Protein AF-A0A955ILG6-F1 (afdb_monomer)

Sequence (438 aa):
MIQDPVMHFLRVPPGSGPFAVLGLRPAEYRAGQIEQALFRQLQRIDAHADAGTPEAKQVRERVVVAARILRDPEQRDRLLREFKAIRQETEHEPALLGTEPVAAPAPRPMPRPLAPTSNGPSASSARRTERPALRLTEFDRQVLAVLVGGGGWNADSRARLVALAATYGVSVQGLIRVVTGLAAYAASGGATLGVREITAGSSRMTMARPSEDLDGPSTEREWVDRVAPEFLEGDTWSTVKLALLFSLLTLFVAIVVTRFLVQSGDATIVASNPTPAIVAPPPVVEPTVRQPAPEPEIALVTFDEFPTFQGDARPDVALEAAARSGELPGLLDALSRRLYVRTGDPSDAAYREWALLVDQAATGWVLMSDARLDAVHAGLFEVFYAAADAPTISDRLLAEVTPDPSRADVPLEVWRDAWKAGFLAKVASSQTMSPATV

Secondary structure (DSSP, 8-state):
----HHHHHH---TT--HHHHTT--SS---HHHHHHHHHHHHHHHHTSTTTTSHHHHHHHHHHHHHHHHHHSHHHHHHHHHHHHHHHHHHHTS---S-----PPPPPPPPPPPPPP---------------------HHHHHHHHHHHHTTSSSHHHHHHHHHHHHHTT--HHHHHHHHHHHHHHHHTT-----HHHHHHHHTT----PPPS-----THHHHHHHHHHHHHHS--HHHHHHHHHHHHHHHHHHHHHHHHHHHHTT-------PPPPP--PPP--------PPPPPP---PPPPSS---S--SS--HHHHHHHHHTTTHHHHHHHHHHHHHH-SSPPPHHHHHHHHHHHHHHHHHGGGS-HHHHHHHHHHHHHHHHHHTT-HHHHHHHHHHHS--GGGTTSHHHHHHHHHHHHHHHHHHH-TTS-TTT-

Solvent-accessible surface area (backbone atoms only — not comparable to full-atom values): 26975 Å² total; per-residue (Å²): 131,88,73,58,52,49,34,73,70,71,70,35,66,84,90,61,53,49,44,52,66,45,72,44,74,96,68,95,75,57,67,70,59,48,51,55,27,43,54,54,48,50,54,51,41,64,71,36,96,59,39,85,41,74,54,40,52,54,40,51,52,51,41,52,51,27,42,56,48,57,65,38,64,69,56,35,52,50,52,52,51,51,53,52,49,55,50,52,55,66,70,62,63,68,90,77,74,84,72,77,85,76,76,79,81,78,87,79,84,81,84,80,87,79,81,91,79,81,90,79,90,78,88,71,84,74,80,79,73,81,70,82,78,79,81,74,51,74,65,56,27,40,54,48,36,43,28,63,76,55,76,34,97,47,73,68,32,49,55,52,49,51,55,52,27,56,76,71,73,40,51,73,70,54,49,52,53,50,54,50,51,53,50,54,40,55,74,70,68,47,81,82,72,57,65,69,64,39,51,62,42,56,75,72,63,81,75,78,75,76,82,91,78,78,87,66,64,71,64,54,58,56,47,46,68,65,49,52,62,60,72,68,52,90,46,73,67,46,55,53,52,48,53,50,52,52,51,52,50,52,51,50,53,52,50,51,52,52,50,51,62,64,67,67,72,74,79,73,83,76,76,89,76,84,88,78,82,91,76,87,74,76,87,74,77,69,77,76,73,73,70,74,71,78,74,76,79,79,76,77,86,79,67,97,62,81,85,63,89,76,60,78,71,80,54,64,67,29,54,54,27,30,64,56,48,80,50,46,38,61,53,30,50,56,48,18,51,58,49,55,73,45,96,63,84,75,54,71,67,58,56,53,50,48,48,51,53,50,50,38,47,30,48,8,53,93,71,43,55,66,78,54,50,52,44,39,51,52,19,52,49,47,36,51,60,39,26,63,94,38,62,75,55,39,56,58,57,49,58,68,48,49,57,62,79,92,43,60,90,40,75,68,45,42,49,24,30,52,45,23,48,54,49,49,51,51,55,66,68,39,88,85,56,56,82,86,79,99

pLDDT: mean 79.8, std 19.24, range [34.0, 98.38]

Mean predicted aligned error: 20.57 Å

Radius of gyration: 33.9 Å; Cα contacts (8 Å, |Δi|>4): 250; chains: 1; bounding box: 82×116×71 Å

Nearest PDB structures (foldseek):
  6fna-assembly1_B  TM=4.351E-01  e=4.820E+00  Homo sapiens
  6gn0-assembly2_D  TM=4.061E-01  e=6.932E+00  Homo sapiens

Structure (mmCIF, N/CA/C/O backbone):
data_AF-A0A955ILG6-F1
#
_entry.id   AF-A0A955ILG6-F1
#
loop_
_atom_site.group_PDB
_atom_site.id
_atom_site.type_symbol
_atom_site.label_atom_id
_atom_site.label_alt_id
_atom_site.label_comp_id
_atom_site.label_asym_id
_atom_site.label_entity_id
_atom_site.label_seq_id
_atom_site.pdbx_PDB_ins_code
_atom_site.Cartn_x
_atom_site.Cartn_y
_atom_site.Cartn_z
_atom_site.occupancy
_atom_site.B_iso_or_equiv
_atom_site.auth_seq_id
_atom_site.auth_comp_id
_atom_site.auth_asym_id
_atom_site.auth_atom_id
_atom_site.pdbx_PDB_model_num
ATOM 1 N N . MET A 1 1 ? 20.074 -2.793 39.151 1.00 59.47 1 MET A N 1
ATOM 2 C CA . MET A 1 1 ? 20.782 -2.647 37.862 1.00 59.47 1 MET A CA 1
ATOM 3 C C . MET A 1 1 ? 19.768 -2.152 36.853 1.00 59.47 1 MET A C 1
ATOM 5 O O . MET A 1 1 ? 18.748 -2.807 36.695 1.00 59.47 1 MET A O 1
ATOM 9 N N . ILE A 1 2 ? 19.993 -0.981 36.264 1.00 68.94 2 ILE A N 1
ATOM 10 C CA . ILE A 1 2 ? 19.104 -0.417 35.242 1.00 68.94 2 ILE A CA 1
ATOM 11 C C . ILE A 1 2 ? 19.363 -1.218 33.960 1.00 68.94 2 ILE A C 1
ATOM 13 O O . ILE A 1 2 ? 20.484 -1.199 33.455 1.00 68.94 2 ILE A O 1
ATOM 17 N N . GLN A 1 3 ? 18.387 -2.007 33.502 1.00 83.25 3 GLN A N 1
ATOM 18 C CA . GLN A 1 3 ? 18.481 -2.695 32.210 1.00 83.25 3 GLN A CA 1
ATOM 19 C C . GLN A 1 3 ? 18.517 -1.644 31.091 1.00 83.25 3 GLN A C 1
ATOM 21 O O . GLN A 1 3 ? 17.795 -0.652 31.170 1.00 83.25 3 GLN A O 1
ATOM 26 N N . ASP A 1 4 ? 19.363 -1.838 30.071 1.00 94.94 4 ASP A N 1
ATOM 27 C CA . ASP A 1 4 ? 19.423 -0.928 28.917 1.00 94.94 4 ASP A CA 1
ATOM 28 C C . ASP A 1 4 ? 18.025 -0.840 28.266 1.00 94.94 4 ASP A C 1
ATOM 30 O O . ASP A 1 4 ? 17.472 -1.885 27.894 1.00 94.94 4 ASP A O 1
ATOM 34 N N . PRO A 1 5 ? 17.450 0.367 28.106 1.00 95.75 5 PRO A N 1
ATOM 35 C CA . PRO A 1 5 ? 16.145 0.560 27.480 1.00 95.75 5 PRO A CA 1
ATOM 36 C C . PRO A 1 5 ? 15.999 -0.144 26.126 1.00 95.75 5 PRO A C 1
ATOM 38 O O . PRO A 1 5 ? 14.966 -0.738 25.832 1.00 95.75 5 PRO A O 1
ATOM 41 N N . VAL A 1 6 ? 17.042 -0.152 25.295 1.00 96.62 6 VAL A N 1
ATOM 42 C CA . VAL A 1 6 ? 16.994 -0.775 23.964 1.00 96.62 6 VAL A CA 1
ATOM 43 C C . VAL A 1 6 ? 16.827 -2.292 24.071 1.00 96.62 6 VAL A C 1
ATOM 45 O O . VAL A 1 6 ? 16.088 -2.894 23.286 1.00 96.62 6 VAL A O 1
ATOM 48 N N . MET A 1 7 ? 17.448 -2.914 25.074 1.00 96.75 7 MET A N 1
ATOM 49 C CA . MET A 1 7 ? 17.281 -4.342 25.332 1.00 96.75 7 MET A CA 1
ATOM 50 C C . MET A 1 7 ? 15.870 -4.656 25.839 1.00 96.75 7 MET A C 1
ATOM 52 O O . MET A 1 7 ? 15.277 -5.639 25.397 1.00 96.75 7 MET A O 1
ATOM 56 N N . HIS A 1 8 ? 15.310 -3.812 26.709 1.00 96.44 8 HIS A N 1
ATOM 57 C CA . HIS A 1 8 ? 13.950 -3.984 27.236 1.00 96.44 8 HIS A CA 1
ATOM 58 C C . HIS A 1 8 ? 12.891 -3.925 26.124 1.00 96.44 8 HIS A C 1
ATOM 60 O O . HIS A 1 8 ? 12.126 -4.871 25.945 1.00 96.44 8 HIS A O 1
ATOM 66 N N . PHE A 1 9 ? 12.908 -2.869 25.304 1.00 97.06 9 PHE A N 1
ATOM 67 C CA . PHE A 1 9 ? 11.884 -2.649 24.274 1.00 97.06 9 PHE A CA 1
ATOM 68 C C . PHE A 1 9 ? 12.104 -3.492 23.005 1.00 97.06 9 PHE A C 1
ATOM 70 O O . PHE A 1 9 ? 11.161 -4.076 22.461 1.00 97.06 9 PHE A O 1
ATOM 77 N N . LEU A 1 10 ? 13.344 -3.582 22.507 1.00 96.75 10 LEU A N 1
ATOM 78 C CA . LEU A 1 10 ? 13.630 -4.178 21.193 1.00 96.75 10 LEU A CA 1
ATOM 79 C C . LEU A 1 10 ? 14.236 -5.584 21.275 1.00 96.75 10 LEU A C 1
ATOM 81 O O . LEU A 1 10 ? 14.202 -6.314 20.278 1.00 96.75 10 LEU A O 1
ATOM 85 N N . ARG A 1 11 ? 14.709 -6.005 22.459 1.00 97.12 11 ARG A N 1
ATOM 86 C CA . ARG A 1 11 ? 15.496 -7.237 22.682 1.00 97.12 11 ARG A CA 1
ATOM 87 C C 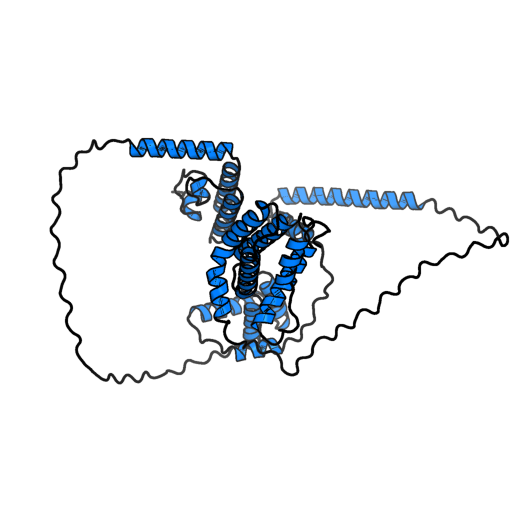. ARG A 1 11 ? 16.818 -7.249 21.915 1.00 97.12 11 ARG A C 1
ATOM 89 O O . ARG A 1 11 ? 17.251 -8.290 21.425 1.00 97.12 11 ARG A O 1
ATOM 96 N N . VAL A 1 12 ? 17.434 -6.077 21.792 1.00 96.19 12 VAL A N 1
ATOM 97 C CA . VAL A 1 12 ? 18.723 -5.888 21.127 1.00 96.19 12 VAL A CA 1
ATOM 98 C C . VAL A 1 12 ? 19.795 -5.643 22.196 1.00 96.19 12 VAL A C 1
ATOM 100 O O . VAL A 1 12 ? 19.595 -4.762 23.035 1.00 96.19 12 VAL A O 1
ATOM 103 N N . PRO A 1 13 ? 20.918 -6.390 22.195 1.00 95.69 13 PRO A N 1
ATOM 104 C CA . PRO A 1 13 ? 21.975 -6.211 23.184 1.00 95.69 13 PRO A CA 1
ATOM 105 C C . PRO A 1 13 ? 22.508 -4.770 23.225 1.00 95.69 13 PRO A C 1
ATOM 107 O O . PRO A 1 13 ? 22.594 -4.118 22.174 1.00 95.69 13 PRO A O 1
ATOM 110 N N . PRO A 1 14 ? 22.914 -4.268 24.404 1.00 93.38 14 PRO A N 1
ATOM 111 C CA . PRO A 1 14 ? 23.533 -2.952 24.516 1.00 93.38 14 PRO A CA 1
ATOM 112 C C . PRO A 1 14 ? 24.796 -2.874 23.646 1.00 93.38 14 PRO A C 1
ATOM 114 O O . PRO A 1 14 ? 25.545 -3.841 23.532 1.00 93.38 14 PRO A O 1
ATOM 117 N N . GLY A 1 15 ? 25.018 -1.722 23.010 1.00 93.06 15 GLY A N 1
ATOM 118 C CA . GLY A 1 15 ? 26.153 -1.506 22.101 1.00 93.06 15 GLY A CA 1
ATOM 119 C C . GLY A 1 15 ? 25.967 -2.057 20.683 1.00 93.06 15 GLY A C 1
ATOM 120 O O . GLY A 1 15 ? 26.866 -1.920 19.858 1.00 93.06 15 GLY A O 1
ATOM 121 N N . SER A 1 16 ? 24.810 -2.643 20.363 1.00 94.62 16 SER A N 1
ATOM 122 C CA . SER A 1 16 ? 24.531 -3.075 18.991 1.00 94.62 16 SER A CA 1
ATOM 123 C C . SER A 1 16 ? 24.431 -1.880 18.032 1.00 94.62 16 SER A C 1
ATOM 125 O O . SER A 1 16 ? 23.857 -0.843 18.365 1.00 94.62 16 SER A O 1
ATOM 127 N N . GLY A 1 17 ? 24.966 -2.040 16.819 1.00 96.25 17 GLY A N 1
ATOM 128 C CA . GLY A 1 17 ? 24.970 -0.995 15.793 1.00 96.25 17 GLY A CA 1
ATOM 129 C C . GLY A 1 17 ? 23.582 -0.657 15.215 1.00 96.25 17 GLY A C 1
ATOM 130 O O . GLY A 1 17 ? 22.590 -1.338 15.497 1.00 96.25 17 GLY A O 1
ATOM 131 N N . PRO A 1 18 ? 23.498 0.361 14.339 1.00 97.81 18 PRO A N 1
ATOM 132 C CA . PRO A 1 18 ? 22.229 0.878 13.814 1.00 97.81 18 PRO A CA 1
ATOM 133 C C . PRO A 1 18 ? 21.415 -0.162 13.027 1.00 97.81 18 PRO A C 1
ATOM 135 O O . PRO A 1 18 ? 20.187 -0.139 13.080 1.00 97.81 18 PRO A O 1
ATOM 138 N N . PHE A 1 19 ? 22.069 -1.124 12.361 1.00 97.81 19 PHE A N 1
ATOM 139 C CA . PHE A 1 19 ? 21.379 -2.241 11.701 1.00 97.81 19 PHE A CA 1
ATOM 140 C C . PHE A 1 19 ? 20.557 -3.068 12.695 1.00 97.81 19 PHE A C 1
ATOM 142 O O . PHE A 1 19 ? 19.374 -3.308 12.469 1.00 97.81 19 PHE A O 1
ATOM 149 N N . ALA A 1 20 ? 21.153 -3.445 13.827 1.00 97.12 20 ALA A N 1
ATOM 150 C CA . ALA A 1 20 ? 20.490 -4.257 14.840 1.00 97.12 20 ALA A CA 1
ATOM 151 C C . ALA A 1 20 ? 19.341 -3.502 15.521 1.00 97.12 20 ALA A C 1
ATOM 153 O O . ALA A 1 20 ? 18.288 -4.092 15.751 1.00 97.12 20 ALA A O 1
ATOM 154 N N . VAL A 1 21 ? 19.506 -2.196 15.769 1.00 97.88 21 VAL A N 1
ATOM 155 C CA . VAL A 1 21 ? 18.445 -1.333 16.320 1.00 97.88 21 VAL A CA 1
ATOM 156 C C . VAL A 1 21 ? 17.216 -1.303 15.404 1.00 97.88 21 VAL A C 1
ATOM 158 O O . VAL A 1 21 ? 16.091 -1.367 15.893 1.00 97.88 21 VAL A O 1
ATOM 161 N N . LEU A 1 22 ? 17.405 -1.284 14.080 1.00 97.69 22 LEU A N 1
ATOM 162 C CA . LEU A 1 22 ? 16.299 -1.391 13.119 1.00 97.69 22 LEU A CA 1
ATOM 163 C C . LEU A 1 22 ? 15.806 -2.829 12.885 1.00 97.69 22 LEU A C 1
ATOM 165 O O . LEU A 1 22 ? 14.809 -3.034 12.192 1.00 97.69 22 LEU A O 1
ATOM 169 N N . GLY A 1 23 ? 16.459 -3.842 13.458 1.00 96.62 23 GLY A N 1
ATOM 170 C CA . GLY A 1 23 ? 16.163 -5.251 13.181 1.00 96.62 23 GLY A CA 1
ATOM 171 C C . GLY A 1 23 ? 16.563 -5.688 11.766 1.00 96.62 23 GLY A C 1
ATOM 172 O O . GLY A 1 23 ? 15.958 -6.599 11.200 1.00 96.62 23 GLY A O 1
ATOM 173 N N . LEU A 1 24 ? 17.559 -5.025 11.183 1.00 96.69 24 LEU A N 1
ATOM 174 C CA . LEU A 1 24 ? 18.133 -5.324 9.877 1.00 96.69 24 LEU A CA 1
ATOM 175 C C . LEU A 1 24 ? 19.427 -6.136 10.031 1.00 96.69 24 LEU A C 1
ATOM 177 O O . LEU A 1 24 ? 20.177 -5.984 10.996 1.00 96.69 24 LEU A O 1
ATOM 181 N N . ARG A 1 25 ? 19.707 -7.008 9.060 1.00 95.50 25 ARG A N 1
ATOM 182 C CA . ARG A 1 25 ? 20.994 -7.715 8.959 1.00 95.50 25 ARG A CA 1
ATOM 183 C C . ARG A 1 25 ? 21.984 -6.829 8.202 1.00 95.50 25 ARG A C 1
ATOM 185 O O . ARG A 1 25 ? 21.554 -6.158 7.286 1.00 95.50 25 ARG A O 1
ATOM 192 N N . PRO A 1 26 ? 23.289 -6.821 8.490 1.00 93.81 26 PRO A N 1
ATOM 193 C CA . PRO A 1 26 ? 24.230 -6.010 7.712 1.00 93.81 26 PRO A CA 1
ATOM 194 C C . PRO A 1 26 ? 24.283 -6.456 6.238 1.00 93.81 26 PRO A C 1
ATOM 196 O O . PRO A 1 26 ? 24.895 -7.469 5.905 1.00 93.81 26 PRO A O 1
ATOM 199 N N . ALA A 1 27 ? 23.584 -5.721 5.373 1.00 92.31 27 ALA A N 1
ATOM 200 C CA . ALA A 1 27 ? 23.439 -5.959 3.940 1.00 92.31 27 ALA A CA 1
ATOM 201 C C . ALA A 1 27 ? 23.155 -4.631 3.215 1.00 92.31 27 ALA A C 1
ATOM 203 O O . ALA A 1 27 ? 22.907 -3.601 3.849 1.00 92.31 27 ALA A O 1
ATOM 204 N N . GLU A 1 28 ? 23.184 -4.652 1.885 1.00 84.44 28 GLU A N 1
ATOM 205 C CA . GLU A 1 28 ? 22.754 -3.516 1.070 1.00 84.44 28 GLU A CA 1
ATOM 206 C C . GLU A 1 28 ? 21.225 -3.382 1.129 1.00 84.44 28 GLU A C 1
ATOM 208 O O . GLU A 1 28 ? 20.495 -4.329 0.833 1.00 84.44 28 GLU A O 1
ATOM 213 N N . TYR A 1 29 ? 20.740 -2.200 1.518 1.00 91.06 29 TYR A N 1
ATOM 214 C CA . TYR A 1 29 ? 19.313 -1.897 1.624 1.00 91.06 29 TYR A CA 1
ATOM 215 C C . TYR A 1 29 ? 18.939 -0.675 0.796 1.00 91.06 29 TYR A C 1
ATOM 217 O O . TYR A 1 29 ? 19.664 0.321 0.762 1.00 91.06 29 TYR A O 1
ATOM 225 N N . ARG A 1 30 ? 17.754 -0.729 0.181 1.00 91.25 30 ARG A N 1
ATOM 226 C CA . ARG A 1 30 ? 17.121 0.435 -0.452 1.00 91.25 30 ARG A CA 1
ATOM 227 C C . ARG A 1 30 ? 16.499 1.342 0.613 1.00 91.25 30 ARG A C 1
ATOM 229 O O . ARG A 1 30 ? 16.068 0.858 1.658 1.00 91.25 30 ARG A O 1
ATOM 236 N N . ALA A 1 31 ? 16.373 2.638 0.318 1.00 89.06 31 ALA A N 1
ATOM 237 C CA . ALA A 1 31 ? 15.800 3.622 1.244 1.00 89.06 31 ALA A CA 1
ATOM 238 C C . ALA A 1 31 ? 14.416 3.199 1.782 1.00 89.06 31 ALA A C 1
ATOM 240 O O . ALA A 1 31 ? 14.200 3.211 2.990 1.00 89.06 31 ALA A O 1
ATOM 241 N N . GLY A 1 32 ? 13.525 2.696 0.917 1.00 86.88 32 GLY A N 1
ATOM 242 C CA . GLY A 1 32 ? 12.196 2.225 1.334 1.00 86.88 32 GLY A CA 1
ATOM 243 C C . GLY A 1 32 ? 12.214 1.059 2.335 1.00 86.88 32 GLY A C 1
ATOM 244 O O . GLY A 1 32 ? 11.351 0.980 3.204 1.00 86.88 32 GLY A O 1
ATOM 245 N N . GLN A 1 33 ? 13.225 0.183 2.290 1.00 93.31 33 GLN A N 1
ATOM 246 C CA . GLN A 1 33 ? 13.355 -0.913 3.262 1.00 93.31 33 GLN A CA 1
ATOM 247 C C . GLN A 1 33 ? 13.761 -0.396 4.649 1.00 93.31 33 GLN A C 1
ATOM 249 O O . GLN A 1 33 ? 13.354 -0.966 5.663 1.00 93.31 33 GLN A O 1
ATOM 254 N N . ILE A 1 34 ? 14.538 0.691 4.695 1.00 96.00 34 ILE A N 1
ATOM 255 C CA . ILE A 1 34 ? 14.933 1.365 5.937 1.00 96.00 34 ILE A CA 1
ATOM 256 C C . ILE A 1 34 ? 13.711 2.051 6.561 1.00 96.00 34 ILE A C 1
ATOM 258 O O . ILE A 1 34 ? 13.493 1.891 7.761 1.00 96.00 34 ILE A O 1
ATOM 262 N N . GLU A 1 35 ? 12.866 2.711 5.760 1.00 96.06 35 GLU A N 1
ATOM 263 C CA . GLU A 1 35 ? 11.593 3.289 6.230 1.00 96.06 35 GLU A CA 1
ATOM 264 C C . GLU A 1 35 ? 10.662 2.239 6.822 1.00 96.06 35 GLU A C 1
ATOM 266 O O . GLU A 1 35 ? 10.147 2.389 7.930 1.00 96.06 35 GLU A O 1
ATOM 271 N N . GLN A 1 36 ? 10.484 1.128 6.110 1.00 93.00 36 GLN A N 1
ATOM 272 C CA . GLN A 1 36 ? 9.624 0.049 6.573 1.00 93.00 36 GLN A CA 1
ATOM 273 C C . GLN A 1 36 ? 10.162 -0.597 7.862 1.00 93.00 36 GLN A C 1
ATOM 275 O O . GLN A 1 36 ? 9.393 -1.071 8.699 1.00 93.00 36 GLN A O 1
ATOM 280 N N . ALA A 1 37 ? 11.484 -0.646 8.045 1.00 96.69 37 ALA A N 1
ATOM 281 C CA . ALA A 1 37 ? 12.093 -1.108 9.290 1.00 96.69 37 ALA A CA 1
ATOM 282 C C . ALA A 1 37 ? 11.885 -0.106 10.436 1.00 96.69 37 ALA A C 1
ATOM 284 O O . ALA A 1 37 ? 11.464 -0.517 11.516 1.00 96.69 37 ALA A O 1
ATOM 285 N N . LEU A 1 38 ? 12.101 1.190 10.184 1.00 97.88 38 LEU A N 1
ATOM 286 C CA . LEU A 1 38 ? 11.838 2.278 11.130 1.00 97.88 38 LEU A CA 1
ATOM 287 C C . LEU A 1 38 ? 10.392 2.229 11.637 1.00 97.88 38 LEU A C 1
ATOM 289 O O . LEU A 1 38 ? 10.167 2.147 12.844 1.00 97.88 38 LEU A O 1
ATOM 293 N N . PHE A 1 39 ? 9.423 2.202 10.722 1.00 95.94 39 PHE A N 1
ATOM 294 C CA . PHE A 1 39 ? 8.002 2.185 11.062 1.00 95.94 39 PHE A CA 1
ATOM 295 C C . PHE A 1 39 ? 7.626 0.967 11.918 1.00 95.94 39 PHE A C 1
ATOM 297 O O . PHE A 1 39 ? 6.973 1.112 12.951 1.00 95.94 39 PHE A O 1
ATOM 304 N N . ARG A 1 40 ? 8.114 -0.230 11.558 1.00 97.00 40 ARG A N 1
ATOM 305 C CA . ARG A 1 40 ? 7.876 -1.454 12.344 1.00 97.00 40 ARG A CA 1
ATOM 306 C C . ARG A 1 40 ? 8.447 -1.372 13.761 1.00 97.00 40 ARG A C 1
ATOM 308 O O . ARG A 1 40 ? 7.803 -1.854 14.690 1.00 97.00 40 ARG A O 1
ATOM 315 N N . GLN A 1 41 ? 9.636 -0.791 13.947 1.00 97.69 41 GLN A N 1
ATOM 316 C CA . GLN A 1 41 ? 10.210 -0.650 15.290 1.00 97.69 41 GLN A CA 1
ATOM 317 C C . GLN A 1 41 ? 9.461 0.386 16.129 1.00 97.69 41 GLN A C 1
ATOM 319 O O . GLN A 1 41 ? 9.228 0.133 17.307 1.00 97.69 41 GLN A O 1
ATOM 324 N N . LEU A 1 42 ? 9.032 1.506 15.538 1.00 97.50 42 LEU A N 1
ATOM 325 C CA . LEU A 1 42 ? 8.215 2.498 16.245 1.00 97.50 42 LEU A CA 1
ATOM 326 C C . LEU A 1 42 ? 6.882 1.894 16.703 1.00 97.50 42 LEU A C 1
ATOM 328 O O . LEU A 1 42 ? 6.588 1.933 17.893 1.00 97.50 42 LEU A O 1
ATOM 332 N N . GLN A 1 43 ? 6.162 1.203 15.812 1.00 95.00 43 GLN A N 1
ATOM 333 C CA . GLN A 1 43 ? 4.933 0.487 16.179 1.00 95.00 43 GLN A CA 1
ATOM 334 C C . GLN A 1 43 ? 5.156 -0.533 17.300 1.00 95.00 43 GLN A C 1
ATOM 336 O O . GLN A 1 43 ? 4.311 -0.698 18.177 1.00 95.00 43 GLN A O 1
ATOM 341 N N . ARG A 1 44 ? 6.302 -1.222 17.297 1.00 97.06 44 ARG A N 1
ATOM 342 C CA . ARG A 1 44 ? 6.647 -2.179 18.351 1.00 97.06 44 ARG A CA 1
ATOM 343 C C . ARG A 1 44 ? 6.889 -1.501 19.702 1.00 97.06 44 ARG A C 1
ATOM 345 O O . ARG A 1 44 ? 6.498 -2.068 20.719 1.00 97.06 44 ARG A O 1
ATOM 352 N N . ILE A 1 45 ? 7.522 -0.326 19.719 1.00 97.44 45 ILE A N 1
ATOM 353 C CA . ILE A 1 45 ? 7.706 0.471 20.942 1.00 97.44 45 ILE A CA 1
ATOM 354 C C . ILE A 1 45 ? 6.351 0.974 21.442 1.00 97.44 45 ILE A C 1
ATOM 356 O O . ILE A 1 45 ? 6.077 0.877 22.633 1.00 97.44 45 ILE A O 1
ATOM 360 N N . ASP A 1 46 ? 5.490 1.442 20.540 1.00 95.81 46 ASP A N 1
ATOM 361 C CA . ASP A 1 46 ? 4.169 1.978 20.881 1.00 95.81 46 ASP A CA 1
ATOM 362 C C . ASP A 1 46 ? 3.202 0.899 21.389 1.00 95.81 46 ASP A C 1
ATOM 364 O O . ASP A 1 46 ? 2.354 1.173 22.234 1.00 95.81 46 ASP A O 1
ATOM 368 N N . ALA A 1 47 ? 3.360 -0.345 20.931 1.00 94.75 47 ALA A N 1
ATOM 369 C CA . ALA A 1 47 ? 2.603 -1.494 21.424 1.00 94.75 47 ALA A CA 1
ATOM 370 C C . ALA A 1 47 ? 3.109 -2.041 22.777 1.00 94.75 47 ALA A C 1
ATOM 372 O O . ALA A 1 47 ? 2.506 -2.966 23.327 1.00 94.75 47 ALA A O 1
ATOM 373 N N . HIS A 1 48 ? 4.223 -1.530 23.311 1.00 97.25 48 HIS A N 1
ATOM 374 C CA . HIS A 1 48 ? 4.793 -2.001 24.573 1.00 97.25 48 HIS A CA 1
ATOM 375 C C . HIS A 1 48 ? 4.012 -1.459 25.784 1.00 97.25 48 HIS A C 1
ATOM 377 O O . HIS A 1 48 ? 3.563 -0.317 25.777 1.00 97.25 48 HIS A O 1
ATOM 383 N N . ALA A 1 49 ? 3.893 -2.242 26.864 1.00 97.38 49 ALA A N 1
ATOM 384 C CA . ALA A 1 49 ? 3.174 -1.820 28.079 1.00 97.38 49 ALA A CA 1
ATOM 385 C C . ALA A 1 49 ? 3.745 -0.523 28.689 1.00 97.38 49 ALA A C 1
ATOM 387 O O . ALA A 1 49 ? 3.006 0.311 29.205 1.00 97.38 49 ALA A O 1
ATOM 388 N N . ASP A 1 50 ? 5.058 -0.337 28.547 1.00 97.56 50 ASP A N 1
ATOM 389 C CA . ASP A 1 50 ? 5.804 0.823 29.042 1.00 97.56 50 ASP A CA 1
ATOM 390 C C . ASP A 1 50 ? 5.992 1.926 27.974 1.00 97.56 50 ASP A C 1
ATOM 392 O O . ASP A 1 50 ? 6.893 2.751 28.085 1.00 97.56 50 ASP A O 1
ATOM 396 N N . ALA A 1 51 ? 5.184 1.967 26.907 1.00 96.44 51 ALA A N 1
ATOM 397 C CA . ALA A 1 51 ? 5.365 2.914 25.793 1.00 96.44 51 ALA A CA 1
ATOM 398 C C . ALA A 1 51 ? 5.346 4.407 26.196 1.00 96.44 51 ALA A C 1
ATOM 400 O O . ALA A 1 51 ? 5.847 5.257 25.450 1.00 96.44 51 ALA A O 1
ATOM 401 N N . GLY A 1 52 ? 4.749 4.733 27.347 1.00 94.50 52 GLY A N 1
ATOM 402 C CA . GLY A 1 52 ? 4.646 6.093 27.881 1.00 94.50 52 GLY A CA 1
ATOM 403 C C . GLY A 1 52 ? 5.811 6.535 28.773 1.00 94.50 52 GLY A C 1
ATOM 404 O O . GLY A 1 52 ? 5.789 7.660 29.265 1.00 94.50 52 GLY A O 1
ATOM 405 N N . THR A 1 53 ? 6.808 5.683 29.028 1.00 97.44 53 THR A N 1
ATOM 406 C CA . THR A 1 53 ? 7.910 6.026 29.940 1.00 97.44 53 THR A CA 1
ATOM 407 C C . THR A 1 53 ? 9.002 6.858 29.242 1.00 97.44 53 THR A C 1
ATOM 409 O O . THR A 1 53 ? 9.130 6.816 28.010 1.00 97.44 53 THR A O 1
ATOM 412 N N . PRO A 1 54 ? 9.827 7.628 29.983 1.00 97.19 54 PRO A N 1
ATOM 413 C CA . PRO A 1 54 ? 10.942 8.371 29.386 1.00 97.19 54 PRO A CA 1
ATOM 414 C C . PRO A 1 54 ? 11.962 7.456 28.690 1.00 97.19 54 PRO A C 1
ATOM 416 O O . PRO A 1 54 ? 12.581 7.860 27.706 1.00 97.19 54 PRO A O 1
ATOM 419 N N . GLU A 1 55 ? 12.108 6.209 29.139 1.00 97.00 55 GLU A N 1
ATOM 420 C CA . GLU A 1 55 ? 12.945 5.201 28.488 1.00 97.00 55 GLU A CA 1
ATOM 421 C C . GLU A 1 55 ? 12.427 4.871 27.082 1.00 97.00 55 GLU A C 1
ATOM 423 O O . GLU A 1 55 ? 13.220 4.818 26.142 1.00 97.00 55 GLU A O 1
ATOM 428 N N . ALA A 1 56 ? 11.107 4.728 26.899 1.00 97.19 56 ALA A N 1
ATOM 429 C CA . ALA A 1 56 ? 10.512 4.505 25.579 1.00 97.19 56 ALA A CA 1
ATOM 430 C C . ALA A 1 56 ? 10.837 5.655 24.614 1.00 97.19 56 ALA A C 1
ATOM 432 O O . ALA A 1 56 ? 11.186 5.416 23.457 1.00 97.19 56 ALA A O 1
ATOM 433 N N . LYS A 1 57 ? 10.790 6.906 25.096 1.00 97.50 57 LYS A N 1
ATOM 434 C CA . LYS A 1 57 ? 11.168 8.093 24.311 1.00 97.50 57 LYS A CA 1
ATOM 435 C C . LYS A 1 57 ? 12.628 8.026 23.851 1.00 97.50 57 LYS A C 1
ATOM 437 O O . LYS A 1 57 ? 12.890 8.205 22.663 1.00 97.50 57 LYS A O 1
ATOM 442 N N . GLN A 1 58 ? 13.553 7.663 24.741 1.00 96.75 58 GLN A N 1
ATOM 443 C CA . GLN A 1 58 ? 14.967 7.476 24.384 1.00 96.75 58 GLN A CA 1
ATOM 444 C C . GLN A 1 58 ? 15.162 6.377 23.328 1.00 96.75 58 GLN A C 1
ATOM 446 O O . GLN A 1 58 ? 15.987 6.518 22.421 1.00 96.75 58 GLN A O 1
ATOM 451 N N . VAL A 1 59 ? 14.400 5.279 23.409 1.00 97.62 59 VAL A N 1
ATOM 452 C CA . VAL A 1 59 ? 14.461 4.208 22.403 1.00 97.62 59 VAL A CA 1
ATOM 453 C C . VAL A 1 59 ? 13.911 4.687 21.055 1.00 97.62 59 VAL A C 1
ATOM 455 O O . VAL A 1 59 ? 14.555 4.431 20.037 1.00 97.62 59 VAL A O 1
ATOM 458 N N . ARG A 1 60 ? 12.792 5.431 21.021 1.00 98.25 60 ARG A N 1
ATOM 459 C CA . ARG A 1 60 ? 12.263 6.033 19.777 1.00 98.25 60 ARG A CA 1
ATOM 460 C C . ARG A 1 60 ? 13.302 6.939 19.119 1.00 98.25 60 ARG A C 1
ATOM 462 O O . ARG A 1 60 ? 13.575 6.793 17.929 1.00 98.25 60 ARG A O 1
ATOM 469 N N . GLU A 1 61 ? 13.937 7.816 19.895 1.00 97.94 61 GLU A N 1
ATOM 470 C CA . GLU A 1 61 ? 15.000 8.701 19.408 1.00 97.94 61 GLU A CA 1
ATOM 471 C C . GLU A 1 61 ? 16.179 7.906 18.831 1.00 97.94 61 GLU A C 1
ATOM 473 O O . GLU A 1 61 ? 16.634 8.189 17.721 1.00 97.94 61 GLU A O 1
ATOM 478 N N . ARG A 1 62 ? 16.634 6.852 19.523 1.00 97.69 62 ARG A N 1
ATOM 479 C CA . ARG A 1 62 ? 17.699 5.967 19.022 1.00 97.69 62 ARG A CA 1
ATOM 480 C C . ARG A 1 62 ? 17.329 5.273 17.712 1.00 97.69 62 ARG A C 1
ATOM 482 O O . ARG A 1 62 ? 18.168 5.203 16.815 1.00 97.69 62 ARG A O 1
ATOM 489 N N . VAL A 1 63 ? 16.097 4.783 17.582 1.00 98.12 63 VAL A N 1
ATOM 490 C CA . VAL A 1 63 ? 15.596 4.139 16.357 1.00 98.12 63 VAL A CA 1
ATOM 491 C C . VAL A 1 63 ? 15.566 5.132 15.188 1.00 98.12 63 VAL A C 1
ATOM 493 O O . VAL A 1 63 ? 16.037 4.810 14.096 1.00 98.12 63 VAL A O 1
ATOM 496 N N . VAL A 1 64 ? 15.101 6.363 15.420 1.00 98.00 64 VAL A N 1
ATOM 497 C CA . VAL A 1 64 ? 15.089 7.430 14.403 1.00 98.00 64 VAL A CA 1
ATOM 498 C C . VAL A 1 64 ? 16.510 7.830 13.994 1.00 98.00 64 VAL A C 1
ATOM 500 O O . VAL A 1 64 ? 16.798 7.964 12.803 1.00 98.00 64 VAL A O 1
ATOM 503 N N . VAL A 1 65 ? 17.429 7.976 14.954 1.00 98.06 65 VAL A N 1
ATOM 504 C CA . VAL A 1 65 ? 18.840 8.283 14.670 1.00 98.06 65 VAL A CA 1
ATOM 505 C C . VAL A 1 65 ? 19.496 7.157 13.868 1.00 98.06 65 VAL A C 1
ATOM 507 O O . VAL A 1 65 ? 20.200 7.446 12.900 1.00 98.06 65 VAL A O 1
ATOM 510 N N . ALA A 1 66 ? 19.233 5.892 14.205 1.00 98.00 66 ALA A N 1
ATOM 511 C CA . ALA A 1 66 ? 19.732 4.741 13.454 1.00 98.00 66 ALA A CA 1
ATOM 512 C C . ALA A 1 66 ? 19.230 4.740 11.999 1.00 98.00 66 ALA A C 1
ATOM 514 O O . ALA A 1 66 ? 20.024 4.538 11.081 1.00 98.00 66 ALA A O 1
ATOM 515 N N . ALA A 1 67 ? 17.944 5.033 11.774 1.00 97.88 67 ALA A N 1
ATOM 516 C CA . ALA A 1 67 ? 17.390 5.185 10.428 1.00 97.88 67 ALA A CA 1
ATOM 517 C C . ALA A 1 67 ? 18.050 6.334 9.661 1.00 97.88 67 ALA A C 1
ATOM 519 O O . ALA A 1 67 ? 18.446 6.150 8.513 1.00 97.88 67 ALA A O 1
ATOM 520 N N . ARG A 1 68 ? 18.251 7.491 10.302 1.00 98.12 68 ARG A N 1
ATOM 521 C CA . ARG A 1 68 ? 18.936 8.635 9.687 1.00 98.12 68 ARG A CA 1
ATOM 522 C C . ARG A 1 68 ? 20.366 8.294 9.256 1.00 98.12 68 ARG A C 1
ATOM 524 O O . ARG A 1 68 ? 20.741 8.643 8.145 1.00 98.12 68 ARG A O 1
ATOM 531 N N . ILE A 1 69 ? 21.127 7.591 10.099 1.00 97.81 69 ILE A N 1
ATOM 532 C CA . ILE A 1 69 ? 22.491 7.128 9.780 1.00 97.81 69 ILE A CA 1
ATOM 533 C C . ILE A 1 69 ? 22.478 6.184 8.569 1.00 97.81 69 ILE A C 1
ATOM 535 O O . ILE A 1 69 ? 23.317 6.304 7.687 1.00 97.81 69 ILE A O 1
ATOM 539 N N . LEU A 1 70 ? 21.518 5.257 8.497 1.00 97.38 70 LEU A N 1
ATOM 540 C CA . LEU A 1 70 ? 21.457 4.265 7.414 1.00 97.38 70 LEU A CA 1
ATOM 541 C C . LEU A 1 70 ? 20.876 4.805 6.095 1.00 97.38 70 LEU A C 1
ATOM 543 O O . LEU A 1 70 ? 21.098 4.200 5.040 1.00 97.38 70 LEU A O 1
ATOM 547 N N . ARG A 1 71 ? 20.131 5.919 6.138 1.00 97.06 71 ARG A N 1
ATOM 548 C CA . ARG A 1 71 ? 19.664 6.640 4.942 1.00 97.06 71 ARG A CA 1
ATOM 549 C C . ARG A 1 71 ? 20.814 7.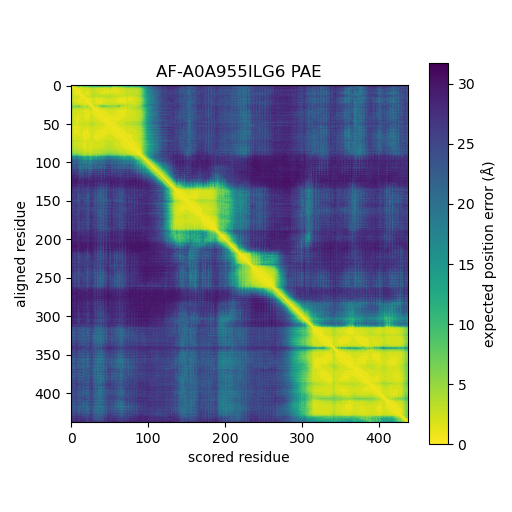299 4.182 1.00 97.06 71 ARG A C 1
ATOM 551 O O . ARG A 1 71 ? 20.731 7.380 2.961 1.00 97.06 71 ARG A O 1
ATOM 558 N N . ASP A 1 72 ? 21.853 7.743 4.887 1.00 97.31 72 ASP A N 1
ATOM 559 C CA . ASP A 1 72 ? 23.070 8.291 4.288 1.00 97.31 72 ASP A CA 1
ATOM 560 C C . ASP A 1 72 ? 23.896 7.152 3.645 1.00 97.31 72 ASP A C 1
ATOM 562 O O . ASP A 1 72 ? 24.377 6.263 4.362 1.00 97.31 72 ASP A O 1
ATOM 566 N N . PRO A 1 73 ? 24.055 7.132 2.304 1.00 95.50 73 PRO A N 1
ATOM 567 C CA . PRO A 1 73 ? 24.771 6.065 1.610 1.00 95.50 73 PRO A CA 1
ATOM 568 C C . PRO A 1 73 ? 26.222 5.916 2.077 1.00 95.50 73 PRO A C 1
ATOM 570 O O . PRO A 1 73 ? 26.686 4.792 2.261 1.00 95.50 73 PRO A O 1
ATOM 573 N N . GLU A 1 74 ? 26.924 7.023 2.337 1.00 97.12 74 GLU A N 1
ATOM 574 C CA . GLU A 1 74 ? 28.345 6.986 2.697 1.00 97.12 74 GLU A CA 1
ATOM 575 C C . GLU A 1 74 ? 28.556 6.370 4.084 1.00 97.12 74 GLU A C 1
ATOM 577 O O . GLU A 1 74 ? 29.446 5.534 4.287 1.00 97.12 74 GLU A O 1
ATOM 582 N N . GLN A 1 75 ? 27.704 6.742 5.044 1.00 97.06 75 GLN A N 1
ATOM 583 C CA . GLN A 1 75 ? 27.736 6.172 6.392 1.00 97.06 75 GLN A CA 1
ATOM 584 C C . GLN A 1 75 ? 27.347 4.698 6.383 1.00 97.06 75 GLN A C 1
ATOM 586 O O . GLN A 1 75 ? 28.006 3.885 7.038 1.00 97.06 75 GLN A O 1
ATOM 591 N N . ARG A 1 76 ? 26.317 4.333 5.614 1.00 96.88 76 ARG A N 1
ATOM 592 C CA . ARG A 1 76 ? 25.906 2.937 5.456 1.00 96.88 76 ARG A CA 1
ATOM 593 C C . ARG A 1 76 ? 27.042 2.082 4.893 1.00 96.88 76 ARG A C 1
ATOM 595 O O . ARG A 1 76 ? 27.346 1.034 5.462 1.00 96.88 76 ARG A O 1
ATOM 602 N N . ASP A 1 77 ? 27.711 2.540 3.840 1.00 95.94 77 ASP A N 1
ATOM 603 C CA . ASP A 1 77 ? 28.801 1.797 3.201 1.00 95.94 77 ASP A CA 1
ATOM 604 C C . ASP A 1 77 ? 30.042 1.706 4.098 1.00 95.94 77 ASP A C 1
ATOM 606 O O . ASP A 1 77 ? 30.743 0.689 4.114 1.00 95.94 77 ASP A O 1
ATOM 610 N N . ARG A 1 78 ? 30.315 2.745 4.897 1.00 97.62 78 ARG A N 1
ATOM 611 C CA . ARG A 1 78 ? 31.347 2.702 5.941 1.00 97.62 78 ARG A CA 1
ATOM 612 C C . ARG A 1 78 ? 31.042 1.626 6.987 1.00 97.62 78 ARG A C 1
ATOM 614 O O . ARG A 1 78 ? 31.915 0.807 7.263 1.00 97.62 78 ARG A O 1
ATOM 621 N N . LEU A 1 79 ? 29.817 1.585 7.513 1.00 96.75 79 LEU A N 1
ATOM 622 C CA . LEU A 1 79 ? 29.398 0.595 8.513 1.00 96.75 79 LEU A CA 1
ATOM 623 C C . LEU A 1 79 ? 29.421 -0.837 7.962 1.00 96.75 79 LEU A C 1
ATOM 625 O O . LEU A 1 79 ? 29.805 -1.767 8.669 1.00 96.75 79 LEU A O 1
ATOM 629 N N . LEU A 1 80 ? 29.048 -1.032 6.693 1.00 96.06 80 LEU A N 1
ATOM 630 C CA . LEU A 1 80 ? 29.135 -2.341 6.038 1.00 96.06 80 LEU A CA 1
ATOM 631 C C . LEU A 1 80 ? 30.585 -2.812 5.885 1.00 96.06 80 LEU A C 1
ATOM 633 O O . LEU A 1 80 ? 30.859 -3.999 6.067 1.00 96.06 80 LEU A O 1
ATOM 637 N N . ARG A 1 81 ? 31.520 -1.905 5.571 1.00 96.56 81 ARG A N 1
ATOM 638 C CA . ARG A 1 81 ? 32.955 -2.226 5.518 1.00 96.56 81 ARG A CA 1
ATOM 639 C C . ARG A 1 81 ? 33.506 -2.595 6.891 1.00 96.56 81 ARG A C 1
ATOM 641 O O . ARG A 1 81 ? 34.187 -3.608 7.003 1.00 96.56 81 ARG A O 1
ATOM 648 N N . GLU A 1 82 ? 33.168 -1.824 7.920 1.00 96.12 82 GLU A N 1
ATOM 649 C CA . GLU A 1 82 ? 33.570 -2.100 9.305 1.00 96.12 82 GLU A CA 1
ATOM 650 C C . GLU A 1 82 ? 33.046 -3.462 9.782 1.00 96.12 82 GLU A C 1
ATOM 652 O O . GLU A 1 82 ? 33.806 -4.281 10.295 1.00 96.12 82 GLU A O 1
ATOM 657 N N . PHE A 1 83 ? 31.775 -3.769 9.505 1.00 94.25 83 PHE A N 1
ATOM 658 C CA . PHE A 1 83 ? 31.191 -5.065 9.848 1.00 94.25 83 PHE A CA 1
ATOM 659 C C . PHE A 1 83 ? 31.870 -6.236 9.117 1.00 94.25 83 PHE A C 1
ATOM 661 O O . PHE A 1 83 ? 32.095 -7.292 9.711 1.00 94.25 83 PHE A O 1
ATOM 668 N N . LYS A 1 84 ? 32.223 -6.061 7.834 1.00 93.81 84 LYS A N 1
ATOM 669 C CA . LYS A 1 84 ? 32.980 -7.066 7.067 1.00 93.81 84 LYS A CA 1
ATOM 670 C C . LYS A 1 84 ? 34.379 -7.292 7.653 1.00 93.81 84 LYS A C 1
ATOM 672 O O . LYS A 1 84 ? 34.795 -8.443 7.728 1.00 93.81 84 LYS A O 1
ATOM 677 N N . ALA A 1 85 ? 35.064 -6.235 8.094 1.00 93.88 85 ALA A N 1
ATOM 678 C CA . ALA A 1 85 ? 36.392 -6.330 8.701 1.00 93.88 85 ALA A CA 1
ATOM 679 C C . ALA A 1 85 ? 36.367 -7.112 10.026 1.00 93.88 85 ALA A C 1
ATOM 681 O O . ALA A 1 85 ? 37.099 -8.087 10.167 1.00 93.88 85 ALA A O 1
ATOM 682 N N . ILE A 1 86 ? 35.445 -6.777 10.940 1.00 92.06 86 ILE A N 1
ATOM 683 C CA . ILE A 1 86 ? 35.289 -7.481 12.230 1.00 92.06 86 ILE A CA 1
ATOM 684 C C . ILE A 1 86 ? 35.011 -8.974 12.011 1.00 92.06 86 ILE A C 1
ATOM 686 O O . ILE A 1 86 ? 35.553 -9.839 12.703 1.00 92.06 86 ILE A O 1
ATOM 690 N N . ARG A 1 87 ? 34.168 -9.297 11.022 1.00 90.12 87 ARG A N 1
ATOM 691 C CA . ARG A 1 87 ? 33.854 -10.688 10.692 1.00 90.12 87 ARG A CA 1
ATOM 692 C C . ARG A 1 87 ? 35.074 -11.444 10.161 1.00 90.12 87 ARG A C 1
ATOM 694 O O . ARG A 1 87 ? 35.283 -12.582 10.563 1.00 90.12 87 ARG A O 1
ATOM 701 N N . GLN A 1 88 ? 35.881 -10.816 9.305 1.00 90.31 88 GLN A N 1
ATOM 702 C CA . GLN A 1 88 ? 37.113 -11.419 8.789 1.00 90.31 88 GLN A CA 1
ATOM 703 C C . GLN A 1 88 ? 38.147 -11.669 9.892 1.00 90.31 88 GLN A C 1
ATOM 705 O O . GLN A 1 88 ? 38.787 -12.718 9.868 1.00 90.31 88 GLN A O 1
ATOM 710 N N . GLU A 1 89 ? 38.275 -10.759 10.863 1.00 87.38 89 GLU A N 1
ATOM 711 C CA . GLU A 1 89 ? 39.158 -10.928 12.027 1.00 87.38 89 GLU A CA 1
ATOM 712 C C . GLU A 1 89 ? 38.700 -12.084 12.924 1.00 87.38 89 GLU A C 1
ATOM 714 O O . GLU A 1 89 ? 39.512 -12.917 13.315 1.00 87.38 89 GLU A O 1
ATOM 719 N N . THR A 1 90 ? 37.391 -12.190 13.178 1.00 86.88 90 THR A N 1
ATOM 720 C CA . THR A 1 90 ? 36.822 -13.274 13.999 1.00 86.88 90 THR A CA 1
ATOM 721 C C . THR A 1 90 ? 36.958 -14.640 13.314 1.00 86.88 90 THR A C 1
ATOM 723 O O . THR A 1 90 ? 37.145 -15.656 13.974 1.00 86.88 90 THR A O 1
ATOM 726 N N . GLU A 1 91 ? 36.880 -14.684 11.980 1.00 83.69 91 GLU A N 1
ATOM 727 C CA . GLU A 1 91 ? 37.058 -15.915 11.199 1.00 83.69 91 GLU A CA 1
ATOM 728 C C . GLU A 1 91 ? 38.542 -16.314 11.036 1.00 83.69 91 GLU A C 1
ATOM 730 O O . GLU A 1 91 ? 38.824 -17.473 10.736 1.00 83.69 91 GLU A O 1
ATOM 735 N N . HIS A 1 92 ? 39.489 -15.391 11.251 1.00 75.00 92 HIS A N 1
ATOM 736 C CA . HIS A 1 92 ? 40.933 -15.644 11.155 1.00 75.00 92 HIS A CA 1
ATOM 737 C C . HIS A 1 92 ? 41.614 -15.974 12.487 1.00 75.00 92 HIS A C 1
ATOM 739 O O . HIS A 1 92 ? 42.824 -16.196 12.471 1.00 75.00 92 HIS A O 1
ATOM 745 N N . GLU A 1 93 ? 40.895 -16.050 13.614 1.00 61.62 93 GLU A N 1
ATOM 746 C CA . GLU A 1 93 ? 41.467 -16.574 14.859 1.00 61.62 93 GLU A CA 1
ATOM 747 C C . GLU A 1 93 ? 41.716 -18.086 14.683 1.00 61.62 93 GLU A C 1
ATOM 749 O O . GLU A 1 93 ? 40.774 -18.886 14.656 1.00 61.62 93 GLU A O 1
ATOM 754 N N . PRO A 1 94 ? 42.975 -18.505 14.456 1.00 55.00 94 PRO A N 1
ATOM 755 C CA . PRO A 1 94 ? 43.267 -19.853 14.020 1.00 55.00 94 PRO A CA 1
ATOM 756 C C . PRO A 1 94 ? 43.128 -20.802 15.205 1.00 55.00 94 PRO A C 1
ATOM 758 O O . PRO A 1 94 ? 43.436 -20.454 16.342 1.00 55.00 94 PRO A O 1
ATOM 761 N N . ALA A 1 95 ? 42.699 -22.024 14.900 1.00 57.28 95 ALA A N 1
ATOM 762 C CA . ALA A 1 95 ? 42.520 -23.164 15.790 1.00 57.28 95 ALA A CA 1
ATOM 763 C C . ALA A 1 95 ? 43.779 -23.528 16.617 1.00 57.28 95 ALA A C 1
ATOM 765 O O . ALA A 1 95 ? 44.411 -24.557 16.390 1.00 57.28 95 ALA A O 1
ATOM 766 N N . LEU A 1 96 ? 44.145 -22.693 17.593 1.00 57.56 96 LEU A N 1
ATOM 767 C CA . LEU A 1 96 ? 45.273 -22.888 18.510 1.00 57.56 96 LEU A CA 1
ATOM 768 C C . LEU A 1 96 ? 44.861 -23.465 19.871 1.00 57.56 96 LEU A C 1
ATOM 770 O O . LEU A 1 96 ? 45.707 -23.651 20.742 1.00 57.56 96 LEU A O 1
ATOM 774 N N . LEU A 1 97 ? 43.592 -23.830 20.049 1.00 52.75 97 LEU A N 1
ATOM 775 C CA . LEU A 1 97 ? 43.160 -24.689 21.149 1.00 52.75 97 LEU A CA 1
ATOM 776 C C . LEU A 1 97 ? 42.953 -26.103 20.613 1.00 52.75 97 LEU A C 1
ATOM 778 O O . LEU A 1 97 ? 41.882 -26.463 20.126 1.00 52.75 97 LEU A O 1
ATOM 782 N N . GLY A 1 98 ? 44.035 -26.883 20.688 1.00 55.19 98 GLY A N 1
ATOM 783 C CA . GLY A 1 98 ? 44.041 -28.316 20.435 1.00 55.19 98 GLY A CA 1
ATOM 784 C C . GLY A 1 98 ? 42.937 -29.000 21.231 1.00 55.19 98 GLY A C 1
ATOM 785 O O . GLY A 1 98 ? 43.023 -29.149 22.447 1.00 55.19 98 GLY A O 1
ATOM 786 N N . THR A 1 99 ? 41.888 -29.405 20.528 1.00 50.53 99 THR A N 1
ATOM 787 C CA . THR A 1 99 ? 40.902 -30.343 21.041 1.00 50.53 99 THR A CA 1
ATOM 788 C C . THR A 1 99 ? 41.349 -31.723 20.599 1.00 50.53 99 THR A C 1
ATOM 790 O O . THR A 1 99 ? 41.359 -32.055 19.414 1.00 50.53 99 THR A O 1
ATOM 793 N N . GLU A 1 100 ? 41.794 -32.508 21.577 1.00 52.03 100 GLU A N 1
ATOM 794 C CA . GLU A 1 100 ? 41.927 -33.948 21.426 1.00 52.03 100 GLU A CA 1
ATOM 795 C C . GLU A 1 100 ? 40.640 -34.540 20.823 1.00 52.03 100 GLU A C 1
ATOM 797 O O . GLU A 1 100 ? 39.534 -34.087 21.144 1.00 52.03 100 GLU A O 1
ATOM 802 N N . PRO A 1 101 ? 40.756 -35.570 19.969 1.00 47.62 101 PRO A N 1
ATOM 803 C CA . PRO A 1 101 ? 39.610 -36.230 19.372 1.00 47.62 101 PRO A CA 1
ATOM 804 C C . PRO A 1 101 ? 38.853 -37.011 20.454 1.00 47.62 101 PRO A C 1
ATOM 806 O O . PRO A 1 101 ? 39.168 -38.162 20.753 1.00 47.62 101 PRO A O 1
ATOM 809 N N . VAL A 1 102 ? 37.826 -36.394 21.042 1.00 54.38 102 VAL A N 1
ATOM 810 C CA . VAL A 1 102 ? 36.847 -37.113 21.862 1.00 54.38 102 VAL A CA 1
ATOM 811 C C . VAL A 1 102 ? 36.088 -38.061 20.938 1.00 54.38 102 VAL A C 1
ATOM 813 O O . VAL A 1 102 ? 35.311 -37.645 20.079 1.00 54.38 102 VAL A O 1
ATOM 816 N N . ALA A 1 103 ? 36.374 -39.350 21.106 1.00 52.66 103 ALA A N 1
ATOM 817 C CA . ALA A 1 103 ? 35.761 -40.452 20.389 1.00 52.66 103 ALA A CA 1
ATOM 818 C C . ALA A 1 103 ? 34.228 -40.337 20.378 1.00 52.66 103 ALA A C 1
ATOM 820 O O . ALA A 1 103 ? 33.579 -40.200 21.417 1.00 52.66 103 ALA A O 1
ATOM 821 N N . ALA A 1 104 ? 33.664 -40.419 19.175 1.00 51.38 104 ALA A N 1
ATOM 822 C CA . ALA A 1 104 ? 32.232 -40.415 18.931 1.00 51.38 104 ALA A CA 1
ATOM 823 C C . ALA A 1 104 ? 31.531 -41.545 19.717 1.00 51.38 104 ALA A C 1
ATOM 825 O O . ALA A 1 104 ? 31.909 -42.712 19.570 1.00 51.38 104 ALA A O 1
ATOM 826 N N . PRO A 1 105 ? 30.491 -41.254 20.522 1.00 49.38 105 PRO A N 1
ATOM 827 C CA . PRO A 1 105 ? 29.675 -42.300 21.114 1.00 49.38 105 PRO A CA 1
ATOM 828 C C . PRO A 1 105 ? 28.817 -42.970 20.031 1.00 49.38 105 PRO A C 1
ATOM 830 O O . PRO A 1 105 ? 28.159 -42.311 19.226 1.00 49.38 105 PRO A O 1
ATOM 833 N N . ALA A 1 106 ? 28.850 -44.302 20.028 1.00 56.03 106 ALA A N 1
ATOM 834 C CA . ALA A 1 106 ? 28.168 -45.179 19.084 1.00 56.03 106 ALA A CA 1
ATOM 835 C C . ALA A 1 106 ? 26.643 -44.919 18.978 1.00 56.03 106 ALA A C 1
ATOM 837 O O . ALA A 1 106 ? 26.001 -44.540 19.965 1.00 56.03 106 ALA A O 1
ATOM 838 N N . PRO A 1 107 ? 26.036 -45.174 17.801 1.00 53.53 107 PRO A N 1
ATOM 839 C CA . PRO A 1 107 ? 24.609 -44.97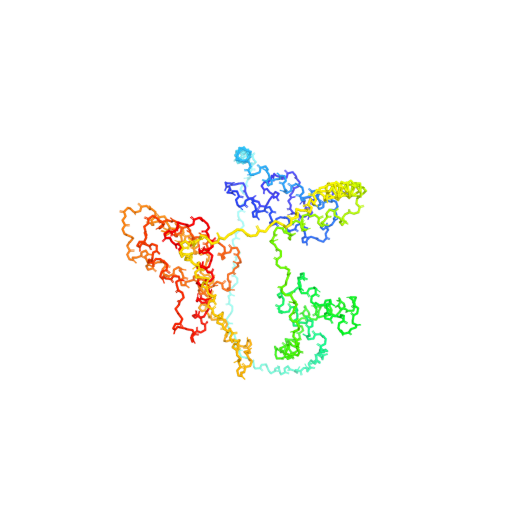3 17.569 1.00 53.53 107 PRO A CA 1
ATOM 840 C C . PRO A 1 107 ? 23.761 -45.928 18.419 1.00 53.53 107 PRO A C 1
ATOM 842 O O . PRO A 1 107 ? 23.933 -47.147 18.387 1.00 53.53 107 PRO A O 1
ATOM 845 N N . ARG A 1 108 ? 22.810 -45.367 19.177 1.00 54.19 108 ARG A N 1
ATOM 846 C CA . ARG A 1 108 ? 21.807 -46.143 19.919 1.00 5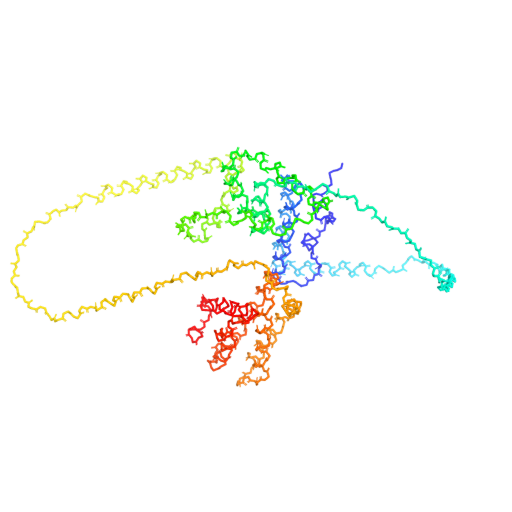4.19 108 ARG A CA 1
ATOM 847 C C . ARG A 1 108 ? 20.816 -46.802 18.943 1.00 54.19 108 ARG A C 1
ATOM 849 O O . ARG A 1 108 ? 20.354 -46.129 18.021 1.00 54.19 108 ARG A O 1
ATOM 856 N N . PRO A 1 109 ? 20.443 -48.078 19.149 1.00 47.09 109 PRO A N 1
ATOM 857 C CA . PRO A 1 109 ? 19.469 -48.771 18.312 1.00 47.09 109 PRO A CA 1
ATOM 858 C C . PRO A 1 109 ? 18.047 -48.244 18.557 1.00 47.09 109 PRO A C 1
ATOM 860 O O . PRO A 1 109 ? 17.602 -48.121 19.699 1.00 47.09 109 PRO A O 1
ATOM 863 N N . MET A 1 110 ? 17.331 -47.945 17.471 1.00 59.78 110 MET A N 1
ATOM 864 C CA . MET A 1 110 ? 15.913 -47.583 17.503 1.00 59.78 110 MET A CA 1
ATOM 865 C C . MET A 1 110 ? 15.036 -48.778 17.921 1.00 59.78 110 MET A C 1
ATOM 867 O O . MET A 1 110 ? 15.270 -49.895 17.450 1.00 59.78 110 MET A O 1
ATOM 871 N N . PRO A 1 111 ? 13.986 -48.569 18.735 1.00 49.91 111 PRO A N 1
ATOM 872 C CA . PRO A 1 111 ? 12.988 -49.592 18.998 1.00 49.91 111 PRO A CA 1
ATOM 873 C C . PRO A 1 111 ? 11.983 -49.722 17.840 1.00 49.91 111 PRO A C 1
ATOM 875 O O . PRO A 1 111 ? 11.475 -48.747 17.291 1.00 49.91 111 PRO A O 1
ATOM 878 N N . ARG A 1 112 ? 11.719 -50.986 17.501 1.00 53.19 112 ARG A N 1
ATOM 879 C CA . ARG A 1 112 ? 10.752 -51.521 16.529 1.00 53.19 112 ARG A CA 1
ATOM 880 C C . ARG A 1 112 ? 9.329 -50.954 16.718 1.00 53.19 112 ARG A C 1
ATOM 882 O O . ARG A 1 112 ? 8.860 -50.938 17.856 1.00 53.19 112 ARG A O 1
ATOM 889 N N . PRO A 1 113 ?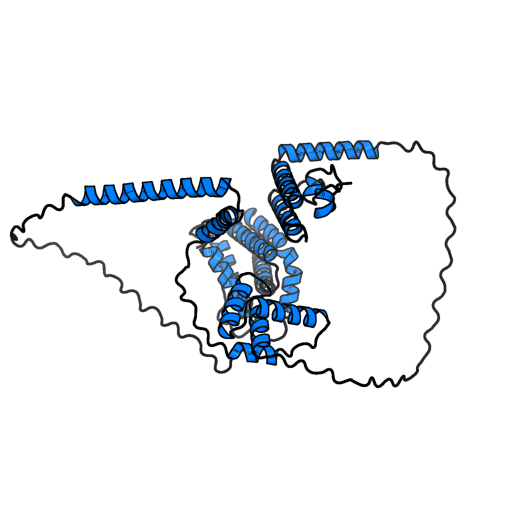 8.583 -50.633 15.642 1.00 45.50 113 PRO A N 1
ATOM 890 C CA . PRO A 1 113 ? 7.146 -50.383 15.725 1.00 45.50 113 PRO A CA 1
ATOM 891 C C . PRO A 1 113 ? 6.384 -51.703 15.912 1.00 45.50 113 PRO A C 1
ATOM 893 O O . PRO A 1 113 ? 6.559 -52.645 15.137 1.00 45.50 113 PRO A O 1
ATOM 896 N N . LEU A 1 114 ? 5.542 -51.768 16.944 1.00 49.34 114 LEU A N 1
ATOM 897 C CA . LEU A 1 114 ? 4.564 -52.837 17.151 1.00 49.34 114 LEU A CA 1
ATOM 898 C C . LEU A 1 114 ? 3.321 -52.596 16.282 1.00 49.34 114 LEU A C 1
ATOM 900 O O . LEU A 1 114 ? 2.895 -51.463 16.071 1.00 49.34 114 LEU A O 1
ATOM 904 N N . ALA A 1 115 ? 2.776 -53.701 15.779 1.00 42.97 115 ALA A N 1
ATOM 905 C CA . ALA A 1 115 ? 1.621 -53.804 14.895 1.00 42.97 115 ALA A CA 1
ATOM 906 C C . ALA A 1 115 ? 0.307 -53.242 15.495 1.00 42.97 115 ALA A C 1
ATOM 908 O O . ALA A 1 115 ? 0.164 -53.174 16.719 1.00 42.97 115 ALA A O 1
ATOM 909 N N . PRO A 1 116 ? -0.687 -52.902 14.648 1.00 50.84 116 PRO A N 1
ATOM 910 C CA . PRO A 1 116 ? -1.983 -52.396 15.089 1.00 50.84 116 PRO A CA 1
ATOM 911 C C . PRO A 1 116 ? -2.888 -53.533 15.587 1.00 50.84 116 PRO A C 1
ATOM 913 O O . PRO A 1 116 ? -3.166 -54.489 14.865 1.00 50.84 116 PRO A O 1
ATOM 916 N N . THR A 1 117 ? -3.397 -53.408 16.813 1.00 42.12 117 THR A N 1
ATOM 917 C CA . THR A 1 117 ? -4.473 -54.258 17.344 1.00 42.12 117 THR A CA 1
ATOM 918 C C . THR A 1 117 ? -5.797 -53.490 17.354 1.00 42.12 117 THR A C 1
ATOM 920 O O . THR A 1 117 ? -6.000 -52.551 18.109 1.00 42.12 117 THR A O 1
ATOM 923 N N . SER A 1 118 ? -6.672 -53.880 16.426 1.00 41.66 118 SER A N 1
ATOM 924 C CA . SER A 1 118 ? -8.048 -54.338 16.671 1.00 41.66 118 SER A CA 1
ATOM 925 C C . SER A 1 118 ? -8.853 -53.727 17.840 1.00 41.66 118 SER A C 1
ATOM 927 O O . SER A 1 118 ? -8.662 -54.096 18.993 1.00 41.66 118 SER A O 1
ATOM 929 N N . ASN A 1 119 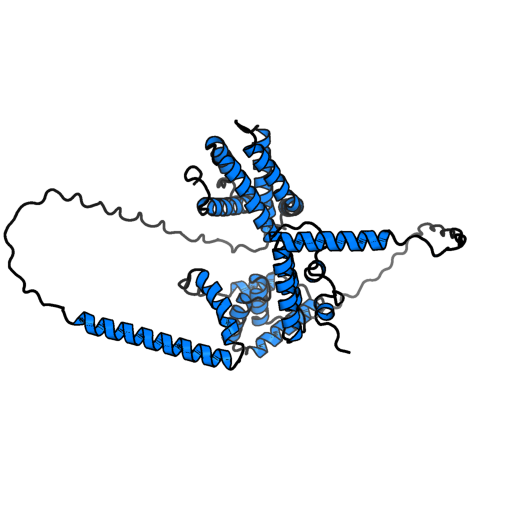? -9.891 -52.975 17.453 1.00 45.84 119 ASN A N 1
ATOM 930 C CA . ASN A 1 119 ? -11.298 -53.058 17.886 1.00 45.84 119 ASN A CA 1
ATOM 931 C C . ASN A 1 119 ? -11.661 -53.076 19.385 1.00 45.84 119 ASN A C 1
ATOM 933 O O . ASN A 1 119 ? -11.572 -54.099 20.059 1.00 45.84 119 ASN A O 1
ATOM 937 N N . GLY A 1 120 ? -12.318 -51.993 19.815 1.00 35.97 120 GLY A N 1
ATOM 938 C CA . GLY A 1 120 ? -13.267 -51.974 20.931 1.00 35.97 120 GLY A CA 1
ATOM 939 C C . GLY A 1 120 ? -14.285 -50.829 20.764 1.00 35.97 120 GLY A C 1
ATOM 940 O O . GLY A 1 120 ? -13.865 -49.693 20.541 1.00 35.97 120 GLY A O 1
ATOM 941 N N . PRO A 1 121 ? -15.609 -51.076 20.838 1.00 46.00 121 PRO A N 1
ATOM 942 C CA . PRO A 1 121 ? -16.623 -50.031 20.731 1.00 46.00 121 PRO A CA 1
ATOM 943 C C . PRO A 1 121 ? -16.789 -49.330 22.085 1.00 46.00 121 PRO A C 1
ATOM 945 O O . PRO A 1 121 ? -17.472 -49.826 22.980 1.00 46.00 121 PRO A O 1
ATOM 948 N N . SER A 1 122 ? -16.157 -48.166 22.247 1.00 39.91 122 SER A N 1
ATOM 949 C CA . SER A 1 122 ? -16.344 -47.342 23.443 1.00 39.91 122 SER A CA 1
ATOM 950 C C . SER A 1 122 ? -17.573 -46.450 23.277 1.00 39.91 122 SER A C 1
ATOM 952 O O . SER A 1 122 ? -17.528 -45.376 22.677 1.00 39.91 122 SER A O 1
ATOM 954 N N . ALA A 1 123 ? -18.694 -46.923 23.817 1.00 45.75 123 ALA A N 1
ATOM 955 C CA . ALA A 1 123 ? -19.868 -46.115 24.089 1.00 45.75 123 ALA A CA 1
ATOM 956 C C . ALA A 1 123 ? -19.512 -45.071 25.160 1.00 45.75 123 ALA A C 1
ATOM 958 O O . ALA A 1 123 ? -19.451 -45.355 26.352 1.00 45.75 123 ALA A O 1
ATOM 959 N N . SER A 1 124 ? -19.256 -43.839 24.734 1.00 40.44 124 SER A N 1
ATOM 960 C CA . SER A 1 124 ? -19.174 -42.672 25.611 1.00 40.44 124 SER A CA 1
ATOM 961 C C . SER A 1 124 ? -20.092 -41.605 25.042 1.00 40.44 124 SER A C 1
ATOM 963 O O . SER A 1 124 ? -19.674 -40.658 24.382 1.00 40.44 124 SER A O 1
ATOM 965 N N . SER A 1 125 ? -21.386 -41.819 25.274 1.00 41.66 125 SER A N 1
ATOM 966 C CA . SER A 1 125 ? -22.432 -40.828 25.073 1.00 41.66 125 SER A CA 1
ATOM 967 C C . SER A 1 125 ? -22.174 -39.674 26.043 1.00 41.66 125 SER A C 1
ATOM 969 O O . SER A 1 125 ? -22.600 -39.693 27.198 1.00 41.66 125 SER A O 1
ATOM 971 N N . ALA A 1 126 ? -21.393 -38.695 25.586 1.00 43.88 126 ALA A N 1
ATOM 972 C CA . ALA A 1 126 ? -21.134 -37.460 26.297 1.00 43.88 126 ALA A CA 1
ATOM 973 C C . ALA A 1 126 ? -22.461 -36.716 26.478 1.00 43.88 126 ALA A C 1
ATOM 975 O O . ALA A 1 126 ? -23.076 -36.221 25.534 1.00 43.88 126 ALA A O 1
ATOM 976 N N . ARG A 1 127 ? -22.897 -36.678 27.732 1.00 44.06 127 ARG A N 1
ATOM 977 C CA . ARG A 1 127 ? -23.975 -35.855 28.264 1.00 44.06 127 ARG A CA 1
ATOM 978 C C . ARG A 1 127 ? -23.702 -34.400 27.851 1.00 44.06 127 ARG A C 1
ATOM 980 O O . ARG A 1 127 ? -22.863 -33.740 28.458 1.00 44.06 127 ARG A O 1
ATOM 987 N N . ARG A 1 128 ? -24.363 -33.916 26.790 1.00 39.97 128 ARG A N 1
ATOM 988 C CA . ARG A 1 128 ? -24.434 -32.486 26.448 1.00 39.97 128 ARG A CA 1
ATOM 989 C C . ARG A 1 128 ? -25.122 -31.791 27.617 1.00 39.97 128 ARG A C 1
ATOM 991 O O . ARG A 1 128 ? -26.342 -31.793 27.717 1.00 39.97 128 ARG A O 1
ATOM 998 N N . THR A 1 129 ? -24.334 -31.246 28.531 1.00 41.47 129 THR A N 1
ATOM 999 C CA . THR A 1 129 ? -24.792 -30.194 29.427 1.00 41.47 129 THR A CA 1
ATOM 1000 C C . THR A 1 129 ? -25.151 -29.004 28.547 1.00 41.47 129 THR A C 1
ATOM 1002 O O . THR A 1 129 ? -24.285 -28.404 27.910 1.00 41.47 129 THR A O 1
ATOM 1005 N N . GLU A 1 130 ? -26.447 -28.722 28.447 1.00 42.12 130 GLU A N 1
ATOM 1006 C CA . GLU A 1 130 ? -26.974 -27.502 27.846 1.00 42.12 130 GLU A CA 1
ATOM 1007 C C . GLU A 1 130 ? -26.289 -26.312 28.524 1.00 42.12 130 GLU A C 1
ATOM 1009 O O . GLU A 1 130 ? -26.505 -26.026 29.703 1.00 42.12 130 GLU A O 1
ATOM 1014 N N . ARG A 1 131 ? -25.362 -25.671 27.805 1.00 47.09 131 ARG A N 1
ATOM 1015 C CA . ARG A 1 131 ? -24.705 -24.456 28.282 1.00 47.09 131 ARG A CA 1
ATOM 1016 C C . ARG A 1 131 ? -25.761 -23.348 28.321 1.00 47.09 131 ARG A C 1
ATOM 1018 O O . ARG A 1 131 ? -26.501 -23.212 27.347 1.00 47.09 131 ARG A O 1
ATOM 1025 N N . PRO A 1 132 ? -25.835 -22.553 29.400 1.00 47.53 132 PRO A N 1
ATOM 1026 C CA . PRO A 1 132 ? -26.783 -21.452 29.486 1.00 47.53 132 PRO A CA 1
ATOM 1027 C C . PRO A 1 132 ? -26.539 -20.491 28.320 1.00 47.53 132 PRO A C 1
ATOM 1029 O O . PRO A 1 132 ? -25.450 -19.931 28.185 1.00 47.53 132 PRO A O 1
ATOM 1032 N N . ALA A 1 133 ? -27.542 -20.339 27.454 1.00 58.69 133 ALA A N 1
ATOM 1033 C CA . ALA A 1 133 ? -27.515 -19.369 26.371 1.00 58.69 133 ALA A CA 1
ATOM 1034 C C . ALA A 1 133 ? -27.371 -17.973 26.987 1.00 58.69 133 ALA A C 1
ATOM 1036 O O . ALA A 1 133 ? -28.237 -17.531 27.749 1.00 58.69 133 ALA A O 1
ATOM 1037 N N . LEU A 1 134 ? -26.252 -17.304 26.707 1.00 63.28 134 LEU A N 1
ATOM 1038 C CA . LEU A 1 134 ? -26.016 -15.955 27.198 1.00 63.28 134 LEU A CA 1
ATOM 1039 C C . LEU A 1 134 ? -27.049 -15.039 26.535 1.00 63.28 134 LEU A C 1
ATOM 1041 O O . LEU A 1 134 ? -27.022 -14.825 25.324 1.00 63.28 134 LEU A O 1
ATOM 1045 N N . ARG A 1 135 ? -28.000 -14.530 27.317 1.00 73.38 135 ARG A N 1
ATOM 1046 C CA . ARG A 1 135 ? -28.989 -13.571 26.825 1.00 73.38 135 ARG A CA 1
ATOM 1047 C C . ARG A 1 135 ? -28.317 -12.209 26.689 1.00 73.38 135 ARG A C 1
ATOM 1049 O O . ARG A 1 135 ? -28.288 -11.449 27.650 1.00 73.38 135 ARG A O 1
ATOM 1056 N N . LEU A 1 136 ? -27.761 -11.924 25.513 1.00 81.56 136 LEU A N 1
ATOM 1057 C CA . LEU A 1 136 ? -27.267 -10.584 25.194 1.00 81.56 136 LEU A CA 1
ATOM 1058 C C . LEU A 1 136 ? -28.419 -9.583 25.180 1.00 81.56 136 LEU A C 1
ATOM 1060 O O . LEU A 1 136 ? -29.458 -9.836 24.553 1.00 81.56 136 LEU A O 1
ATOM 1064 N N . THR A 1 137 ? -28.203 -8.442 25.832 1.00 86.19 137 THR A N 1
ATOM 1065 C CA . THR A 1 137 ? -29.127 -7.309 25.774 1.00 86.19 137 THR A CA 1
ATOM 1066 C C . THR A 1 137 ? -29.101 -6.669 24.382 1.00 86.19 137 THR A C 1
ATOM 1068 O O . THR A 1 137 ? -28.174 -6.885 23.601 1.00 86.19 137 THR A O 1
ATOM 1071 N N . GLU A 1 138 ? -30.123 -5.876 24.047 1.00 83.94 138 GLU A N 1
ATOM 1072 C CA . GLU A 1 138 ? -30.163 -5.135 22.774 1.00 83.94 138 GLU A CA 1
ATOM 1073 C C . GLU A 1 138 ? -28.951 -4.198 22.629 1.00 83.94 138 GLU A C 1
ATOM 1075 O O . GLU A 1 138 ? -28.358 -4.101 21.556 1.00 83.94 138 GLU A O 1
ATOM 1080 N N . PHE A 1 139 ? -28.532 -3.579 23.736 1.00 88.19 139 PHE A N 1
ATOM 1081 C CA . PHE A 1 139 ? -27.348 -2.727 23.788 1.00 88.19 139 PHE A CA 1
ATOM 1082 C C . PHE A 1 139 ? -26.070 -3.506 23.450 1.00 88.19 139 PHE A C 1
ATOM 1084 O O . PHE A 1 139 ? -25.308 -3.077 22.586 1.00 88.19 139 PHE A O 1
ATOM 1091 N N . ASP A 1 140 ? -25.866 -4.687 24.045 1.00 88.19 140 ASP A N 1
ATOM 1092 C CA . ASP A 1 140 ? -24.680 -5.515 23.775 1.00 88.19 140 ASP A CA 1
ATOM 1093 C C . ASP A 1 140 ? -24.594 -5.924 22.295 1.00 88.19 140 ASP A C 1
ATOM 1095 O O . ASP A 1 140 ? -23.509 -5.953 21.712 1.00 88.19 140 ASP A O 1
ATOM 1099 N N . ARG A 1 141 ? -25.743 -6.201 21.661 1.00 88.62 141 ARG A N 1
ATOM 1100 C CA . ARG A 1 141 ? -25.815 -6.527 20.226 1.00 88.62 141 ARG A CA 1
ATOM 1101 C C . ARG A 1 141 ? -25.395 -5.349 19.357 1.00 88.62 141 ARG A C 1
ATOM 1103 O O . ARG A 1 141 ? -24.670 -5.550 18.388 1.00 88.62 141 ARG A O 1
ATOM 1110 N N . GLN A 1 142 ? -25.815 -4.134 19.704 1.00 90.19 142 GLN A N 1
ATOM 1111 C CA . GLN A 1 142 ? -25.447 -2.927 18.961 1.00 90.19 142 GLN A CA 1
ATOM 1112 C C . GLN A 1 142 ? -23.973 -2.564 19.163 1.00 90.19 142 GLN A C 1
ATOM 1114 O O . GLN A 1 142 ? -23.298 -2.207 18.201 1.00 90.19 142 GLN A O 1
ATOM 1119 N N . VAL A 1 143 ? -23.434 -2.754 20.371 1.00 92.25 143 VAL A N 1
ATOM 1120 C CA . VAL A 1 143 ? -21.995 -2.607 20.636 1.00 92.25 143 VAL A CA 1
ATOM 1121 C C . VAL A 1 143 ? -21.183 -3.578 19.773 1.00 92.25 143 VAL A C 1
ATOM 1123 O O . VAL A 1 143 ? -20.220 -3.169 19.125 1.00 92.25 143 VAL A O 1
ATOM 1126 N N . LEU A 1 144 ? -21.591 -4.850 19.703 1.00 91.31 144 LEU A N 1
ATOM 1127 C CA . LEU A 1 144 ? -20.951 -5.840 18.832 1.00 91.31 144 LEU A CA 1
ATOM 1128 C C . LEU A 1 144 ? -21.094 -5.489 17.350 1.00 91.31 144 LEU A C 1
ATOM 1130 O O . LEU A 1 144 ? -20.126 -5.630 16.612 1.00 91.31 144 LEU A O 1
ATOM 1134 N N . ALA A 1 145 ? -22.258 -5.008 16.912 1.00 87.19 145 ALA A N 1
ATOM 1135 C CA . ALA A 1 145 ? -22.472 -4.599 15.527 1.00 87.19 145 ALA A CA 1
ATOM 1136 C C . ALA A 1 145 ? -21.544 -3.442 15.123 1.00 87.19 145 ALA A C 1
ATOM 1138 O O . ALA A 1 145 ? -20.940 -3.500 14.055 1.00 87.19 145 ALA A O 1
ATOM 1139 N N . VAL A 1 146 ? -21.369 -2.437 15.990 1.00 92.06 146 VAL A N 1
ATOM 1140 C CA . VAL A 1 146 ? -20.435 -1.324 15.752 1.00 92.06 146 VAL A CA 1
ATOM 1141 C C . VAL A 1 146 ? -18.993 -1.825 15.686 1.00 92.06 146 VAL A C 1
ATOM 1143 O O . VAL A 1 146 ? -18.257 -1.436 14.785 1.00 92.06 146 VAL A O 1
ATOM 1146 N N . LEU A 1 147 ? -18.592 -2.721 16.591 1.00 89.62 147 LEU A N 1
ATOM 1147 C CA . LEU A 1 147 ? -17.235 -3.274 16.598 1.00 89.62 147 LEU A CA 1
ATOM 1148 C C . LEU A 1 147 ? -16.955 -4.166 15.387 1.00 89.62 147 LEU A C 1
ATOM 1150 O O . LEU A 1 147 ? -15.884 -4.073 14.802 1.00 89.62 147 LEU A O 1
ATOM 1154 N N . VAL A 1 148 ? -17.895 -5.024 14.994 1.00 86.44 148 VAL A N 1
ATOM 1155 C CA . VAL A 1 148 ? -17.726 -5.908 13.832 1.00 86.44 148 VAL A CA 1
ATOM 1156 C C . VAL A 1 148 ? -17.765 -5.100 12.535 1.00 86.44 148 VAL A C 1
ATOM 1158 O O . VAL A 1 148 ? -16.889 -5.273 11.693 1.00 86.44 148 VAL A O 1
ATOM 1161 N N . GLY A 1 149 ? -18.728 -4.184 12.392 1.00 81.88 149 GLY A N 1
ATOM 1162 C CA . GLY A 1 149 ? -18.861 -3.331 11.209 1.00 81.88 149 GLY A CA 1
ATOM 1163 C C . GLY A 1 149 ? -17.710 -2.337 11.044 1.00 81.88 149 GLY A C 1
ATOM 1164 O O . GLY A 1 149 ? -17.317 -2.043 9.922 1.00 81.88 149 GLY A O 1
ATOM 1165 N N . GLY A 1 150 ? -17.134 -1.860 12.149 1.00 81.25 150 GLY A N 1
ATOM 1166 C CA . GLY A 1 150 ? -15.988 -0.954 12.149 1.00 81.25 150 GLY A CA 1
ATOM 1167 C C . GLY A 1 150 ? -14.623 -1.637 12.029 1.00 81.25 150 GLY A C 1
ATOM 1168 O O . GLY A 1 150 ? -13.612 -0.942 12.056 1.00 81.25 150 GLY A O 1
ATOM 1169 N N . GLY A 1 151 ? -14.552 -2.969 11.917 1.00 80.44 151 GLY A N 1
ATOM 1170 C CA . GLY A 1 151 ? -13.279 -3.698 11.817 1.00 80.44 151 GLY A CA 1
ATOM 1171 C C . GLY A 1 151 ? -12.515 -3.835 13.143 1.00 80.44 151 GLY A C 1
ATOM 1172 O O . GLY A 1 151 ? -11.302 -4.034 13.147 1.00 80.44 151 GLY A O 1
ATOM 1173 N N . GLY A 1 152 ? -13.207 -3.735 14.276 1.00 88.31 152 GLY A N 1
ATOM 1174 C CA . GLY A 1 152 ? -12.667 -3.916 15.621 1.00 88.31 152 GLY A CA 1
ATOM 1175 C C . GLY A 1 152 ? -12.628 -2.629 16.445 1.00 88.31 152 GLY A C 1
ATOM 1176 O O . GLY A 1 152 ? -13.389 -1.689 16.239 1.00 88.31 152 GLY A O 1
ATOM 1177 N N . TRP A 1 153 ? -11.746 -2.593 17.444 1.00 90.69 153 TRP A N 1
ATOM 1178 C CA . TRP A 1 153 ? -11.596 -1.440 18.334 1.00 90.69 153 TRP A CA 1
ATOM 1179 C C . TRP A 1 153 ? -10.662 -0.384 17.718 1.00 90.69 153 TRP A C 1
ATOM 1181 O O . TRP A 1 153 ? -9.443 -0.487 17.838 1.00 90.69 153 TRP A O 1
ATOM 1191 N N . ASN A 1 154 ? -11.218 0.644 17.068 1.00 89.12 154 ASN A N 1
ATOM 1192 C CA . ASN A 1 154 ? -10.472 1.770 16.477 1.00 89.12 154 ASN A CA 1
ATOM 1193 C C . ASN A 1 154 ? -11.089 3.143 16.830 1.00 89.12 154 ASN A C 1
ATOM 1195 O O . ASN A 1 154 ? -12.018 3.230 17.632 1.00 89.12 154 ASN A O 1
ATOM 1199 N N . ALA A 1 155 ? -10.525 4.246 16.319 1.00 83.94 155 ALA A N 1
ATOM 1200 C CA . ALA A 1 155 ? -10.993 5.605 16.629 1.00 83.94 155 ALA A CA 1
ATOM 1201 C C . ALA A 1 155 ? -12.450 5.854 16.197 1.00 83.94 155 ALA A C 1
ATOM 1203 O O . ALA A 1 155 ? -13.231 6.358 17.002 1.00 83.94 155 ALA A O 1
ATOM 1204 N N . ASP A 1 156 ? -12.825 5.424 14.990 1.00 82.31 156 ASP A N 1
ATOM 1205 C CA . ASP A 1 156 ? -14.188 5.578 14.467 1.00 82.31 156 ASP A CA 1
ATOM 1206 C C . ASP A 1 156 ? -15.198 4.750 15.280 1.00 82.31 156 ASP A C 1
ATOM 1208 O O . ASP A 1 156 ? -16.189 5.268 15.796 1.00 82.31 156 ASP A O 1
ATOM 1212 N N . SER A 1 157 ? -14.884 3.476 15.533 1.00 91.50 157 SER A N 1
ATOM 1213 C CA . SER A 1 157 ? -15.721 2.593 16.355 1.00 91.50 157 SER A CA 1
ATOM 1214 C C . SER A 1 157 ? -15.885 3.129 17.780 1.00 91.50 157 SER A C 1
ATOM 1216 O O . SER A 1 157 ? -16.976 3.060 18.338 1.00 91.50 157 SER A O 1
ATOM 1218 N N . ARG A 1 158 ? -14.842 3.735 18.369 1.00 94.38 158 ARG A N 1
ATOM 1219 C CA . ARG A 1 158 ? -14.935 4.400 19.681 1.00 94.38 158 ARG A CA 1
ATOM 1220 C C . ARG A 1 158 ? -15.892 5.588 19.656 1.00 94.38 158 ARG A C 1
ATOM 1222 O O . ARG A 1 158 ? -16.735 5.681 20.545 1.00 94.38 158 ARG A O 1
ATOM 1229 N N . ALA A 1 159 ? -15.793 6.463 18.657 1.00 89.06 159 ALA A N 1
ATOM 1230 C CA . ALA A 1 159 ? -16.687 7.613 18.525 1.00 89.06 159 ALA A CA 1
ATOM 1231 C C . ALA A 1 159 ? -18.154 7.165 18.399 1.00 89.06 159 ALA A C 1
ATOM 1233 O O . ALA A 1 159 ? -19.028 7.659 19.116 1.00 89.06 159 ALA A O 1
ATOM 1234 N N . ARG A 1 160 ? -18.407 6.146 17.570 1.00 89.62 160 ARG A N 1
ATOM 1235 C CA . ARG A 1 160 ? -19.739 5.552 17.382 1.00 89.62 160 ARG A CA 1
ATOM 1236 C C . ARG A 1 160 ? -20.277 4.896 18.650 1.00 89.62 160 ARG A C 1
ATOM 1238 O O . ARG A 1 160 ? -21.442 5.086 18.983 1.00 89.62 160 ARG A O 1
ATOM 1245 N N . LEU A 1 161 ? -19.442 4.166 19.390 1.00 94.56 161 LEU A N 1
ATOM 1246 C CA . LEU A 1 161 ? -19.843 3.550 20.656 1.00 94.56 161 LEU A CA 1
ATOM 1247 C C . LEU A 1 161 ? -20.148 4.584 21.746 1.00 94.56 161 LEU A C 1
ATOM 1249 O O . LEU A 1 161 ? -21.048 4.355 22.550 1.00 94.56 161 LEU A O 1
ATOM 1253 N N . VAL A 1 162 ? -19.440 5.717 21.777 1.00 92.94 162 VAL A N 1
ATOM 1254 C CA . VAL A 1 162 ? -19.736 6.820 22.708 1.00 92.94 162 VAL A CA 1
ATOM 1255 C C . VAL A 1 162 ? -21.090 7.451 22.386 1.00 92.94 162 VAL A C 1
ATOM 1257 O O . VAL A 1 162 ? -21.898 7.640 23.295 1.00 92.94 162 VAL A O 1
ATOM 1260 N N . ALA A 1 163 ? -21.370 7.716 21.107 1.00 88.62 163 ALA A N 1
ATOM 1261 C CA . ALA A 1 163 ? -22.676 8.210 20.676 1.00 88.62 163 ALA A CA 1
ATOM 1262 C C . ALA A 1 163 ? -23.797 7.217 21.031 1.00 88.62 163 ALA A C 1
ATOM 1264 O O . ALA A 1 163 ? -24.813 7.607 21.604 1.00 88.62 163 ALA A O 1
ATOM 1265 N N . LEU A 1 164 ? -23.569 5.923 20.782 1.00 91.81 164 LEU A N 1
ATOM 1266 C CA . LEU A 1 164 ? -24.499 4.853 21.130 1.00 91.81 164 LEU A CA 1
ATOM 1267 C C . LEU A 1 164 ? -24.751 4.786 22.644 1.00 91.81 164 LEU A C 1
ATOM 1269 O O . LEU A 1 164 ? -25.894 4.721 23.082 1.00 91.81 164 LEU A O 1
ATOM 1273 N N . ALA A 1 165 ? -23.699 4.839 23.462 1.00 90.19 165 ALA A N 1
ATOM 1274 C CA . ALA A 1 165 ? -23.820 4.820 24.918 1.00 90.19 165 ALA A CA 1
ATOM 1275 C C . ALA A 1 165 ? -24.648 6.005 25.438 1.00 90.19 165 ALA A C 1
ATOM 1277 O O . ALA A 1 165 ? -25.498 5.814 26.310 1.00 90.19 165 ALA A O 1
ATOM 1278 N N . ALA A 1 166 ? -24.474 7.195 24.853 1.00 89.06 166 ALA A N 1
ATOM 1279 C CA . ALA A 1 166 ? -25.275 8.370 25.186 1.00 89.06 166 ALA A CA 1
ATOM 1280 C C . ALA A 1 166 ? -26.772 8.155 24.897 1.00 89.06 166 ALA A C 1
ATOM 1282 O O . ALA A 1 166 ? -27.604 8.510 25.732 1.00 89.06 166 ALA A O 1
ATOM 1283 N N . THR A 1 167 ? -27.127 7.507 23.779 1.00 90.88 167 THR A N 1
ATOM 1284 C CA . THR A 1 167 ? -28.525 7.181 23.435 1.00 90.88 167 THR A CA 1
ATOM 1285 C C . THR A 1 167 ? -29.190 6.256 24.459 1.00 90.88 167 THR A C 1
ATOM 1287 O O . THR A 1 167 ? -30.376 6.404 24.739 1.00 90.88 167 THR A O 1
ATOM 1290 N N . TYR A 1 168 ? -28.433 5.333 25.058 1.00 91.81 168 TYR A N 1
ATOM 1291 C CA . TYR A 1 168 ? -28.937 4.395 26.069 1.00 91.81 168 TYR A CA 1
ATOM 1292 C C . TYR A 1 168 ? -28.776 4.890 27.515 1.00 91.81 168 TYR A C 1
ATOM 1294 O O . TYR A 1 168 ? -29.070 4.145 28.451 1.00 91.81 168 TYR A O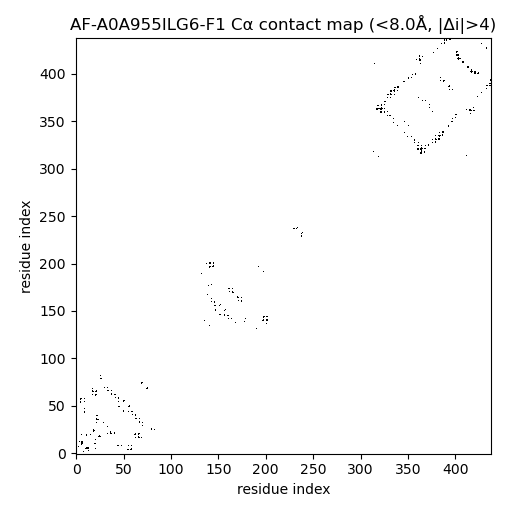 1
ATOM 1302 N N . GLY A 1 169 ? -28.295 6.121 27.725 1.00 90.38 169 GLY A N 1
ATOM 1303 C CA . GLY A 1 169 ? -28.009 6.647 29.064 1.00 90.38 169 GLY A CA 1
ATOM 1304 C C . GLY A 1 169 ? -26.901 5.880 29.799 1.00 90.38 169 GLY A C 1
ATOM 1305 O O . GLY A 1 169 ? -26.837 5.898 31.028 1.00 90.38 169 GLY A O 1
ATOM 1306 N N . VAL A 1 170 ? -26.034 5.181 29.062 1.00 93.56 170 VAL A N 1
ATOM 1307 C CA . VAL A 1 170 ? -24.912 4.417 29.609 1.00 93.56 170 VAL A CA 1
ATOM 1308 C C . VAL A 1 170 ? -23.705 5.343 29.717 1.00 93.56 170 VAL A C 1
ATOM 1310 O O . VAL A 1 170 ? -23.285 5.967 28.745 1.00 93.56 170 VAL A O 1
ATOM 1313 N N . SER A 1 171 ? -23.115 5.435 30.909 1.00 90.62 171 SER A N 1
ATOM 1314 C CA . SER A 1 171 ? -21.888 6.211 31.097 1.00 90.62 171 SER A CA 1
ATOM 1315 C C . SER A 1 171 ? -20.712 5.580 30.343 1.00 90.62 171 SER A C 1
ATOM 1317 O O . SER A 1 171 ? -20.680 4.372 30.106 1.00 90.62 171 SER A O 1
ATOM 1319 N N . VAL A 1 172 ? -19.685 6.375 30.030 1.00 86.56 172 VAL A N 1
ATOM 1320 C CA . VAL A 1 172 ? -18.466 5.882 29.359 1.00 86.56 172 VAL A CA 1
ATOM 1321 C C . VAL A 1 172 ? -17.814 4.730 30.141 1.00 86.56 172 VAL A C 1
ATOM 1323 O O . VAL A 1 172 ? -17.390 3.739 29.551 1.00 86.56 172 VAL A O 1
ATOM 1326 N N . GLN A 1 173 ? -17.801 4.797 31.478 1.00 81.31 173 GLN A N 1
ATOM 1327 C CA . GLN A 1 173 ? -17.332 3.688 32.321 1.00 81.31 173 GLN A CA 1
ATOM 1328 C C . GLN A 1 173 ? -18.208 2.431 32.193 1.00 81.31 173 GLN A C 1
ATOM 1330 O O . GLN A 1 173 ? -17.681 1.318 32.175 1.00 81.31 173 GLN A O 1
ATOM 1335 N N . GLY A 1 174 ? -19.531 2.594 32.085 1.00 80.56 174 GLY A N 1
ATOM 1336 C CA . GLY A 1 174 ? -20.463 1.492 31.843 1.00 80.56 174 GLY A CA 1
ATOM 1337 C C . GLY A 1 174 ? -20.204 0.803 30.503 1.00 80.56 174 GLY A C 1
ATOM 1338 O O . GLY A 1 174 ? -20.098 -0.421 30.456 1.00 80.56 174 GLY A O 1
ATOM 1339 N N . LEU A 1 175 ? -19.995 1.585 29.441 1.00 90.25 175 LEU A N 1
ATOM 1340 C CA . LEU A 1 175 ? -19.640 1.082 28.113 1.00 90.25 175 LEU A CA 1
ATOM 1341 C C . LEU A 1 175 ? -18.325 0.286 28.141 1.00 90.25 175 LEU A C 1
ATOM 1343 O O . LEU A 1 175 ? -18.274 -0.829 27.626 1.00 90.25 175 LEU A O 1
ATOM 1347 N N . ILE A 1 176 ? -17.276 0.811 28.785 1.00 86.81 176 ILE A N 1
ATOM 1348 C CA . ILE A 1 176 ? -15.988 0.106 28.910 1.00 86.81 176 ILE A CA 1
ATOM 1349 C C . ILE A 1 176 ? -16.170 -1.227 29.642 1.00 86.81 176 ILE A C 1
ATOM 1351 O O . ILE A 1 176 ? -15.612 -2.241 29.219 1.00 86.81 176 ILE A O 1
ATOM 1355 N N . ARG A 1 177 ? -16.984 -1.267 30.705 1.00 84.19 177 ARG A N 1
ATOM 1356 C CA . ARG A 1 177 ? -17.267 -2.507 31.440 1.00 84.19 177 ARG A CA 1
ATOM 1357 C C . ARG A 1 177 ? -17.975 -3.546 30.563 1.00 84.19 177 ARG A C 1
ATOM 1359 O O . ARG A 1 177 ? -17.622 -4.721 30.634 1.00 84.19 177 ARG A O 1
ATOM 1366 N N . VAL A 1 178 ? -18.915 -3.114 29.720 1.00 85.94 178 VAL A N 1
ATOM 1367 C CA . VAL A 1 178 ? -19.630 -3.978 28.764 1.00 85.94 178 VAL A CA 1
ATOM 1368 C C . VAL A 1 178 ? -18.677 -4.539 27.708 1.00 85.94 178 VAL A C 1
ATOM 1370 O O . VAL A 1 178 ? -18.594 -5.755 27.545 1.00 85.94 178 VAL A O 1
ATOM 1373 N N . VAL A 1 179 ? -17.886 -3.682 27.054 1.00 90.44 179 VAL A N 1
ATOM 1374 C CA . VAL A 1 179 ? -16.903 -4.102 26.038 1.00 90.44 179 VAL A CA 1
ATOM 1375 C C . VAL A 1 179 ? -15.865 -5.057 26.634 1.00 90.44 179 VAL A C 1
ATOM 1377 O O . VAL A 1 179 ? -15.541 -6.076 26.028 1.00 90.44 179 VAL A O 1
ATOM 1380 N N . THR A 1 180 ? -15.389 -4.781 27.850 1.00 86.00 180 THR A N 1
ATOM 1381 C CA . THR A 1 180 ? -14.427 -5.646 28.553 1.00 86.00 180 THR A CA 1
ATOM 1382 C C . THR A 1 180 ? -15.036 -7.007 28.898 1.00 86.00 180 THR A C 1
ATOM 1384 O O . THR A 1 180 ? -14.383 -8.035 28.723 1.00 86.00 180 THR A O 1
ATOM 1387 N N . GLY A 1 181 ? -16.298 -7.039 29.341 1.00 83.88 181 GLY A N 1
ATOM 1388 C CA . GLY A 1 181 ? -17.030 -8.281 29.599 1.00 83.88 181 GLY A CA 1
ATOM 1389 C C . GLY A 1 181 ? -17.235 -9.121 28.335 1.00 83.88 181 GLY A C 1
ATOM 1390 O O . GLY A 1 181 ? -17.011 -10.330 28.364 1.00 83.88 181 GLY A O 1
ATOM 1391 N N . LEU A 1 182 ? -17.581 -8.480 27.214 1.00 85.69 182 LEU A N 1
ATOM 1392 C CA . LEU A 1 182 ? -17.717 -9.131 25.906 1.00 85.69 182 LEU A CA 1
ATOM 1393 C C . LEU A 1 182 ? -16.380 -9.687 25.398 1.00 85.69 182 LEU A C 1
ATOM 1395 O O . LEU A 1 182 ? -16.331 -10.823 24.929 1.00 85.69 182 LEU A O 1
ATOM 1399 N N . ALA A 1 183 ? -15.291 -8.929 25.540 1.00 83.19 183 ALA A N 1
ATOM 1400 C CA . ALA A 1 183 ? -13.953 -9.374 25.157 1.00 83.19 183 ALA A CA 1
ATOM 1401 C C . ALA A 1 183 ? -13.474 -10.562 26.008 1.00 83.19 183 ALA A C 1
ATOM 1403 O O . ALA A 1 183 ? -12.972 -11.546 25.464 1.00 83.19 183 ALA A O 1
ATOM 1404 N N . ALA A 1 184 ? -13.678 -10.516 27.329 1.00 76.62 184 ALA A N 1
ATOM 1405 C CA . ALA A 1 184 ? -13.350 -11.623 28.228 1.00 76.62 184 ALA A CA 1
ATOM 1406 C C . ALA A 1 184 ? -14.184 -12.878 27.916 1.00 76.62 184 ALA A C 1
ATOM 1408 O O . ALA A 1 184 ? -13.659 -13.993 27.904 1.00 76.62 184 ALA A O 1
ATOM 1409 N N . TYR A 1 185 ? -15.471 -12.697 27.601 1.00 78.19 185 TYR A N 1
ATOM 1410 C CA . TY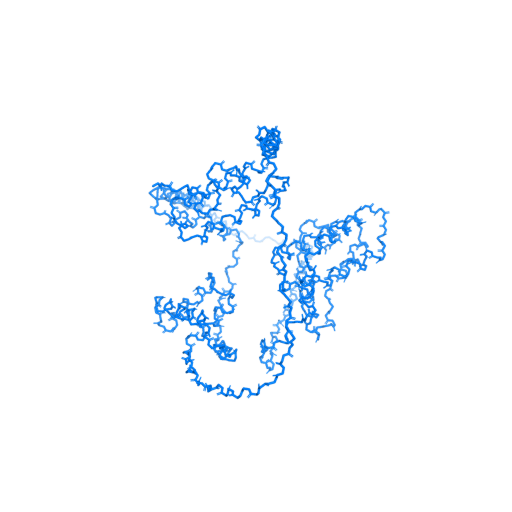R A 1 185 ? -16.351 -13.782 27.179 1.00 78.19 185 TYR A CA 1
ATOM 1411 C C . TYR A 1 185 ? -15.879 -14.426 25.867 1.00 78.19 185 TYR A C 1
ATOM 1413 O O . TYR A 1 185 ? -15.746 -15.650 25.800 1.00 78.19 185 TYR A O 1
ATOM 1421 N N . ALA A 1 186 ? -15.542 -13.619 24.856 1.00 80.62 186 ALA A N 1
ATOM 1422 C CA . ALA A 1 186 ? -14.992 -14.101 23.590 1.00 80.62 186 ALA A CA 1
ATOM 1423 C C . ALA A 1 186 ? -13.663 -14.854 23.787 1.00 80.62 186 ALA A C 1
ATOM 1425 O O . ALA A 1 186 ? -13.495 -15.956 23.264 1.00 80.62 186 ALA A O 1
ATOM 1426 N N . ALA A 1 187 ? -12.754 -14.315 24.608 1.00 76.00 187 ALA A N 1
ATOM 1427 C CA . ALA A 1 187 ? -11.470 -14.944 24.924 1.00 7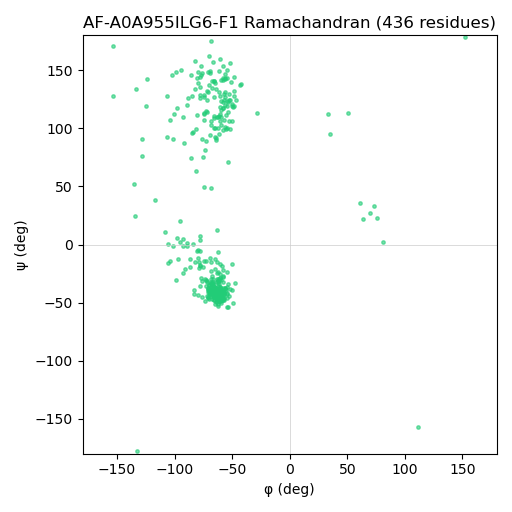6.00 187 ALA A CA 1
ATOM 1428 C C . ALA A 1 187 ? -11.619 -16.295 25.650 1.00 76.00 187 ALA A C 1
ATOM 1430 O O . ALA A 1 187 ? -10.789 -17.184 25.473 1.00 76.00 187 ALA A O 1
ATOM 1431 N N . SER A 1 188 ? -12.691 -16.486 26.426 1.00 77.56 188 SER A N 1
ATOM 1432 C CA . SER A 1 188 ? -12.982 -17.746 27.129 1.00 77.56 188 SER A CA 1
ATOM 1433 C C . SER A 1 188 ? -13.573 -18.860 26.244 1.00 77.56 188 SER A C 1
ATOM 1435 O O . SER A 1 188 ? -13.970 -19.908 26.755 1.00 77.56 188 SER A O 1
ATOM 1437 N N . GLY A 1 189 ? -13.639 -18.660 24.921 1.00 72.56 189 GLY A N 1
ATOM 1438 C CA . GLY A 1 189 ? -14.259 -19.614 23.996 1.00 72.56 189 GLY A CA 1
ATOM 1439 C C . GLY A 1 189 ? -15.787 -19.624 24.095 1.00 72.56 189 GLY A C 1
ATOM 1440 O O . GLY A 1 189 ? -16.409 -20.683 23.962 1.00 72.56 189 GLY A O 1
ATOM 1441 N N . GLY A 1 190 ? -16.378 -18.457 24.388 1.00 64.00 190 GLY A N 1
ATOM 1442 C CA . GLY A 1 190 ? -17.822 -18.245 24.473 1.00 64.00 190 GLY A CA 1
ATOM 1443 C C . GLY A 1 190 ? -18.574 -18.743 23.235 1.00 64.00 190 GLY A C 1
ATOM 1444 O O . GLY A 1 190 ? -18.001 -18.894 22.156 1.00 64.00 190 GLY A O 1
ATOM 1445 N N . ALA A 1 191 ? -19.866 -19.041 23.407 1.00 57.28 191 ALA A N 1
ATOM 1446 C CA . ALA A 1 191 ? -20.707 -19.573 22.340 1.00 57.28 191 ALA A CA 1
ATOM 1447 C C . ALA A 1 191 ? -20.614 -18.672 21.102 1.00 57.28 191 ALA A C 1
ATOM 1449 O O . ALA A 1 191 ? -20.766 -17.456 21.212 1.00 57.28 191 ALA A O 1
ATOM 1450 N N . THR A 1 192 ? -20.359 -19.275 19.938 1.00 55.12 192 THR A N 1
ATOM 1451 C CA . THR A 1 192 ? -20.430 -18.609 18.636 1.00 55.12 192 THR A CA 1
ATOM 1452 C C . THR A 1 192 ? -21.811 -17.984 18.520 1.00 55.12 192 THR A C 1
ATOM 1454 O O . THR A 1 192 ? -22.795 -18.690 18.291 1.00 55.12 192 THR A O 1
ATOM 1457 N N . LEU A 1 193 ? -21.892 -16.678 18.759 1.00 56.53 193 LEU A N 1
ATOM 1458 C CA . LEU A 1 193 ? -23.109 -15.909 18.581 1.00 56.53 193 LEU A CA 1
ATOM 1459 C C . LEU A 1 193 ? -23.586 -16.135 17.158 1.00 56.53 193 LEU A C 1
ATOM 1461 O O . LEU A 1 193 ? -22.849 -15.887 16.202 1.00 56.53 193 LEU A O 1
ATOM 1465 N N . GLY A 1 194 ? -24.792 -16.686 17.027 1.00 54.56 194 GLY A N 1
ATOM 1466 C CA . GLY A 1 194 ? -25.377 -16.924 15.722 1.00 54.56 194 GLY A CA 1
ATOM 1467 C C . GLY A 1 194 ? -25.443 -15.589 14.996 1.00 54.56 194 GLY A C 1
ATOM 1468 O O . GLY A 1 194 ? -26.055 -14.652 15.499 1.00 54.56 194 GLY A O 1
ATOM 1469 N N . VAL A 1 195 ? -24.818 -15.501 13.821 1.00 51.94 195 VAL A N 1
ATOM 1470 C CA . VAL A 1 195 ? -24.733 -14.278 13.000 1.00 51.94 195 VAL A CA 1
ATOM 1471 C C . VAL A 1 195 ? -26.103 -13.594 12.854 1.00 51.94 195 VAL A C 1
ATOM 1473 O O . VAL A 1 195 ? -26.193 -12.374 12.920 1.00 51.94 195 VAL A O 1
ATOM 1476 N N . ARG A 1 196 ? -27.190 -14.381 12.817 1.00 46.69 196 ARG A N 1
ATOM 1477 C CA . ARG A 1 196 ? -28.588 -13.913 12.837 1.00 46.69 196 ARG A CA 1
ATOM 1478 C C . ARG A 1 196 ? -28.937 -12.949 13.980 1.00 46.69 196 ARG A C 1
ATOM 1480 O O . ARG A 1 196 ? -29.702 -12.016 13.760 1.00 46.69 196 ARG A O 1
ATOM 1487 N N . GLU A 1 197 ? -28.412 -13.151 15.186 1.00 52.88 197 GLU A N 1
ATOM 1488 C CA . GLU A 1 197 ? -28.731 -12.321 16.358 1.00 52.88 197 GLU A CA 1
ATOM 1489 C C . GLU A 1 197 ? -28.001 -10.974 16.342 1.00 52.88 197 GLU A C 1
ATOM 1491 O O . GLU A 1 197 ? -28.538 -9.991 16.858 1.00 52.88 197 GLU A O 1
ATOM 1496 N N . ILE A 1 198 ? -26.815 -10.932 15.722 1.00 53.00 198 ILE A N 1
ATOM 1497 C CA . ILE A 1 198 ? -26.006 -9.721 15.522 1.00 53.00 198 ILE A CA 1
ATOM 1498 C C . ILE A 1 198 ? -26.612 -8.881 14.392 1.00 53.00 198 ILE A C 1
ATOM 1500 O O . ILE A 1 198 ? -26.813 -7.678 14.554 1.00 53.00 198 ILE A O 1
ATOM 1504 N N . THR A 1 199 ? -26.992 -9.515 13.276 1.00 50.31 199 THR A N 1
ATOM 1505 C CA . THR A 1 199 ? -27.605 -8.817 12.137 1.00 50.31 199 THR A CA 1
ATOM 1506 C C . THR A 1 199 ? -28.954 -8.198 12.512 1.00 50.31 199 THR A C 1
ATOM 1508 O O . THR A 1 199 ? -29.190 -7.039 12.185 1.00 50.31 199 THR A O 1
ATOM 1511 N N . ALA A 1 200 ? -29.793 -8.892 13.292 1.00 51.72 200 ALA A N 1
ATOM 1512 C CA . ALA A 1 200 ? -31.088 -8.365 13.740 1.00 51.72 200 ALA A CA 1
ATOM 1513 C C . ALA A 1 200 ? -30.987 -7.078 14.590 1.00 51.72 200 ALA A C 1
ATOM 1515 O O . ALA A 1 200 ? -31.905 -6.259 14.566 1.00 51.72 200 ALA A O 1
ATOM 1516 N N . GLY A 1 201 ? -29.882 -6.883 15.324 1.00 45.03 201 GLY A N 1
ATOM 1517 C CA . GLY A 1 201 ? -29.626 -5.650 16.079 1.00 45.03 201 GLY A CA 1
ATOM 1518 C C . GLY A 1 201 ? -29.192 -4.478 15.192 1.00 45.03 201 GLY A C 1
ATOM 1519 O O . GLY A 1 201 ? -29.534 -3.333 15.479 1.00 45.03 201 GLY A O 1
ATOM 1520 N N . SER A 1 202 ? -28.490 -4.757 14.088 1.00 46.88 202 SER A N 1
ATOM 1521 C CA . SER A 1 202 ? -28.050 -3.734 13.126 1.00 46.88 202 SER A CA 1
ATOM 1522 C C . SER A 1 202 ? -29.197 -3.166 12.274 1.00 46.88 202 SER A C 1
ATOM 1524 O O . SER A 1 202 ? -29.187 -1.985 11.941 1.00 46.88 202 SER A O 1
ATOM 1526 N N . SER A 1 203 ? -30.236 -3.966 11.995 1.00 42.06 203 SER A N 1
ATOM 1527 C CA . SER A 1 203 ? -31.384 -3.591 11.149 1.00 42.06 203 SER A CA 1
ATOM 1528 C C . SER A 1 203 ? -32.309 -2.524 11.752 1.00 42.06 203 SER A C 1
ATOM 1530 O O . SER A 1 203 ? -33.138 -1.966 11.041 1.00 42.06 203 SER A O 1
ATOM 1532 N N . ARG A 1 204 ? -32.214 -2.249 13.059 1.00 46.09 204 ARG A N 1
ATOM 1533 C CA . ARG A 1 204 ? -33.076 -1.276 13.762 1.00 46.09 204 ARG A CA 1
ATOM 1534 C C . ARG A 1 204 ? -32.492 0.133 13.832 1.00 46.09 204 ARG A C 1
ATOM 1536 O O . ARG A 1 204 ? -33.122 1.028 14.389 1.00 46.09 204 ARG A O 1
ATOM 1543 N N . MET A 1 205 ? -31.294 0.335 13.293 1.00 44.19 205 MET A N 1
ATOM 1544 C CA . MET A 1 205 ? -30.607 1.616 13.342 1.00 44.19 205 MET A CA 1
ATOM 1545 C C . MET A 1 205 ? -30.959 2.431 12.092 1.00 44.19 205 MET A C 1
ATOM 1547 O O . MET A 1 205 ? -30.271 2.370 11.076 1.00 44.19 205 MET A O 1
ATOM 1551 N N . THR A 1 206 ? -32.055 3.191 12.147 1.00 36.31 206 THR A N 1
ATOM 1552 C CA . THR A 1 206 ? -32.352 4.216 11.138 1.00 36.31 206 THR A CA 1
ATOM 1553 C C . THR A 1 206 ? -31.286 5.305 11.259 1.00 36.31 206 THR A C 1
ATOM 1555 O O . THR A 1 206 ? -31.315 6.114 12.186 1.00 36.31 206 THR A O 1
ATOM 1558 N N . MET A 1 207 ? -30.284 5.279 10.380 1.00 41.75 207 MET A N 1
ATOM 1559 C CA . MET A 1 207 ? -29.187 6.241 10.413 1.00 41.75 207 MET A CA 1
ATOM 1560 C C . MET A 1 207 ? -29.664 7.611 9.927 1.00 41.75 207 MET A C 1
ATOM 1562 O O . MET A 1 207 ? -29.978 7.790 8.753 1.00 41.75 207 MET A O 1
ATOM 1566 N N . ALA A 1 208 ? -29.655 8.598 10.822 1.00 35.56 208 ALA A N 1
ATOM 1567 C CA . ALA A 1 208 ? -29.470 9.981 10.411 1.00 35.56 208 ALA A CA 1
ATOM 1568 C C . ALA A 1 208 ? -28.022 10.101 9.918 1.00 35.56 208 ALA A C 1
ATOM 1570 O O . ALA A 1 208 ? -27.080 10.014 10.707 1.00 35.56 208 ALA A O 1
ATOM 1571 N N . ARG A 1 209 ? -27.853 10.205 8.596 1.00 34.00 209 ARG A N 1
ATOM 1572 C CA . ARG A 1 209 ? -26.567 10.477 7.949 1.00 34.00 209 ARG A CA 1
ATOM 1573 C C . ARG A 1 209 ? -25.996 11.757 8.584 1.00 34.00 209 ARG A C 1
ATOM 1575 O O . ARG A 1 209 ? -26.703 12.767 8.584 1.00 34.00 209 ARG A O 1
ATOM 1582 N N . PRO A 1 210 ? -24.786 11.741 9.170 1.00 34.91 210 PRO A N 1
ATOM 1583 C CA . PRO A 1 210 ? -24.121 12.978 9.550 1.00 34.91 210 PRO A CA 1
ATOM 1584 C C . PRO A 1 210 ? -23.992 13.825 8.286 1.00 34.91 210 PRO A C 1
ATOM 1586 O O . PRO A 1 210 ? -23.579 13.308 7.250 1.00 34.91 210 PRO A O 1
ATOM 1589 N N . SER A 1 211 ? -24.411 15.085 8.360 1.00 35.19 211 SER A N 1
ATOM 1590 C CA . SER A 1 211 ? -24.287 16.054 7.275 1.00 35.19 211 SER A CA 1
ATOM 1591 C C . SER A 1 211 ? -22.852 16.066 6.743 1.00 35.19 211 SER A C 1
ATOM 1593 O O . SER A 1 211 ? -21.896 16.318 7.478 1.00 35.19 211 SER A O 1
ATOM 1595 N N . GLU A 1 212 ? -22.751 15.731 5.467 1.00 39.91 212 GLU A N 1
ATOM 1596 C CA . GLU A 1 212 ? -21.561 15.478 4.661 1.00 39.91 212 GLU A CA 1
ATOM 1597 C C . GLU A 1 212 ? -20.973 16.819 4.193 1.00 39.91 212 GLU A C 1
ATOM 1599 O O . GLU A 1 212 ? -20.999 17.123 3.010 1.00 39.91 212 GLU A O 1
ATOM 1604 N N . ASP A 1 213 ? -20.533 17.661 5.139 1.00 37.66 213 ASP A N 1
ATOM 1605 C CA . ASP A 1 213 ? -20.103 19.044 4.843 1.00 37.66 213 ASP A CA 1
ATOM 1606 C C . ASP A 1 213 ? -18.773 19.445 5.516 1.00 37.66 213 ASP A C 1
ATOM 1608 O O . ASP A 1 213 ? -18.489 20.617 5.750 1.00 37.66 213 ASP A O 1
ATOM 1612 N N . LEU A 1 214 ? -17.925 18.466 5.845 1.00 45.91 214 LEU A N 1
ATOM 1613 C CA . LEU A 1 214 ? -16.568 18.702 6.362 1.00 45.91 214 LEU A CA 1
ATOM 1614 C C . LEU A 1 214 ? -15.538 17.792 5.676 1.00 45.91 214 LEU A C 1
ATOM 1616 O O . LEU A 1 214 ? -14.742 17.124 6.336 1.00 45.91 214 LEU A O 1
ATOM 1620 N N . ASP A 1 215 ? -15.535 17.787 4.343 1.00 42.56 215 ASP A N 1
ATOM 1621 C CA . ASP A 1 215 ? -14.357 17.388 3.566 1.00 42.56 215 ASP A CA 1
ATOM 1622 C C . ASP A 1 215 ? -13.445 18.608 3.379 1.00 42.56 215 ASP A C 1
ATOM 1624 O O . ASP A 1 215 ? -13.354 19.224 2.318 1.00 42.56 215 ASP A O 1
ATOM 1628 N N . GLY A 1 216 ? -12.763 18.972 4.467 1.00 50.91 216 GLY A N 1
ATOM 1629 C CA . GLY A 1 216 ? -11.543 19.765 4.381 1.00 50.91 216 GLY A CA 1
ATOM 1630 C C . GLY A 1 216 ? -10.416 18.918 3.769 1.00 50.91 216 GLY A C 1
ATOM 1631 O O . GLY A 1 216 ? -10.379 17.698 3.977 1.00 50.91 216 GLY A O 1
ATOM 1632 N N . PRO A 1 217 ? -9.485 19.520 3.007 1.00 52.38 217 PRO A N 1
ATOM 1633 C CA . PRO A 1 217 ? -8.371 18.799 2.401 1.00 52.38 217 PRO A CA 1
ATOM 1634 C C . PRO A 1 217 ? -7.580 18.030 3.469 1.00 52.38 217 PRO A C 1
ATOM 1636 O O . PRO A 1 217 ? -7.374 18.515 4.581 1.00 52.38 217 PRO A O 1
ATOM 1639 N N . SER A 1 218 ? -7.087 16.837 3.123 1.00 57.78 218 SER A N 1
ATOM 1640 C CA . SER A 1 218 ? -6.314 15.928 3.993 1.00 57.78 218 SER A CA 1
ATOM 1641 C C . SER A 1 218 ? -5.129 16.579 4.726 1.00 57.78 218 SER A C 1
ATOM 1643 O O . SER A 1 218 ? -4.652 16.045 5.727 1.00 57.78 218 SER A O 1
ATOM 1645 N N . THR A 1 219 ? -4.691 17.756 4.276 1.00 58.59 219 THR A N 1
ATOM 1646 C CA . THR A 1 219 ? -3.726 18.626 4.954 1.00 58.59 219 THR A CA 1
ATOM 1647 C C . THR A 1 219 ? -4.183 19.080 6.339 1.00 58.59 219 THR A C 1
ATOM 1649 O O . THR A 1 219 ? -3.342 19.266 7.213 1.00 58.59 219 THR A O 1
ATOM 1652 N N . GLU A 1 220 ? -5.488 19.236 6.578 1.00 54.22 220 GLU A N 1
ATOM 1653 C CA . GLU A 1 220 ? -6.016 19.621 7.891 1.00 54.22 220 GLU A CA 1
ATOM 1654 C C . GLU A 1 220 ? -5.869 18.488 8.903 1.00 54.22 220 GLU A C 1
ATOM 1656 O O . GLU A 1 220 ? -5.443 18.735 10.027 1.00 54.22 220 GLU A O 1
ATOM 1661 N N . ARG A 1 221 ? -6.128 17.235 8.503 1.00 55.19 221 ARG A N 1
ATOM 1662 C CA . ARG A 1 221 ? -5.926 16.070 9.381 1.00 55.19 221 ARG A CA 1
ATOM 1663 C C . ARG A 1 221 ? -4.443 15.838 9.666 1.00 55.19 221 ARG A C 1
ATOM 1665 O O . ARG A 1 221 ? -4.089 15.608 10.814 1.00 55.19 221 ARG A O 1
ATOM 1672 N N . GLU A 1 222 ? -3.569 16.000 8.671 1.00 63.31 222 GLU A N 1
ATOM 1673 C CA . GLU A 1 222 ? -2.115 15.907 8.872 1.00 63.31 222 GLU A CA 1
ATOM 1674 C C . GLU A 1 222 ? -1.576 17.032 9.775 1.00 63.31 222 GLU A C 1
ATOM 1676 O O . GLU A 1 222 ? -0.680 16.810 10.592 1.00 63.31 222 GLU A O 1
ATOM 1681 N N . TRP A 1 223 ? -2.131 18.244 9.665 1.00 73.12 223 TRP A N 1
ATOM 1682 C CA . TRP A 1 223 ? -1.761 19.365 10.526 1.00 73.12 223 TRP A CA 1
ATOM 1683 C C . TRP A 1 223 ? -2.295 19.182 11.949 1.00 73.12 223 TRP A C 1
ATOM 1685 O O . TRP A 1 223 ? -1.545 19.354 12.907 1.00 73.12 223 TRP A O 1
ATOM 1695 N N . VAL A 1 224 ? -3.551 18.759 12.107 1.00 68.81 224 VAL A N 1
ATOM 1696 C CA . VAL A 1 224 ? -4.145 18.465 13.417 1.00 68.81 224 VAL A CA 1
ATOM 1697 C C . VAL A 1 224 ? -3.399 17.323 14.102 1.00 68.81 224 VAL A C 1
ATOM 1699 O O . VAL A 1 224 ? -3.030 17.483 15.258 1.00 68.81 224 VAL A O 1
ATOM 1702 N N . ASP A 1 225 ? -3.063 16.236 13.407 1.00 70.25 225 ASP A N 1
ATOM 1703 C CA . ASP A 1 225 ? -2.295 15.129 13.996 1.00 70.25 225 ASP A CA 1
ATOM 1704 C C . ASP A 1 225 ? -0.850 15.523 14.344 1.00 70.25 225 ASP A C 1
ATOM 1706 O O . ASP A 1 225 ? -0.264 14.974 15.278 1.00 70.25 225 ASP A O 1
ATOM 1710 N N . ARG A 1 226 ? -0.268 16.508 13.643 1.00 74.19 226 ARG A N 1
ATOM 1711 C CA . ARG A 1 226 ? 1.067 17.044 13.955 1.00 74.19 226 ARG A CA 1
ATOM 1712 C C . ARG A 1 226 ? 1.059 17.999 15.150 1.00 74.19 226 ARG A C 1
ATOM 1714 O O . ARG A 1 226 ? 2.022 18.004 15.909 1.00 74.19 226 ARG A O 1
ATOM 1721 N N . VAL A 1 227 ? 0.009 18.803 15.318 1.00 67.75 227 VAL A N 1
ATOM 1722 C CA . VAL A 1 227 ? -0.033 19.876 16.328 1.00 67.75 227 VAL A CA 1
ATOM 1723 C C . VAL A 1 227 ? -0.795 19.455 17.600 1.00 67.75 227 VAL A C 1
ATOM 1725 O O . VAL A 1 227 ? -0.430 19.863 18.699 1.00 67.75 227 VAL A O 1
ATOM 1728 N N . ALA A 1 228 ? -1.796 18.574 17.504 1.00 70.56 228 ALA A N 1
ATOM 1729 C CA . ALA A 1 228 ? -2.556 18.059 18.650 1.00 70.56 228 ALA A CA 1
ATOM 1730 C C . ALA A 1 228 ? -1.707 17.429 19.775 1.00 70.56 228 ALA A C 1
ATOM 1732 O O . ALA A 1 228 ? -1.998 17.717 20.941 1.00 70.56 228 ALA A O 1
ATOM 1733 N N . PRO A 1 229 ? -0.663 16.614 19.508 1.00 66.06 229 PRO A N 1
ATOM 1734 C CA . PRO A 1 229 ? 0.153 16.060 20.588 1.00 66.06 229 PRO A CA 1
ATOM 1735 C C . PRO A 1 229 ? 0.962 17.131 21.337 1.00 66.06 229 PRO A C 1
ATOM 1737 O O . PRO A 1 229 ? 1.144 17.000 22.546 1.00 66.06 229 PRO A O 1
ATOM 1740 N N . GLU A 1 230 ? 1.363 18.229 20.680 1.00 61.94 230 GLU A N 1
ATOM 1741 C CA . GLU A 1 230 ? 2.079 19.338 21.339 1.00 61.94 230 GLU A CA 1
ATOM 1742 C C . GLU A 1 230 ? 1.198 20.115 22.335 1.00 61.94 230 GLU A C 1
ATOM 1744 O O . GLU A 1 230 ? 1.718 20.742 23.259 1.00 61.94 230 GLU A O 1
ATOM 1749 N N . PHE A 1 231 ? -0.130 20.060 22.177 1.00 62.78 231 PHE A N 1
ATOM 1750 C CA . PHE A 1 231 ? -1.086 20.696 23.090 1.00 62.78 231 PHE A CA 1
ATOM 1751 C C . PHE A 1 231 ? -1.481 19.823 24.288 1.00 62.78 231 PHE A C 1
ATOM 1753 O O . PHE A 1 231 ? -1.995 20.346 25.277 1.00 62.78 231 PHE A O 1
ATOM 1760 N N . LEU A 1 232 ? -1.274 18.505 24.205 1.00 63.09 232 LEU A N 1
ATOM 1761 C CA . LEU A 1 232 ? -1.665 17.551 25.249 1.00 63.09 232 LEU A CA 1
ATOM 1762 C C . LEU A 1 232 ? -0.540 17.271 26.254 1.00 63.09 232 LEU A C 1
ATOM 1764 O O . LEU A 1 232 ? -0.822 16.914 27.400 1.00 63.09 232 LEU A O 1
ATOM 1768 N N . GLU A 1 233 ? 0.723 17.459 25.867 1.00 61.41 233 GLU A N 1
ATOM 1769 C CA . GLU A 1 233 ? 1.838 17.456 26.812 1.00 61.41 233 GLU A CA 1
ATOM 1770 C C . GLU A 1 233 ? 1.815 18.776 27.597 1.00 61.41 233 GLU A C 1
ATOM 1772 O O . GLU A 1 233 ? 2.110 19.841 27.060 1.00 61.41 233 GLU A O 1
ATOM 1777 N N . GLY A 1 234 ? 1.422 18.716 28.875 1.00 54.88 234 GLY A N 1
ATOM 1778 C CA . GLY A 1 234 ? 1.320 19.856 29.798 1.00 54.88 234 GLY A CA 1
ATOM 1779 C C . GLY A 1 234 ? 2.667 20.481 30.186 1.00 54.88 234 GLY A C 1
ATOM 1780 O O . GLY A 1 234 ? 2.939 20.681 31.369 1.00 54.88 234 GLY A O 1
ATOM 1781 N N . ASP A 1 235 ? 3.523 20.758 29.205 1.00 79.44 235 ASP A N 1
ATOM 1782 C CA . ASP A 1 235 ? 4.810 21.409 29.386 1.00 79.44 235 ASP A CA 1
ATOM 1783 C C . ASP A 1 235 ? 4.640 22.935 29.465 1.00 79.44 235 ASP A C 1
ATOM 1785 O O . ASP A 1 235 ? 3.959 23.576 28.662 1.00 79.44 235 ASP A O 1
ATOM 1789 N N . THR A 1 236 ? 5.306 23.544 30.443 1.00 82.00 236 THR A N 1
ATOM 1790 C CA . THR A 1 236 ? 5.313 24.998 30.666 1.00 82.00 236 THR A CA 1
ATOM 1791 C C . THR A 1 236 ? 5.816 25.791 29.461 1.00 82.00 236 THR A C 1
ATOM 1793 O O . THR A 1 236 ? 5.390 26.926 29.240 1.00 82.00 236 THR A O 1
ATOM 1796 N N . TRP A 1 237 ? 6.675 25.185 28.641 1.00 80.88 237 TRP A N 1
ATOM 1797 C CA . TRP A 1 237 ? 7.156 25.777 27.398 1.00 80.88 237 TRP A CA 1
ATOM 1798 C C . TRP A 1 237 ? 6.072 25.852 26.312 1.00 80.88 237 TRP A C 1
ATOM 1800 O O . TRP A 1 237 ? 6.000 26.843 25.577 1.00 80.88 237 TRP A O 1
ATOM 1810 N N . SER A 1 238 ? 5.175 24.863 26.253 1.00 73.69 238 SER A N 1
ATOM 1811 C CA . SER A 1 238 ? 4.028 24.867 25.338 1.00 73.69 238 SER A CA 1
ATOM 1812 C C . SER A 1 238 ? 3.058 26.001 25.670 1.00 73.69 238 SER A C 1
ATOM 1814 O O . SER A 1 238 ? 2.599 26.688 24.760 1.00 73.69 238 SER A O 1
ATOM 1816 N N . THR A 1 239 ? 2.837 26.302 26.956 1.00 80.62 239 THR A N 1
ATOM 1817 C CA . THR A 1 239 ? 2.014 27.447 27.394 1.00 80.62 239 THR A CA 1
ATOM 1818 C C . THR A 1 239 ? 2.578 28.787 26.914 1.00 80.62 239 THR A C 1
ATOM 1820 O O . THR A 1 239 ? 1.828 29.645 26.444 1.00 80.62 239 THR A O 1
ATOM 1823 N N . VAL A 1 240 ? 3.902 28.972 26.979 1.00 87.00 240 VAL A N 1
ATOM 1824 C CA . VAL A 1 240 ? 4.567 30.198 26.498 1.00 87.00 240 VAL A CA 1
ATOM 1825 C C . VAL A 1 240 ? 4.456 30.325 24.977 1.00 87.00 240 VAL A C 1
ATOM 1827 O O . VAL A 1 240 ? 4.137 31.404 24.474 1.00 87.00 240 VAL A O 1
ATOM 1830 N N . LYS A 1 241 ? 4.655 29.228 24.235 1.00 79.31 241 LYS A N 1
ATOM 1831 C CA . LYS A 1 241 ? 4.457 29.202 22.776 1.00 79.31 241 LYS A CA 1
ATOM 1832 C C . LYS A 1 241 ? 3.019 29.545 22.388 1.00 79.31 241 LYS A C 1
ATOM 1834 O O . LYS A 1 241 ? 2.818 30.345 21.477 1.00 79.31 241 LYS A O 1
ATOM 1839 N N . LEU A 1 242 ? 2.036 28.992 23.099 1.00 83.69 242 LEU A N 1
ATOM 1840 C CA . LEU A 1 242 ? 0.618 29.285 22.890 1.00 83.69 242 LEU A CA 1
ATOM 1841 C C . LEU A 1 242 ? 0.329 30.771 23.112 1.00 83.69 242 LEU A C 1
ATOM 1843 O O . LEU A 1 242 ? -0.280 31.413 22.263 1.00 83.69 242 LEU A O 1
ATOM 1847 N N . ALA A 1 243 ? 0.811 31.334 24.223 1.00 92.00 243 ALA A N 1
ATOM 1848 C CA . ALA A 1 243 ? 0.617 32.744 24.544 1.00 92.00 243 ALA A CA 1
ATOM 1849 C C . ALA A 1 243 ? 1.215 33.665 23.466 1.00 92.00 243 ALA A C 1
ATOM 1851 O O . ALA A 1 243 ? 0.584 34.650 23.077 1.00 92.00 243 ALA A O 1
ATOM 1852 N N . LEU A 1 244 ? 2.392 33.320 22.933 1.00 92.81 244 LEU A N 1
ATOM 1853 C CA . LEU A 1 244 ? 3.012 34.025 21.808 1.00 92.81 244 LEU A CA 1
ATOM 1854 C C . LEU A 1 244 ? 2.178 33.921 20.527 1.00 92.81 244 LEU A C 1
ATOM 1856 O O . LEU A 1 244 ? 1.943 34.935 19.871 1.00 92.81 244 LEU A O 1
ATOM 1860 N N . LEU A 1 245 ? 1.701 32.721 20.190 1.00 89.88 245 LEU A N 1
ATOM 1861 C CA . LEU A 1 245 ? 0.918 32.478 18.980 1.00 89.88 245 LEU A CA 1
ATOM 1862 C C . LEU A 1 245 ? -0.423 33.222 19.030 1.00 89.88 245 LEU A C 1
ATOM 1864 O O . LEU A 1 245 ? -0.768 33.923 18.082 1.00 89.88 245 LEU A O 1
ATOM 1868 N N . PHE A 1 246 ? -1.132 33.164 20.160 1.00 92.88 246 PHE A N 1
ATOM 1869 C CA . PHE A 1 246 ? -2.369 33.921 20.364 1.00 92.88 246 PHE A CA 1
ATOM 1870 C C . PHE A 1 246 ? -2.136 35.434 20.365 1.00 92.88 246 PHE A C 1
ATOM 1872 O O . PHE A 1 246 ? -2.937 36.168 19.784 1.00 92.88 246 PHE A O 1
ATOM 1879 N N . SER A 1 247 ? -1.032 35.918 20.940 1.00 92.62 247 SER A N 1
ATOM 1880 C CA . SER A 1 247 ? -0.679 37.346 20.884 1.00 92.62 247 SER A CA 1
ATOM 1881 C C . SER A 1 247 ? -0.438 37.806 19.444 1.00 92.62 247 SER A C 1
ATOM 1883 O O . SER A 1 247 ? -0.926 38.860 19.037 1.00 92.62 247 SER A O 1
ATOM 1885 N N . LEU A 1 248 ? 0.257 36.990 18.647 1.00 94.62 248 LEU A N 1
ATOM 1886 C CA . LEU A 1 248 ? 0.556 37.284 17.248 1.00 94.62 248 LEU A CA 1
ATOM 1887 C C . LEU A 1 248 ? -0.698 37.217 16.364 1.00 94.62 248 LEU A C 1
ATOM 1889 O O . LEU A 1 248 ? -0.901 38.090 15.522 1.00 94.62 248 LEU A O 1
ATOM 1893 N N . LEU A 1 249 ? -1.580 36.243 16.605 1.00 94.62 249 LEU A N 1
ATOM 1894 C CA . LEU A 1 249 ? -2.873 36.139 15.928 1.00 94.62 249 LEU A CA 1
ATOM 1895 C C . LEU A 1 249 ? -3.775 37.338 16.253 1.00 94.62 249 LEU A C 1
ATOM 1897 O O . LEU A 1 249 ? -4.381 37.920 15.356 1.00 94.62 249 LEU A O 1
ATOM 1901 N N . THR A 1 250 ? -3.823 37.754 17.520 1.00 95.19 250 THR A N 1
ATOM 1902 C CA . THR A 1 250 ? -4.611 38.920 17.950 1.00 95.19 250 THR A CA 1
ATOM 1903 C C . THR A 1 250 ? -4.088 40.202 17.300 1.00 95.19 250 THR A C 1
ATOM 1905 O O . THR A 1 250 ? -4.873 41.013 16.809 1.00 95.19 250 THR A O 1
ATOM 1908 N N . LEU A 1 251 ? -2.761 40.362 17.222 1.00 96.50 251 LEU A N 1
ATOM 1909 C CA . LEU A 1 251 ? -2.126 41.477 16.519 1.00 96.50 251 LEU A CA 1
ATOM 1910 C C . LEU A 1 251 ? -2.472 41.472 15.022 1.00 96.50 251 LEU A C 1
ATOM 1912 O O . LEU A 1 251 ? -2.802 42.518 14.465 1.00 96.50 251 LEU A O 1
ATOM 1916 N N . PHE A 1 252 ? -2.445 40.304 14.379 1.00 94.94 252 PHE A N 1
ATOM 1917 C CA . PHE A 1 252 ? -2.814 40.161 12.972 1.00 94.94 252 PHE A CA 1
ATOM 1918 C C . PHE A 1 252 ? -4.268 40.579 12.715 1.00 94.94 252 PHE A C 1
ATOM 1920 O O . PHE A 1 252 ? -4.528 41.389 11.825 1.00 94.94 252 PHE A O 1
ATOM 1927 N N . VAL A 1 253 ? -5.212 40.101 13.533 1.00 94.44 253 VAL A N 1
ATOM 1928 C CA . VAL A 1 253 ? -6.630 40.485 13.432 1.00 94.44 253 VAL A CA 1
ATOM 1929 C C . VAL A 1 253 ? -6.804 41.991 13.633 1.00 94.44 253 VAL A C 1
ATOM 1931 O O . VAL A 1 253 ? -7.510 42.633 12.855 1.00 94.44 253 VAL A O 1
ATOM 1934 N N . ALA A 1 254 ? -6.116 42.584 14.613 1.00 95.06 254 ALA A N 1
ATOM 1935 C CA . ALA A 1 254 ? -6.156 44.026 14.841 1.00 95.06 254 ALA A CA 1
ATOM 1936 C C . ALA A 1 254 ? -5.662 44.822 13.617 1.00 95.06 254 ALA A C 1
ATOM 1938 O O . ALA A 1 254 ? -6.282 45.822 13.247 1.00 95.06 254 ALA A O 1
ATOM 1939 N N . ILE A 1 255 ? -4.598 44.364 12.946 1.00 94.31 255 ILE A N 1
ATOM 1940 C CA . ILE A 1 255 ? -4.083 44.983 11.713 1.00 94.31 255 ILE A CA 1
ATOM 1941 C C . ILE A 1 255 ? -5.115 44.891 10.585 1.00 94.31 255 ILE A C 1
ATOM 1943 O O . ILE A 1 255 ? -5.364 45.892 9.914 1.00 94.31 255 ILE A O 1
ATOM 1947 N N . VAL A 1 256 ? -5.739 43.726 10.383 1.00 93.94 256 VAL A N 1
ATOM 1948 C CA . VAL A 1 256 ? -6.752 43.529 9.331 1.00 93.94 256 VAL A CA 1
ATOM 1949 C C . VAL A 1 256 ? -7.962 44.432 9.563 1.00 93.94 256 VAL A C 1
ATOM 1951 O O . VAL A 1 256 ? -8.366 45.143 8.646 1.00 93.94 256 VAL A O 1
ATOM 1954 N N . VAL A 1 257 ? -8.494 44.471 10.789 1.00 93.94 257 VAL A N 1
ATOM 1955 C CA . VAL A 1 257 ? -9.629 45.337 11.150 1.00 93.94 257 VAL A CA 1
ATOM 1956 C C . VAL A 1 257 ? -9.272 46.810 10.963 1.00 93.94 257 VAL A C 1
ATOM 1958 O O . VAL A 1 257 ? -10.035 47.552 10.348 1.00 93.94 257 VAL A O 1
ATOM 1961 N N . THR A 1 258 ? -8.090 47.233 11.420 1.00 92.19 258 THR A N 1
ATOM 1962 C CA . THR A 1 258 ? -7.624 48.617 11.244 1.00 92.19 258 THR A CA 1
ATOM 1963 C C . THR A 1 258 ? -7.507 48.969 9.765 1.00 92.19 258 THR A C 1
ATOM 1965 O O . THR A 1 258 ? -7.976 50.022 9.340 1.00 92.19 258 THR A O 1
ATOM 1968 N N . ARG A 1 259 ? -6.940 48.075 8.946 1.00 91.00 259 ARG A N 1
ATOM 1969 C CA . ARG A 1 259 ? -6.819 48.298 7.502 1.00 91.00 259 ARG A CA 1
ATOM 1970 C C . ARG A 1 259 ? -8.189 48.391 6.828 1.00 91.00 259 ARG A C 1
ATOM 1972 O O . ARG A 1 259 ? -8.380 49.255 5.977 1.00 91.00 259 ARG A O 1
ATOM 1979 N N . PHE A 1 260 ? -9.133 47.541 7.224 1.00 89.12 260 PHE A N 1
ATOM 1980 C CA . PHE A 1 260 ? -10.487 47.529 6.675 1.00 89.12 260 PHE A CA 1
ATOM 1981 C C . PHE A 1 260 ? -11.251 48.815 7.020 1.00 89.12 260 PHE A C 1
ATOM 1983 O O . PHE A 1 260 ? -11.891 49.412 6.153 1.00 89.12 260 PHE A O 1
ATOM 1990 N N . LEU A 1 261 ? -11.114 49.301 8.258 1.00 88.81 261 LEU A N 1
ATOM 1991 C CA . LEU A 1 261 ? -11.698 50.572 8.695 1.00 88.81 261 LEU A CA 1
ATOM 1992 C C . LEU A 1 261 ? -11.085 51.776 7.964 1.00 88.81 261 LEU A C 1
ATOM 1994 O O . LEU A 1 261 ? -11.815 52.692 7.600 1.00 88.81 261 LEU A O 1
ATOM 1998 N N . VAL A 1 262 ? -9.776 51.762 7.694 1.00 87.75 262 VAL A N 1
ATOM 1999 C CA . VAL A 1 262 ? -9.096 52.842 6.955 1.00 87.75 262 VAL A CA 1
ATOM 2000 C C . VAL A 1 262 ? -9.444 52.828 5.460 1.00 87.75 262 VAL A C 1
ATOM 2002 O O . VAL A 1 262 ? -9.586 53.888 4.861 1.00 87.75 262 VAL A O 1
ATOM 2005 N N . GLN A 1 263 ? -9.623 51.654 4.843 1.00 78.94 263 GLN A N 1
ATOM 2006 C CA . GLN A 1 263 ? -9.972 51.548 3.416 1.00 78.94 263 GLN A CA 1
ATOM 2007 C C . GLN A 1 263 ? -11.449 51.833 3.109 1.00 78.94 263 GLN A C 1
ATOM 2009 O O . GLN A 1 263 ? -11.778 52.140 1.967 1.00 78.94 263 GLN A O 1
ATOM 2014 N N . SER A 1 264 ? -12.334 51.790 4.105 1.00 72.38 264 SER A N 1
ATOM 2015 C CA . SER A 1 264 ? -13.771 52.041 3.909 1.00 72.38 264 SER A CA 1
ATOM 2016 C C . SER A 1 264 ? -14.136 53.535 3.776 1.00 72.38 264 SER A C 1
ATOM 2018 O O . SER A 1 264 ? -15.315 53.865 3.682 1.00 72.38 264 SER A O 1
ATOM 2020 N N . GLY A 1 265 ? -13.151 54.445 3.773 1.00 60.91 265 GLY A N 1
ATOM 2021 C CA . GLY A 1 265 ? -13.359 55.900 3.815 1.00 60.91 265 GLY A CA 1
ATOM 2022 C C . GLY A 1 265 ? -13.679 56.608 2.489 1.00 60.91 265 GLY A C 1
ATOM 2023 O O . GLY A 1 265 ? -14.169 57.729 2.542 1.00 60.91 265 GLY A O 1
ATOM 2024 N N . ASP A 1 266 ? -13.471 55.982 1.324 1.00 55.97 266 ASP A N 1
ATOM 2025 C CA . ASP A 1 266 ? -13.561 56.659 0.011 1.00 55.97 266 ASP A CA 1
ATOM 2026 C C . ASP A 1 266 ? -14.674 56.112 -0.905 1.00 55.97 266 ASP A C 1
ATOM 2028 O O . ASP A 1 266 ? -14.536 56.034 -2.129 1.00 55.97 266 ASP A O 1
ATOM 2032 N N . ALA A 1 267 ? -15.836 55.771 -0.343 1.00 54.25 267 ALA A N 1
ATOM 2033 C CA . ALA A 1 267 ? -17.046 55.587 -1.147 1.00 54.25 267 ALA A CA 1
ATOM 2034 C C . ALA A 1 267 ? -17.605 56.958 -1.577 1.00 54.25 267 ALA A C 1
ATOM 2036 O O . ALA A 1 267 ? -18.586 57.465 -1.032 1.00 54.25 267 ALA A O 1
ATOM 2037 N N . THR A 1 268 ? -16.950 57.577 -2.562 1.00 53.75 268 THR A N 1
ATOM 2038 C CA . THR A 1 268 ? -17.451 58.776 -3.242 1.00 53.75 268 THR A CA 1
ATOM 2039 C C . THR A 1 268 ? -18.762 58.419 -3.942 1.00 53.75 268 THR A C 1
ATOM 2041 O O . THR A 1 268 ? -18.772 57.674 -4.921 1.00 53.75 268 THR A O 1
ATOM 2044 N N . ILE A 1 269 ? -19.880 58.939 -3.431 1.00 55.09 269 ILE A N 1
ATOM 2045 C CA . ILE A 1 269 ? -21.197 58.868 -4.072 1.00 55.09 269 ILE A CA 1
ATOM 2046 C C . ILE A 1 269 ? -21.113 59.684 -5.369 1.00 55.09 269 ILE A C 1
ATOM 2048 O O . ILE A 1 269 ? -21.273 60.904 -5.365 1.00 55.09 269 ILE A O 1
ATOM 2052 N N . VAL A 1 270 ? -20.798 59.021 -6.483 1.00 55.78 270 VAL A N 1
ATOM 2053 C CA . VAL A 1 270 ? -20.825 59.640 -7.811 1.00 55.78 270 VAL A CA 1
ATOM 2054 C C . VAL A 1 270 ? -22.282 59.794 -8.229 1.00 55.78 270 VAL A C 1
ATOM 2056 O O . VAL A 1 270 ? -23.006 58.819 -8.422 1.00 55.78 270 VAL A O 1
ATOM 2059 N N . ALA A 1 271 ? -22.697 61.054 -8.326 1.00 50.66 271 ALA A N 1
ATOM 2060 C CA . ALA A 1 271 ? -24.002 61.483 -8.790 1.00 50.66 271 ALA A CA 1
ATOM 2061 C C . ALA A 1 271 ? -24.313 60.937 -10.192 1.00 50.66 271 ALA A C 1
ATOM 2063 O O . ALA A 1 271 ? -23.516 61.058 -11.125 1.00 50.66 271 ALA A O 1
ATOM 2064 N N . SER A 1 272 ? -25.509 60.371 -10.323 1.00 54.00 272 SER A N 1
ATOM 2065 C CA . SER A 1 272 ? -26.125 59.948 -11.574 1.00 54.00 272 SER A CA 1
ATOM 2066 C C . SER A 1 272 ? -26.157 61.101 -12.578 1.00 54.00 272 SER A C 1
ATOM 2068 O O . SER A 1 272 ? -26.869 62.082 -12.366 1.00 54.00 272 SER A O 1
ATOM 2070 N N . ASN A 1 273 ? -25.419 60.969 -13.682 1.00 47.66 273 ASN A N 1
ATOM 2071 C CA . ASN A 1 273 ? -25.560 61.840 -14.847 1.00 47.66 273 ASN A CA 1
ATOM 2072 C C . ASN A 1 273 ? -26.359 61.142 -15.961 1.00 47.66 273 ASN A C 1
ATOM 2074 O O . ASN A 1 273 ? -26.281 59.919 -16.101 1.00 47.66 273 ASN A O 1
ATOM 2078 N N . PRO A 1 274 ? -27.150 61.913 -16.729 1.00 59.00 274 PRO A N 1
ATOM 2079 C CA . PRO A 1 274 ? -28.193 61.393 -17.596 1.00 59.00 274 PRO A CA 1
ATOM 2080 C C . PRO A 1 274 ? -27.653 60.814 -18.906 1.00 59.00 274 PRO A C 1
ATOM 2082 O O . PRO A 1 274 ? -26.722 61.326 -19.525 1.00 59.00 274 PRO A O 1
ATOM 2085 N N . THR A 1 275 ? -28.327 59.750 -19.323 1.00 47.97 275 THR A N 1
ATOM 2086 C CA . THR A 1 275 ? -28.206 58.986 -20.563 1.00 47.97 275 THR A CA 1
ATOM 2087 C C . THR A 1 275 ? -28.132 59.860 -21.826 1.00 47.97 275 THR A C 1
ATOM 2089 O O . THR A 1 275 ? -29.087 60.588 -22.107 1.00 47.97 275 THR A O 1
ATOM 2092 N N . PRO A 1 276 ? -27.086 59.727 -22.664 1.00 52.97 276 PRO A N 1
ATOM 2093 C CA . PRO A 1 276 ? -27.155 60.080 -24.072 1.00 52.97 276 PRO A CA 1
ATOM 2094 C C . PRO A 1 276 ? -27.492 58.862 -24.945 1.00 52.97 276 PRO A C 1
ATOM 2096 O O . PRO A 1 276 ? -27.216 57.709 -24.619 1.00 52.97 276 PRO A O 1
ATOM 2099 N N . ALA A 1 277 ? -28.154 59.168 -26.054 1.00 55.00 277 ALA A N 1
ATOM 2100 C CA . ALA A 1 277 ? -28.839 58.255 -26.948 1.00 55.00 277 ALA A CA 1
ATOM 2101 C C . ALA A 1 277 ? -27.936 57.261 -27.704 1.00 55.00 277 ALA A C 1
ATOM 2103 O O . ALA A 1 277 ? -26.887 57.616 -28.230 1.00 55.00 277 ALA A O 1
ATOM 2104 N N . ILE A 1 278 ? -28.460 56.034 -27.804 1.00 56.56 278 ILE A N 1
ATOM 2105 C CA . ILE A 1 278 ? -28.540 55.161 -28.987 1.00 56.56 278 ILE A CA 1
ATOM 2106 C C . ILE A 1 278 ? -27.352 55.255 -29.960 1.00 56.56 278 ILE A C 1
ATOM 2108 O O . ILE A 1 278 ? -27.369 56.011 -30.929 1.00 56.56 278 ILE A O 1
ATOM 2112 N N . VAL A 1 279 ? -26.395 54.347 -29.777 1.00 53.94 279 VAL A N 1
ATOM 2113 C CA . VAL A 1 279 ? -25.643 53.738 -30.880 1.00 53.94 279 VAL A CA 1
ATOM 2114 C C . VAL A 1 279 ? -25.801 52.233 -30.716 1.00 53.94 279 VAL A C 1
ATOM 2116 O O . VAL A 1 279 ? -25.473 51.688 -29.665 1.00 53.94 279 VAL A O 1
ATOM 2119 N N . ALA A 1 280 ? -26.382 51.582 -31.723 1.00 57.50 280 ALA A N 1
ATOM 2120 C CA . ALA A 1 280 ? -26.633 50.147 -31.723 1.00 57.50 280 ALA A CA 1
ATOM 2121 C C . ALA A 1 280 ? -25.305 49.372 -31.602 1.00 57.50 280 ALA A C 1
ATOM 2123 O O . ALA A 1 280 ? -24.454 49.511 -32.486 1.00 57.50 280 ALA A O 1
ATOM 2124 N N . PRO A 1 281 ? -25.098 48.569 -30.543 1.00 65.31 281 PRO A N 1
ATOM 2125 C CA . PRO A 1 281 ? -23.977 47.646 -30.502 1.00 65.31 281 PRO A CA 1
ATOM 2126 C C . PRO A 1 281 ? -24.215 46.489 -31.491 1.00 65.31 281 PRO A C 1
ATOM 2128 O O . PRO A 1 281 ? -25.366 46.102 -31.722 1.00 65.31 281 PRO A O 1
ATOM 2131 N N . PRO A 1 282 ? -23.149 45.927 -32.091 1.00 68.88 282 PRO A N 1
ATOM 2132 C CA . PRO A 1 282 ? -23.250 44.705 -32.888 1.00 68.88 282 PRO A CA 1
ATOM 2133 C C . PRO A 1 282 ? -23.834 43.571 -32.030 1.00 68.88 282 PRO A C 1
ATOM 2135 O O . PRO A 1 282 ? -23.687 43.619 -30.806 1.00 68.88 282 PRO A O 1
ATOM 2138 N N . PRO A 1 283 ? -24.495 42.564 -32.636 1.00 66.12 283 PRO A N 1
ATOM 2139 C CA . PRO A 1 283 ? -25.130 41.487 -31.890 1.00 66.12 283 PRO A CA 1
ATOM 2140 C C . PRO A 1 283 ? -24.083 40.806 -31.012 1.00 66.12 283 PRO A C 1
ATOM 2142 O O . PRO A 1 283 ? -23.193 40.106 -31.497 1.00 66.12 283 PRO A O 1
ATOM 2145 N N . VAL A 1 284 ? -24.183 41.061 -29.710 1.00 60.66 284 VAL A N 1
ATOM 2146 C CA . VAL A 1 284 ? -23.495 40.296 -28.685 1.00 60.66 284 VAL A CA 1
ATOM 2147 C C . VAL A 1 284 ? -24.033 38.886 -28.848 1.00 60.66 284 VAL A C 1
ATOM 2149 O O . VAL A 1 284 ? -25.201 38.622 -28.571 1.00 60.66 284 VAL A O 1
ATOM 2152 N N . VAL A 1 285 ? -23.202 38.000 -29.392 1.00 62.12 285 VAL A N 1
ATOM 2153 C CA . VAL A 1 285 ? -23.421 36.562 -29.295 1.00 62.12 285 VAL A CA 1
ATOM 2154 C C . VAL A 1 285 ? -23.315 36.273 -27.808 1.00 62.12 285 VAL A C 1
ATOM 2156 O O . VAL A 1 285 ? -22.215 36.131 -27.276 1.00 62.12 285 VAL A O 1
ATOM 2159 N N . GLU A 1 286 ? -24.456 36.318 -27.119 1.00 53.62 286 GLU A N 1
ATOM 2160 C CA . GLU A 1 286 ? -24.556 35.853 -25.747 1.00 53.62 286 GLU A CA 1
ATOM 2161 C C . GLU A 1 286 ? -23.942 34.454 -25.741 1.00 53.62 286 GLU A C 1
ATOM 2163 O O . GLU A 1 286 ? -24.384 33.602 -26.526 1.00 53.62 286 GLU A O 1
ATOM 2168 N N . PRO A 1 287 ? -22.881 34.205 -24.949 1.00 56.94 287 PRO A N 1
ATOM 2169 C CA . PRO A 1 287 ? -22.409 32.851 -24.765 1.00 56.94 287 PRO A CA 1
ATOM 2170 C C . PRO A 1 287 ? -23.630 32.095 -24.275 1.00 56.94 287 PRO A C 1
ATOM 2172 O O . PRO A 1 287 ? -24.152 32.394 -23.203 1.00 56.94 287 PRO A O 1
ATOM 2175 N N . THR A 1 288 ? -24.148 31.200 -25.117 1.00 58.06 288 THR A N 1
ATOM 2176 C CA . THR A 1 288 ? -25.224 30.299 -24.743 1.00 58.06 288 THR A CA 1
ATOM 2177 C C . THR A 1 288 ? -24.700 29.583 -23.516 1.00 58.06 288 THR A C 1
ATOM 2179 O O . THR A 1 288 ? -23.845 28.703 -23.628 1.00 58.06 288 THR A O 1
ATOM 2182 N N . VAL A 1 289 ? -25.133 30.044 -22.341 1.00 56.00 289 VAL A N 1
ATOM 2183 C CA . VAL A 1 289 ? -24.925 29.365 -21.078 1.00 56.00 289 VAL A CA 1
ATOM 2184 C C . VAL A 1 289 ? -25.587 28.029 -21.329 1.00 56.00 289 VAL A C 1
ATOM 2186 O O . VAL A 1 289 ? -26.813 27.944 -21.367 1.00 56.00 289 VAL A O 1
ATOM 2189 N N . ARG A 1 290 ? -24.774 27.018 -21.666 1.00 50.81 290 ARG A N 1
ATOM 2190 C CA . ARG A 1 290 ? -25.223 25.637 -21.754 1.00 50.81 290 ARG A CA 1
ATOM 2191 C C . ARG A 1 290 ? -25.809 25.369 -20.388 1.00 50.81 290 ARG A C 1
ATOM 2193 O O . ARG A 1 290 ? -25.070 25.225 -19.419 1.00 50.81 290 ARG A O 1
ATOM 2200 N N . GLN A 1 291 ? -27.132 25.422 -20.328 1.00 60.22 291 GLN A N 1
ATOM 2201 C CA . GLN A 1 291 ? -27.898 25.034 -19.170 1.00 60.22 291 GLN A CA 1
ATOM 2202 C C . GLN A 1 291 ? -27.347 23.655 -18.799 1.00 60.22 291 GLN A C 1
ATOM 2204 O O . GLN A 1 291 ? -27.317 22.791 -19.687 1.00 60.22 291 GLN A O 1
ATOM 2209 N N . PRO A 1 292 ? -26.765 23.485 -17.595 1.00 61.50 292 PRO A N 1
ATOM 2210 C CA . PRO A 1 292 ? -26.212 22.201 -17.204 1.00 61.50 292 PRO A CA 1
ATOM 2211 C C . PRO A 1 292 ? -27.311 21.178 -17.446 1.00 61.50 292 PRO A C 1
ATOM 2213 O O . PRO A 1 292 ? -28.456 21.393 -17.035 1.00 61.50 292 PRO A O 1
ATOM 2216 N N . ALA A 1 293 ? -26.988 20.150 -18.237 1.00 70.12 293 ALA A N 1
ATOM 2217 C CA . ALA A 1 293 ? -27.921 19.067 -18.490 1.00 70.12 293 ALA A CA 1
ATOM 2218 C C . ALA A 1 293 ? -28.468 18.631 -17.124 1.00 70.12 293 ALA A C 1
ATOM 2220 O O . ALA A 1 293 ? -27.660 18.531 -16.196 1.00 70.12 293 ALA A O 1
ATOM 2221 N N . PRO A 1 294 ? -29.797 18.475 -16.970 1.00 69.38 294 PRO A N 1
ATOM 2222 C CA . PRO A 1 294 ? -30.382 18.099 -15.692 1.00 69.38 294 PRO A CA 1
ATOM 2223 C C . PRO A 1 294 ? -29.600 16.903 -15.166 1.00 69.38 294 PRO A C 1
ATOM 2225 O O . PRO A 1 294 ? -29.481 15.897 -15.873 1.00 69.38 294 PRO A O 1
ATOM 2228 N N . GLU A 1 295 ? -28.979 17.075 -13.997 1.00 62.34 295 GLU A N 1
ATOM 2229 C CA . GLU A 1 295 ? -28.204 16.010 -13.376 1.00 62.34 295 GLU A CA 1
ATOM 2230 C C . GLU A 1 295 ? -29.121 14.789 -13.312 1.00 62.34 295 GLU A C 1
ATOM 2232 O O . GLU A 1 295 ? -30.259 14.920 -12.844 1.00 62.34 295 GLU A O 1
ATOM 2237 N N . PRO A 1 296 ? -28.704 13.643 -13.878 1.00 67.44 296 PRO A N 1
ATOM 2238 C CA . PRO A 1 296 ? -29.544 12.464 -13.884 1.00 67.44 296 PRO A CA 1
ATOM 2239 C C . PRO A 1 296 ? -29.901 12.161 -12.435 1.00 67.44 296 PRO A C 1
ATOM 2241 O O . PRO A 1 296 ? -29.019 11.982 -11.599 1.00 67.44 296 PRO A O 1
ATOM 2244 N N . GLU A 1 297 ? -31.196 12.161 -12.139 1.00 64.81 297 GLU A N 1
ATOM 2245 C CA . GLU A 1 297 ? -31.711 11.825 -10.823 1.00 64.81 297 GLU A CA 1
ATOM 2246 C C . GLU A 1 297 ? -31.253 10.394 -10.514 1.00 64.81 297 GLU A C 1
ATOM 2248 O O . GLU A 1 297 ? -31.743 9.426 -11.101 1.00 64.81 297 GLU A O 1
ATOM 2253 N N . ILE A 1 298 ? -30.223 10.262 -9.672 1.00 60.56 298 ILE A N 1
ATOM 2254 C CA . ILE A 1 298 ? -29.651 8.966 -9.311 1.00 60.56 298 ILE A CA 1
ATOM 2255 C C . ILE A 1 298 ? -30.661 8.289 -8.389 1.00 60.56 298 ILE A C 1
ATOM 2257 O O . ILE A 1 298 ? -30.630 8.452 -7.168 1.00 60.56 298 ILE A O 1
ATOM 2261 N N . ALA A 1 299 ? -31.596 7.553 -8.983 1.00 61.66 299 ALA A N 1
ATOM 2262 C CA . ALA A 1 299 ? -32.524 6.722 -8.242 1.00 61.66 299 ALA A CA 1
ATOM 2263 C C . ALA A 1 299 ? -31.717 5.674 -7.463 1.00 61.66 299 ALA A C 1
ATOM 2265 O O . ALA A 1 299 ? -31.078 4.795 -8.044 1.00 61.66 299 ALA A O 1
ATOM 2266 N N . LEU A 1 300 ? -31.723 5.787 -6.134 1.00 54.56 300 LEU A N 1
ATOM 2267 C CA . LEU A 1 300 ? -31.138 4.778 -5.259 1.00 54.56 300 LEU A CA 1
ATOM 2268 C C . LEU A 1 300 ? -31.856 3.448 -5.512 1.00 54.56 300 LEU A C 1
ATOM 2270 O O . LEU A 1 300 ? -33.080 3.365 -5.392 1.00 54.56 300 LEU A O 1
ATOM 2274 N N . VAL A 1 301 ? -31.090 2.415 -5.867 1.00 62.09 301 VAL A N 1
ATOM 2275 C CA . VAL A 1 301 ? -31.616 1.062 -6.073 1.00 62.09 301 VAL A CA 1
ATOM 2276 C C . VAL A 1 301 ? -32.286 0.606 -4.779 1.00 62.09 301 VAL A C 1
ATOM 2278 O O . VAL A 1 301 ? -31.651 0.508 -3.729 1.00 62.09 301 VAL A O 1
ATOM 2281 N N . THR A 1 302 ? -33.591 0.363 -4.850 1.00 62.66 302 THR A N 1
ATOM 2282 C CA . THR A 1 302 ? -34.362 -0.236 -3.763 1.00 62.66 302 THR A CA 1
ATOM 2283 C C . THR A 1 302 ? -34.319 -1.747 -3.950 1.00 62.66 302 THR A C 1
ATOM 2285 O O . THR A 1 302 ? -34.692 -2.258 -5.000 1.00 62.66 302 THR A O 1
ATOM 2288 N N . PHE A 1 303 ? -33.788 -2.463 -2.959 1.00 60.38 303 PHE A N 1
ATOM 2289 C CA . PHE A 1 303 ? -33.748 -3.923 -2.978 1.00 60.38 303 PHE A CA 1
ATOM 2290 C C . PHE A 1 303 ? -35.073 -4.468 -2.436 1.00 60.38 303 PHE A C 1
ATOM 2292 O O . PHE A 1 303 ? -35.473 -4.094 -1.332 1.00 60.38 303 PHE A O 1
ATOM 2299 N N . ASP A 1 304 ? -35.726 -5.360 -3.186 1.00 68.00 304 ASP A N 1
ATOM 2300 C CA . ASP A 1 304 ? -36.973 -6.020 -2.762 1.00 68.00 304 ASP A CA 1
ATOM 2301 C C . ASP A 1 304 ? -36.780 -6.872 -1.495 1.00 68.00 304 ASP A C 1
ATOM 2303 O O . ASP A 1 304 ? -37.687 -7.014 -0.673 1.00 68.00 304 ASP A O 1
ATOM 2307 N N . GLU A 1 305 ? -35.571 -7.400 -1.304 1.00 57.28 305 GLU A N 1
ATOM 2308 C CA . GLU A 1 305 ? -35.148 -8.131 -0.117 1.00 57.28 305 GLU A CA 1
ATOM 2309 C C . GLU A 1 305 ? -33.776 -7.607 0.326 1.00 57.28 305 GLU A C 1
ATOM 2311 O O . GLU A 1 305 ? -32.880 -7.405 -0.496 1.00 57.28 305 GLU A O 1
ATOM 2316 N N . PHE A 1 306 ? -33.604 -7.335 1.624 1.00 52.41 306 PHE A N 1
ATOM 2317 C CA . PHE A 1 306 ? -32.341 -6.792 2.125 1.00 52.41 306 PHE A CA 1
ATOM 2318 C C . PHE A 1 306 ? -31.203 -7.777 1.837 1.00 52.41 306 PHE A C 1
ATOM 2320 O O . PHE A 1 306 ? -31.315 -8.939 2.239 1.00 52.41 306 PHE A O 1
ATOM 2327 N N . PRO A 1 307 ? -30.096 -7.337 1.210 1.00 54.38 307 PRO A N 1
ATOM 2328 C CA . PRO A 1 307 ? -28.974 -8.216 0.934 1.00 54.38 307 PRO A CA 1
ATOM 2329 C C . PRO A 1 307 ? -28.453 -8.771 2.257 1.00 54.38 307 PRO A C 1
ATOM 2331 O O . PRO A 1 307 ? -27.899 -8.057 3.096 1.00 54.38 307 PRO A O 1
ATOM 2334 N N . THR A 1 308 ? -28.662 -10.063 2.487 1.00 54.09 308 THR A N 1
ATOM 2335 C CA . THR A 1 308 ? -28.052 -10.732 3.626 1.00 54.09 308 THR A CA 1
ATOM 2336 C C . THR A 1 308 ? -26.575 -10.921 3.308 1.00 54.09 308 THR A C 1
ATOM 2338 O O . THR A 1 308 ? -26.249 -11.503 2.280 1.00 54.09 308 THR A O 1
ATOM 2341 N N . PHE A 1 309 ? -25.670 -10.519 4.206 1.00 52.00 309 PHE A N 1
ATOM 2342 C CA . PHE A 1 309 ? -24.222 -10.783 4.092 1.00 52.00 309 PHE A CA 1
ATOM 2343 C C . PHE A 1 309 ? -23.847 -12.282 4.116 1.00 52.00 309 PHE A C 1
ATOM 2345 O O . PHE A 1 309 ? -22.674 -12.627 4.243 1.00 52.00 309 PHE A O 1
ATOM 2352 N N . GLN A 1 310 ? -24.818 -13.189 3.985 1.00 51.72 310 GLN A N 1
ATOM 2353 C CA . GLN A 1 310 ? -24.597 -14.590 3.636 1.00 51.72 310 GLN A CA 1
ATOM 2354 C C . GLN A 1 310 ? -24.250 -14.707 2.145 1.00 51.72 310 GLN A C 1
ATOM 2356 O O . GLN A 1 310 ? -24.864 -15.486 1.425 1.00 51.72 310 GLN A O 1
ATOM 2361 N N . GLY A 1 311 ? -23.291 -13.902 1.677 1.00 57.38 311 GLY A N 1
ATOM 2362 C CA . GLY A 1 311 ? -22.675 -14.149 0.384 1.00 57.38 311 GLY A CA 1
ATOM 2363 C C . GLY A 1 311 ? -22.104 -15.561 0.400 1.00 57.38 311 GLY A C 1
ATOM 2364 O O . GLY A 1 311 ? -21.617 -16.013 1.446 1.00 57.38 311 GLY A O 1
ATOM 2365 N N . ASP A 1 312 ? -22.205 -16.253 -0.732 1.00 57.53 312 ASP A N 1
ATOM 2366 C CA . ASP A 1 312 ? -21.539 -17.533 -0.926 1.00 57.53 312 ASP A CA 1
ATOM 2367 C C . ASP A 1 312 ? -20.119 -17.466 -0.360 1.00 57.53 312 ASP A C 1
ATOM 2369 O O . ASP A 1 312 ? -19.438 -16.434 -0.448 1.00 57.53 312 ASP A O 1
ATOM 2373 N N . ALA A 1 313 ? -19.717 -18.547 0.314 1.00 59.44 313 ALA A N 1
ATOM 2374 C CA . ALA A 1 313 ? -18.419 -18.652 0.962 1.00 59.44 313 ALA A CA 1
ATOM 2375 C C . ALA A 1 313 ? -17.328 -18.090 0.040 1.00 59.44 313 ALA A C 1
ATOM 2377 O O . ALA A 1 313 ? -17.374 -18.330 -1.165 1.00 59.44 313 ALA A O 1
ATOM 2378 N N . ARG A 1 314 ? -16.389 -17.321 0.622 1.00 72.50 314 ARG A N 1
ATOM 2379 C CA . ARG A 1 314 ? -15.243 -16.695 -0.065 1.00 72.50 314 ARG A CA 1
ATOM 2380 C C . ARG A 1 314 ? -14.843 -17.536 -1.281 1.00 72.50 314 ARG A C 1
ATOM 2382 O O . ARG A 1 314 ? -14.393 -18.658 -1.049 1.00 72.50 314 ARG A O 1
ATOM 2389 N N . PRO A 1 315 ? -15.011 -17.041 -2.523 1.00 85.75 315 PRO A N 1
ATOM 2390 C CA . PRO A 1 315 ? -14.755 -17.859 -3.697 1.00 85.75 315 PRO A CA 1
ATOM 2391 C C . PRO A 1 315 ? -13.337 -18.421 -3.600 1.00 85.75 315 PRO A C 1
ATOM 2393 O O . PRO A 1 315 ? -12.392 -17.641 -3.461 1.00 85.75 315 PRO A O 1
ATOM 2396 N N . ASP A 1 316 ? -13.172 -19.745 -3.649 1.00 91.19 316 ASP A N 1
ATOM 2397 C CA . ASP A 1 316 ? -11.851 -20.384 -3.516 1.00 91.19 316 ASP A CA 1
ATOM 2398 C C . ASP A 1 316 ? -10.853 -19.798 -4.529 1.00 91.19 316 ASP A C 1
ATOM 2400 O O . ASP A 1 316 ? -9.689 -19.550 -4.217 1.00 91.19 316 ASP A O 1
ATOM 2404 N N . VAL A 1 317 ? -11.362 -19.427 -5.707 1.00 93.44 317 VAL A N 1
ATOM 2405 C CA . VAL A 1 317 ? -10.631 -18.731 -6.771 1.00 93.44 317 VAL A CA 1
ATOM 2406 C C . VAL A 1 317 ? -10.012 -17.406 -6.292 1.00 93.44 317 VAL A C 1
ATOM 2408 O O . VAL A 1 317 ? -8.861 -17.110 -6.615 1.00 93.44 317 VAL A O 1
ATOM 2411 N N . ALA A 1 318 ? -10.730 -16.614 -5.488 1.00 94.19 318 ALA A N 1
ATOM 2412 C CA . ALA A 1 318 ? -10.219 -15.362 -4.925 1.00 94.19 318 ALA A CA 1
ATOM 2413 C C . ALA A 1 318 ? -9.121 -15.616 -3.884 1.00 94.19 318 ALA A C 1
ATOM 2415 O O . ALA A 1 318 ? -8.122 -14.894 -3.847 1.00 94.19 318 ALA A O 1
ATOM 2416 N N . LEU A 1 319 ? -9.267 -16.668 -3.072 1.00 94.19 319 LEU A N 1
ATOM 2417 C CA . LEU A 1 319 ? -8.255 -17.064 -2.093 1.00 94.19 319 LEU A CA 1
ATOM 2418 C C . LEU A 1 319 ? -6.966 -17.538 -2.780 1.00 94.19 319 LEU A C 1
ATOM 2420 O O . LEU A 1 319 ? -5.874 -17.120 -2.394 1.00 94.19 319 LEU A O 1
ATOM 2424 N N . GLU A 1 320 ? -7.078 -18.352 -3.830 1.00 96.44 320 GLU A N 1
ATOM 2425 C CA . GLU A 1 320 ? -5.940 -18.800 -4.640 1.00 96.44 320 GLU A CA 1
ATOM 2426 C C . GLU A 1 320 ? -5.253 -17.639 -5.373 1.00 96.44 320 GLU A C 1
ATOM 2428 O O . GLU A 1 320 ? -4.020 -17.565 -5.417 1.00 96.44 320 GLU A O 1
ATOM 2433 N N . ALA A 1 321 ? -6.025 -16.704 -5.935 1.00 96.69 321 ALA A N 1
ATOM 2434 C CA . ALA A 1 321 ? -5.487 -15.497 -6.562 1.00 96.69 321 ALA A CA 1
ATOM 2435 C C . ALA A 1 321 ? -4.734 -14.623 -5.544 1.00 96.69 321 ALA A C 1
ATOM 2437 O O . ALA A 1 321 ? -3.615 -14.172 -5.809 1.00 96.69 321 ALA A O 1
ATOM 2438 N N . ALA A 1 322 ? -5.296 -14.448 -4.346 1.00 96.50 322 ALA A N 1
ATOM 2439 C CA . ALA A 1 322 ? -4.657 -13.721 -3.256 1.00 96.50 322 ALA A CA 1
ATOM 2440 C C . ALA A 1 322 ? -3.401 -14.431 -2.728 1.00 96.50 322 ALA A C 1
ATOM 2442 O O . ALA A 1 322 ? -2.417 -13.764 -2.408 1.00 96.50 322 ALA A O 1
ATOM 2443 N N . ALA A 1 323 ? -3.361 -15.763 -2.695 1.00 96.44 323 ALA A N 1
ATOM 2444 C CA . ALA A 1 323 ? -2.153 -16.506 -2.337 1.00 96.44 323 ALA A CA 1
ATOM 2445 C C . ALA A 1 323 ? -1.023 -16.277 -3.359 1.00 96.44 323 ALA A C 1
ATOM 2447 O O . ALA A 1 323 ? 0.102 -15.956 -2.973 1.00 96.44 323 ALA A O 1
ATOM 2448 N N . ARG A 1 324 ? -1.340 -16.344 -4.660 1.00 97.06 324 ARG A N 1
ATOM 2449 C CA . ARG A 1 324 ? -0.381 -16.115 -5.759 1.00 97.06 324 ARG A CA 1
ATOM 2450 C C . ARG A 1 324 ? 0.017 -14.649 -5.948 1.00 97.06 324 ARG A C 1
ATOM 2452 O O . ARG A 1 324 ? 1.005 -14.354 -6.614 1.00 97.06 324 ARG A O 1
ATOM 2459 N N . SER A 1 325 ? -0.711 -13.711 -5.342 1.00 96.50 325 SER A N 1
ATOM 2460 C CA . SER A 1 325 ? -0.444 -12.270 -5.475 1.00 96.50 325 SER A CA 1
ATOM 2461 C C . SER A 1 325 ? 0.939 -11.823 -4.985 1.00 96.50 325 SER A C 1
ATOM 2463 O O . SER A 1 325 ? 1.384 -10.736 -5.341 1.00 96.50 325 SER A O 1
ATOM 2465 N N . GLY A 1 326 ? 1.639 -12.649 -4.197 1.00 95.12 326 GLY A N 1
ATOM 2466 C CA . GLY A 1 326 ? 3.017 -12.372 -3.780 1.00 95.12 326 GLY A CA 1
ATOM 2467 C C . GLY A 1 326 ? 4.015 -12.288 -4.943 1.00 95.12 326 GLY A C 1
ATOM 2468 O O . GLY A 1 326 ? 5.035 -11.619 -4.808 1.00 95.12 326 GLY A O 1
ATOM 2469 N N . GLU A 1 327 ? 3.713 -12.920 -6.079 1.00 97.69 327 GLU A N 1
ATOM 2470 C CA . GLU A 1 327 ? 4.579 -12.947 -7.267 1.00 97.69 327 GLU A CA 1
ATOM 2471 C C . GLU A 1 327 ? 4.281 -11.802 -8.249 1.00 97.69 327 GLU A C 1
ATOM 2473 O O . GLU A 1 327 ? 5.148 -11.426 -9.040 1.00 97.69 327 GLU A O 1
ATOM 2478 N N . LEU A 1 328 ? 3.081 -11.207 -8.173 1.00 98.06 328 LEU A N 1
ATOM 2479 C CA . LEU A 1 328 ? 2.598 -10.209 -9.135 1.00 98.06 328 LEU A CA 1
ATOM 2480 C C . LEU A 1 328 ? 3.549 -9.016 -9.319 1.00 98.06 328 LEU A C 1
ATOM 2482 O O . LEU A 1 328 ? 3.832 -8.698 -10.472 1.00 98.06 328 LEU A O 1
ATOM 2486 N N . PRO A 1 329 ? 4.104 -8.375 -8.265 1.00 98.25 329 PRO A N 1
ATOM 2487 C CA . PRO A 1 329 ? 4.998 -7.233 -8.466 1.00 98.25 329 PRO A CA 1
ATOM 2488 C C . PRO A 1 329 ? 6.250 -7.579 -9.285 1.00 98.25 329 PRO A C 1
ATOM 2490 O O . PRO A 1 329 ? 6.690 -6.779 -10.106 1.00 98.25 329 PRO A O 1
ATOM 2493 N N . GLY A 1 330 ? 6.808 -8.781 -9.099 1.00 96.94 330 GLY A N 1
ATOM 2494 C CA . GLY A 1 330 ? 7.974 -9.238 -9.859 1.00 96.94 330 GLY A CA 1
ATOM 2495 C C . GLY A 1 330 ? 7.643 -9.545 -11.321 1.00 96.94 330 GLY A C 1
ATOM 2496 O O . GLY A 1 330 ? 8.425 -9.215 -12.210 1.00 96.94 330 GLY A O 1
ATOM 2497 N N . LEU A 1 331 ? 6.471 -10.134 -11.579 1.00 98.12 331 LEU A N 1
ATOM 2498 C CA . LEU A 1 331 ? 5.991 -10.403 -12.938 1.00 98.12 331 LEU A CA 1
ATOM 2499 C C . LEU A 1 331 ? 5.665 -9.104 -13.692 1.00 98.12 331 LEU A C 1
ATOM 2501 O O . LEU A 1 331 ? 6.019 -8.971 -14.862 1.00 98.12 331 LEU A O 1
ATOM 2505 N N . LEU A 1 332 ? 5.067 -8.124 -13.009 1.00 98.38 332 LEU A N 1
ATOM 2506 C CA . LEU A 1 332 ? 4.778 -6.798 -13.561 1.00 98.38 332 LEU A CA 1
ATOM 2507 C C . LEU A 1 332 ? 6.062 -6.025 -13.904 1.00 98.38 332 LEU A C 1
ATOM 2509 O O . LEU A 1 332 ? 6.159 -5.494 -15.005 1.00 98.38 332 LEU A O 1
ATOM 2513 N N . ASP A 1 333 ? 7.079 -6.036 -13.035 1.00 97.75 333 ASP A N 1
ATOM 2514 C CA . ASP A 1 333 ? 8.404 -5.453 -13.328 1.00 97.75 333 ASP A CA 1
ATOM 2515 C C . ASP A 1 333 ? 9.103 -6.158 -14.508 1.00 97.75 333 ASP A C 1
ATOM 2517 O O . ASP A 1 333 ? 9.720 -5.523 -15.364 1.00 97.75 333 ASP A O 1
ATOM 2521 N N . ALA A 1 334 ? 8.982 -7.484 -14.620 1.00 97.12 334 ALA A N 1
ATOM 2522 C CA . ALA A 1 334 ? 9.519 -8.215 -15.767 1.00 97.12 334 ALA A CA 1
ATOM 2523 C C . ALA A 1 334 ? 8.772 -7.895 -17.077 1.00 97.12 334 ALA A C 1
ATOM 2525 O O . ALA A 1 334 ? 9.373 -7.883 -18.158 1.00 97.12 334 ALA A O 1
ATOM 2526 N N . LEU A 1 335 ? 7.461 -7.657 -17.007 1.00 97.69 335 LEU A N 1
ATOM 2527 C CA . LEU A 1 335 ? 6.651 -7.240 -18.147 1.00 97.69 335 LEU A CA 1
ATOM 2528 C C . LEU A 1 335 ? 6.974 -5.801 -18.570 1.00 97.69 335 LEU A C 1
ATOM 2530 O O . LEU A 1 335 ? 7.237 -5.587 -19.753 1.00 97.69 335 LEU A O 1
ATOM 2534 N N . SER A 1 336 ? 7.049 -4.850 -17.633 1.00 96.88 336 SER A N 1
ATOM 2535 C CA . SER A 1 336 ? 7.364 -3.445 -17.934 1.00 96.88 336 SER A CA 1
ATOM 2536 C C . SER A 1 336 ? 8.720 -3.311 -18.632 1.00 96.88 336 SER A C 1
ATOM 2538 O O . SER A 1 336 ? 8.824 -2.667 -19.674 1.00 96.88 336 SER A O 1
ATOM 2540 N N . ARG A 1 337 ? 9.750 -4.028 -18.164 1.00 95.81 337 ARG A N 1
ATOM 2541 C CA . ARG A 1 337 ? 11.072 -4.051 -18.818 1.00 95.81 337 ARG A CA 1
ATOM 2542 C C . ARG A 1 337 ? 11.031 -4.604 -20.239 1.00 95.81 337 ARG A C 1
ATOM 2544 O O . ARG A 1 337 ? 11.745 -4.107 -21.107 1.00 95.81 337 ARG A O 1
ATOM 2551 N N . ARG A 1 338 ? 10.218 -5.634 -20.500 1.00 95.19 338 ARG A N 1
ATOM 2552 C CA . ARG A 1 338 ? 10.069 -6.196 -21.854 1.00 95.19 338 ARG A CA 1
ATOM 2553 C C . ARG A 1 338 ? 9.365 -5.237 -22.806 1.00 95.19 338 ARG A C 1
ATOM 2555 O O . ARG A 1 338 ? 9.705 -5.249 -23.986 1.00 95.19 338 ARG A O 1
ATOM 2562 N N . LEU A 1 339 ? 8.423 -4.439 -22.304 1.00 94.38 339 LEU A N 1
ATOM 2563 C CA . LEU A 1 339 ? 7.788 -3.376 -23.081 1.00 94.38 339 LEU A CA 1
ATOM 2564 C C . LEU A 1 339 ? 8.776 -2.234 -23.356 1.00 94.38 339 LEU A C 1
ATOM 2566 O O . LEU A 1 339 ? 8.888 -1.807 -24.497 1.00 94.38 339 LEU A O 1
ATOM 2570 N N . TYR A 1 340 ? 9.574 -1.836 -22.361 1.00 91.06 340 TYR A N 1
ATOM 2571 C CA . TYR A 1 340 ? 10.530 -0.731 -22.491 1.00 91.06 340 TYR A CA 1
ATOM 2572 C C . TYR A 1 340 ? 11.679 -1.007 -23.479 1.00 91.06 340 TYR A C 1
ATOM 2574 O O . TYR A 1 340 ? 12.108 -0.129 -24.222 1.00 91.06 340 TYR A O 1
ATOM 2582 N N . VAL A 1 341 ? 12.223 -2.230 -23.494 1.00 84.12 341 VAL A N 1
ATOM 2583 C CA . VAL A 1 341 ? 13.437 -2.554 -24.275 1.00 84.12 341 VAL A CA 1
ATOM 2584 C C . VAL A 1 341 ? 13.164 -2.689 -25.779 1.00 84.12 341 VAL A C 1
ATOM 2586 O O . VAL A 1 341 ? 14.097 -2.627 -26.584 1.00 84.12 341 VAL A O 1
ATOM 2589 N N . ARG A 1 342 ? 11.912 -2.901 -26.198 1.00 75.44 342 ARG A N 1
ATOM 2590 C CA . ARG A 1 342 ? 11.608 -3.301 -27.575 1.00 75.44 342 ARG A CA 1
ATOM 2591 C C . ARG A 1 342 ? 11.143 -2.113 -28.411 1.00 75.44 342 ARG A C 1
ATOM 2593 O O . ARG A 1 342 ? 10.048 -1.603 -28.234 1.00 75.44 342 ARG A O 1
ATOM 2600 N N . THR A 1 343 ? 11.958 -1.719 -29.386 1.00 78.75 343 THR A N 1
ATOM 2601 C CA . THR A 1 343 ? 11.574 -0.769 -30.439 1.00 78.75 343 THR A CA 1
ATOM 2602 C C . THR A 1 343 ? 10.632 -1.483 -31.421 1.00 78.75 343 THR A C 1
ATOM 2604 O O . THR A 1 343 ? 11.070 -2.039 -32.425 1.00 78.75 343 THR A O 1
ATOM 2607 N N . GLY A 1 344 ? 9.346 -1.582 -31.082 1.00 88.62 344 GLY A N 1
ATOM 2608 C CA . GLY A 1 344 ? 8.319 -2.203 -31.925 1.00 88.62 344 GLY A CA 1
ATOM 2609 C C . GLY A 1 344 ? 7.159 -2.804 -31.134 1.00 88.62 344 GLY A C 1
ATOM 2610 O O . GLY A 1 344 ? 7.168 -2.800 -29.905 1.00 88.62 344 GLY A O 1
ATOM 2611 N N . ASP A 1 345 ? 6.175 -3.350 -31.853 1.00 92.19 345 ASP A N 1
ATOM 2612 C CA . ASP A 1 345 ? 4.981 -3.927 -31.234 1.00 92.19 345 ASP A CA 1
ATOM 2613 C C . ASP A 1 345 ? 5.334 -5.106 -30.300 1.00 92.19 345 ASP A C 1
ATOM 2615 O O . ASP A 1 345 ? 6.072 -6.028 -30.686 1.00 92.19 345 ASP A O 1
ATOM 2619 N N . PRO A 1 346 ? 4.807 -5.120 -29.063 1.00 94.00 346 PRO A N 1
ATOM 2620 C CA . PRO A 1 346 ? 4.922 -6.247 -28.160 1.00 94.00 346 PRO A CA 1
ATOM 2621 C C . PRO A 1 346 ? 4.333 -7.502 -28.793 1.00 94.00 346 PRO A C 1
ATOM 2623 O O . PRO A 1 346 ? 3.306 -7.480 -29.468 1.00 94.00 346 PRO A O 1
ATOM 2626 N N . SER A 1 347 ? 4.959 -8.645 -28.528 1.00 95.38 347 SER A N 1
ATOM 2627 C CA . SER A 1 347 ? 4.398 -9.931 -28.942 1.00 95.38 347 SER A CA 1
ATOM 2628 C C . SER A 1 347 ? 3.043 -10.173 -28.273 1.00 95.38 347 SER A C 1
ATOM 2630 O O . SER A 1 347 ? 2.895 -9.853 -27.095 1.00 95.38 347 SER A O 1
ATOM 2632 N N . ASP A 1 348 ? 2.125 -10.887 -28.930 1.00 95.69 348 ASP A N 1
ATOM 2633 C CA . ASP A 1 348 ? 0.847 -11.302 -28.322 1.00 95.69 348 ASP A CA 1
ATOM 2634 C C . ASP A 1 348 ? 1.005 -12.075 -27.005 1.00 95.69 348 ASP A C 1
ATOM 2636 O O . ASP A 1 348 ? 0.105 -12.080 -26.169 1.00 95.69 348 ASP A O 1
ATOM 2640 N N . ALA A 1 349 ? 2.157 -12.714 -26.786 1.00 96.12 349 ALA A N 1
ATOM 2641 C CA . ALA A 1 349 ? 2.478 -13.341 -25.509 1.00 96.12 349 ALA A CA 1
ATOM 2642 C C . ALA A 1 349 ? 2.526 -12.331 -24.347 1.00 96.12 349 ALA A C 1
ATOM 2644 O O . ALA A 1 349 ? 2.050 -12.651 -23.265 1.00 96.12 349 ALA A O 1
ATOM 2645 N N . ALA A 1 350 ? 3.036 -11.119 -24.581 1.00 96.62 350 ALA A N 1
ATOM 2646 C CA . ALA A 1 350 ? 3.101 -10.062 -23.574 1.00 96.62 350 ALA A CA 1
ATOM 2647 C C . ALA A 1 350 ? 1.703 -9.530 -23.230 1.00 96.62 350 ALA A C 1
ATOM 2649 O O . ALA A 1 350 ? 1.397 -9.346 -22.059 1.00 96.62 350 ALA A O 1
ATOM 2650 N N . TYR A 1 351 ? 0.828 -9.363 -24.229 1.00 97.19 351 TYR A N 1
ATOM 2651 C CA . TYR A 1 351 ? -0.561 -8.952 -23.996 1.00 97.19 351 TYR A CA 1
ATOM 2652 C C . TYR A 1 351 ? -1.375 -10.019 -23.257 1.00 97.19 351 TYR A C 1
ATOM 2654 O O . TYR A 1 351 ? -2.140 -9.694 -22.356 1.00 97.19 351 TYR A O 1
ATOM 2662 N N . ARG A 1 352 ? -1.178 -11.304 -23.580 1.00 97.88 352 ARG A N 1
ATOM 2663 C CA . ARG A 1 352 ? -1.802 -12.396 -22.815 1.00 97.88 352 ARG A CA 1
ATOM 2664 C C . ARG A 1 352 ? -1.314 -12.431 -21.372 1.00 97.88 352 ARG A C 1
ATOM 2666 O O . ARG A 1 352 ? -2.106 -12.662 -20.468 1.00 97.88 352 ARG A O 1
ATOM 2673 N N . GLU A 1 353 ? -0.023 -12.212 -21.156 1.00 98.06 353 GLU A N 1
ATOM 2674 C CA . GLU A 1 353 ? 0.540 -12.150 -19.810 1.00 98.06 353 GLU A CA 1
ATOM 2675 C C . GLU A 1 353 ? -0.006 -10.957 -19.023 1.00 98.06 353 GLU A C 1
ATOM 2677 O O . GLU A 1 353 ? -0.413 -11.132 -17.881 1.00 98.06 353 GLU A O 1
ATOM 2682 N N . TRP A 1 354 ? -0.114 -9.782 -19.647 1.00 98.00 354 TRP A N 1
ATOM 2683 C CA . TRP A 1 354 ? -0.788 -8.621 -19.064 1.00 98.00 354 TRP A CA 1
ATOM 2684 C C . TRP A 1 354 ? -2.213 -8.948 -18.609 1.00 98.00 354 TRP A C 1
ATOM 2686 O O . TRP A 1 354 ? -2.536 -8.750 -17.439 1.00 98.00 354 TRP A O 1
ATOM 2696 N N . ALA A 1 355 ? -3.034 -9.508 -19.503 1.00 97.94 355 ALA A N 1
ATOM 2697 C CA . ALA A 1 355 ? -4.418 -9.865 -19.200 1.00 97.94 355 ALA A CA 1
ATOM 2698 C C . ALA A 1 355 ? -4.512 -10.843 -18.014 1.00 97.94 355 ALA A C 1
ATOM 2700 O O . ALA A 1 355 ? -5.340 -10.661 -17.124 1.00 97.94 355 ALA A O 1
ATOM 2701 N N . LEU A 1 356 ? -3.615 -11.836 -17.945 1.00 98.00 356 LEU A N 1
ATOM 2702 C CA . LEU A 1 356 ? -3.546 -12.780 -16.823 1.00 98.00 356 LEU A CA 1
ATOM 2703 C C . LEU A 1 356 ? -3.167 -12.099 -15.499 1.00 98.00 356 LEU A C 1
ATOM 2705 O O . LEU A 1 356 ? -3.758 -12.407 -14.465 1.00 98.00 356 LEU A O 1
ATOM 2709 N N . LEU A 1 357 ? -2.196 -11.181 -15.513 1.00 98.31 357 LEU A N 1
ATOM 2710 C CA . LEU A 1 357 ? -1.771 -10.454 -14.312 1.00 98.31 357 LEU A CA 1
ATOM 2711 C C . LEU A 1 357 ? -2.872 -9.514 -13.802 1.00 98.31 357 LEU A C 1
ATOM 2713 O O . LEU A 1 357 ? -3.112 -9.460 -12.593 1.00 98.31 357 LEU A O 1
ATOM 2717 N N . VAL A 1 358 ? -3.562 -8.817 -14.711 1.00 98.12 358 VAL A N 1
ATOM 2718 C CA . VAL A 1 358 ? -4.718 -7.963 -14.401 1.00 98.12 358 VAL A CA 1
ATOM 2719 C C . VAL A 1 358 ? -5.863 -8.793 -13.828 1.00 98.12 358 VAL A C 1
ATOM 2721 O O . VAL A 1 358 ? -6.376 -8.449 -12.765 1.00 98.12 358 VAL A O 1
ATOM 2724 N N . ASP A 1 359 ? -6.226 -9.908 -14.469 1.00 97.56 359 ASP A N 1
ATOM 2725 C CA . ASP A 1 359 ? -7.288 -10.798 -13.984 1.00 97.56 359 ASP A CA 1
ATOM 2726 C C . ASP A 1 359 ? -6.963 -11.346 -12.589 1.00 97.56 359 ASP A C 1
ATOM 2728 O O . ASP A 1 359 ? -7.801 -11.314 -11.686 1.00 97.56 359 ASP A O 1
ATOM 2732 N N . GLN A 1 360 ? -5.720 -11.774 -12.360 1.00 97.88 360 GLN A N 1
ATOM 2733 C CA . GLN A 1 360 ? -5.285 -12.275 -11.060 1.00 97.88 360 GLN A CA 1
ATOM 2734 C C . GLN A 1 360 ? -5.330 -11.188 -9.973 1.00 97.88 360 GLN A C 1
ATOM 2736 O O . GLN A 1 360 ? -5.782 -11.459 -8.855 1.00 97.88 360 GLN A O 1
ATOM 2741 N N . ALA A 1 361 ? -4.895 -9.962 -10.283 1.00 97.75 361 ALA A N 1
ATOM 2742 C CA . ALA A 1 361 ? -4.982 -8.830 -9.363 1.00 97.75 361 ALA A CA 1
ATOM 2743 C C . ALA A 1 361 ? -6.446 -8.497 -9.028 1.00 97.75 361 ALA A C 1
ATOM 2745 O O . ALA A 1 361 ? -6.815 -8.476 -7.852 1.00 97.75 361 ALA A O 1
ATOM 2746 N N . ALA A 1 362 ? -7.286 -8.345 -10.054 1.00 97.56 362 ALA A N 1
ATOM 2747 C CA . ALA A 1 362 ? -8.712 -8.042 -9.945 1.00 97.56 362 ALA A CA 1
ATOM 2748 C C . ALA A 1 362 ? -9.516 -9.147 -9.235 1.00 97.56 362 ALA A C 1
ATOM 2750 O O . ALA A 1 362 ? -10.560 -8.884 -8.648 1.00 97.56 362 ALA A O 1
ATOM 2751 N N . THR A 1 363 ? -9.030 -10.387 -9.248 1.00 97.19 363 THR A N 1
ATOM 2752 C CA . THR A 1 363 ? -9.676 -11.521 -8.570 1.00 97.19 363 THR A CA 1
ATOM 2753 C C . THR A 1 363 ? -9.317 -11.599 -7.085 1.00 97.19 363 THR A C 1
ATOM 2755 O O . THR A 1 363 ? -10.158 -11.943 -6.259 1.00 97.19 363 THR A O 1
ATOM 2758 N N . GLY A 1 364 ? -8.061 -11.310 -6.728 1.00 96.69 364 GLY A N 1
ATOM 2759 C CA . GLY A 1 364 ? -7.546 -11.523 -5.371 1.00 96.69 364 GLY A CA 1
ATOM 2760 C C . GLY A 1 364 ? -7.554 -10.295 -4.458 1.00 96.69 364 GLY A C 1
ATOM 2761 O O . GLY A 1 364 ? -7.322 -10.454 -3.260 1.00 96.69 364 GLY A O 1
ATOM 2762 N N . TRP A 1 365 ? -7.772 -9.086 -4.990 1.00 97.06 365 TRP A N 1
ATOM 2763 C CA . TRP A 1 365 ? -7.467 -7.825 -4.292 1.00 97.06 365 TRP A CA 1
ATOM 2764 C C . TRP A 1 365 ? -8.136 -7.674 -2.921 1.00 97.06 365 TRP A C 1
ATOM 2766 O O . TRP A 1 365 ? -7.485 -7.204 -1.993 1.00 97.06 365 TRP A O 1
ATOM 2776 N N . VAL A 1 366 ? -9.386 -8.128 -2.766 1.00 95.38 366 VAL A N 1
ATOM 2777 C CA . VAL A 1 366 ? -10.166 -8.020 -1.514 1.00 95.38 366 VAL A CA 1
ATOM 2778 C C . VAL A 1 366 ? -9.487 -8.744 -0.345 1.00 95.38 366 VAL A C 1
ATOM 2780 O O . VAL A 1 366 ? -9.708 -8.418 0.818 1.00 95.38 366 VAL A O 1
ATOM 2783 N N . LEU A 1 367 ? -8.662 -9.749 -0.644 1.00 95.44 367 LEU A N 1
ATOM 2784 C CA . LEU A 1 367 ? -7.965 -10.570 0.344 1.00 95.44 367 LEU A CA 1
ATOM 2785 C C . LEU A 1 367 ? -6.464 -10.242 0.432 1.00 95.44 367 LEU A C 1
ATOM 2787 O O . LEU A 1 367 ? -5.742 -10.884 1.197 1.00 95.44 367 LEU A O 1
ATOM 2791 N N . MET A 1 368 ? -5.970 -9.278 -0.350 1.00 97.00 368 MET A N 1
ATOM 2792 C CA . MET A 1 368 ? -4.585 -8.818 -0.263 1.00 97.00 368 MET A CA 1
ATOM 2793 C C . MET A 1 368 ? -4.420 -7.851 0.914 1.00 97.00 368 MET A C 1
ATOM 2795 O O . MET A 1 368 ? -5.322 -7.095 1.249 1.00 97.00 368 MET A O 1
ATOM 2799 N N . SER A 1 369 ? -3.239 -7.843 1.534 1.00 96.06 369 SER A N 1
ATOM 2800 C CA . SER A 1 369 ? -2.868 -6.765 2.458 1.00 96.06 369 SER A CA 1
ATOM 2801 C C . SER A 1 369 ? -2.653 -5.457 1.695 1.00 96.06 369 SER A C 1
ATOM 2803 O O . SER A 1 369 ? -2.094 -5.514 0.598 1.00 96.06 369 SER A O 1
ATOM 2805 N N . ASP A 1 370 ? -2.923 -4.308 2.313 1.00 94.31 370 ASP A N 1
ATOM 2806 C CA . ASP A 1 370 ? -2.737 -2.976 1.706 1.00 94.31 370 ASP A CA 1
ATOM 2807 C C . ASP A 1 370 ? -1.355 -2.803 1.064 1.00 94.31 370 ASP A C 1
ATOM 2809 O O . ASP A 1 370 ? -1.247 -2.540 -0.128 1.00 94.31 370 ASP A O 1
ATOM 2813 N N . ALA A 1 371 ? -0.286 -3.127 1.800 1.00 93.38 371 ALA A N 1
ATOM 2814 C CA . ALA A 1 371 ? 1.087 -3.032 1.293 1.00 93.38 371 ALA A CA 1
ATOM 2815 C C . ALA A 1 371 ? 1.343 -3.870 0.025 1.00 93.38 371 ALA A C 1
ATOM 2817 O O . ALA A 1 371 ? 2.231 -3.564 -0.769 1.00 93.38 371 ALA A O 1
ATOM 2818 N N . ARG A 1 372 ? 0.590 -4.960 -0.159 1.00 96.44 372 ARG A N 1
ATOM 2819 C CA . ARG A 1 372 ? 0.686 -5.805 -1.352 1.00 96.44 372 ARG A CA 1
ATOM 2820 C C . ARG A 1 372 ? -0.135 -5.230 -2.496 1.00 96.44 372 ARG A C 1
ATOM 2822 O O . ARG A 1 372 ? 0.352 -5.228 -3.621 1.00 96.44 372 ARG A O 1
ATOM 2829 N N . LEU A 1 373 ? -1.341 -4.745 -2.210 1.00 96.75 373 LEU A N 1
ATOM 2830 C CA . LEU A 1 373 ? -2.174 -4.070 -3.197 1.00 96.75 373 LEU A CA 1
ATOM 2831 C C . LEU A 1 373 ? -1.457 -2.832 -3.760 1.00 96.75 373 LEU A C 1
ATOM 2833 O O . LEU A 1 373 ? -1.414 -2.666 -4.976 1.00 96.75 373 LEU A O 1
ATOM 2837 N N . ASP A 1 374 ? -0.793 -2.054 -2.904 1.00 95.56 374 ASP A N 1
ATOM 2838 C CA . ASP A 1 374 ? 0.031 -0.909 -3.305 1.00 95.56 374 ASP A CA 1
ATOM 2839 C C . ASP A 1 374 ? 1.199 -1.325 -4.208 1.00 95.56 374 ASP A C 1
ATOM 2841 O O . ASP A 1 374 ? 1.449 -0.695 -5.233 1.00 95.56 374 ASP A O 1
ATOM 2845 N N . ALA A 1 375 ? 1.894 -2.420 -3.876 1.00 96.44 375 ALA A N 1
ATOM 2846 C CA . ALA A 1 375 ? 2.980 -2.943 -4.705 1.00 96.44 375 ALA A CA 1
ATOM 2847 C C . ALA A 1 375 ? 2.488 -3.430 -6.082 1.00 96.44 375 ALA A C 1
ATOM 2849 O O . ALA A 1 375 ? 3.181 -3.249 -7.083 1.00 96.44 375 ALA A O 1
ATOM 2850 N N . VAL A 1 376 ? 1.294 -4.029 -6.143 1.00 97.94 376 VAL A N 1
ATOM 2851 C CA . VAL A 1 376 ? 0.652 -4.427 -7.405 1.00 97.94 376 VAL A CA 1
ATOM 2852 C C . VAL A 1 376 ? 0.259 -3.195 -8.217 1.00 97.94 376 VAL A C 1
ATOM 2854 O O . VAL A 1 376 ? 0.584 -3.134 -9.398 1.00 97.94 376 VAL A O 1
ATOM 2857 N N . HIS A 1 377 ? -0.378 -2.192 -7.601 1.00 97.12 377 HIS A N 1
ATOM 2858 C CA . HIS A 1 377 ? -0.723 -0.935 -8.274 1.00 97.12 377 HIS A CA 1
ATOM 2859 C C . HIS A 1 377 ? 0.519 -0.238 -8.826 1.00 97.12 377 HIS A C 1
ATOM 2861 O O . HIS A 1 377 ? 0.520 0.118 -10.000 1.00 97.12 377 HIS A O 1
ATOM 2867 N N . ALA A 1 378 ? 1.593 -0.125 -8.041 1.00 96.25 378 ALA A N 1
ATOM 2868 C CA . ALA A 1 378 ? 2.862 0.428 -8.509 1.00 96.25 378 ALA A CA 1
ATOM 2869 C C . ALA A 1 378 ? 3.407 -0.338 -9.728 1.00 96.25 378 ALA A C 1
ATOM 2871 O O . ALA A 1 378 ? 3.760 0.278 -10.727 1.00 96.25 378 ALA A O 1
ATOM 2872 N N . GLY A 1 379 ? 3.400 -1.675 -9.695 1.00 97.44 379 GLY A N 1
ATOM 2873 C CA . GLY A 1 379 ? 3.823 -2.491 -10.836 1.00 97.44 379 GLY A CA 1
ATOM 2874 C C . GLY A 1 379 ? 2.965 -2.284 -12.091 1.00 97.44 379 GLY A C 1
ATOM 2875 O O . GLY A 1 379 ? 3.505 -2.217 -13.190 1.00 97.44 379 GLY A O 1
ATOM 2876 N N . LEU A 1 380 ? 1.644 -2.142 -11.946 1.00 97.44 380 LEU A N 1
ATOM 2877 C CA . LEU A 1 380 ? 0.748 -1.838 -13.069 1.00 97.44 380 LEU A CA 1
ATOM 2878 C C . LEU A 1 380 ? 1.051 -0.453 -13.662 1.00 97.44 380 LEU A C 1
ATOM 2880 O O . LEU A 1 380 ? 1.112 -0.318 -14.882 1.00 97.44 380 LEU A O 1
ATOM 2884 N N . PHE A 1 381 ? 1.293 0.558 -12.819 1.00 96.38 381 PHE A N 1
ATOM 2885 C CA . PHE A 1 381 ? 1.694 1.896 -13.268 1.00 96.38 381 PHE A CA 1
ATOM 2886 C C . PHE A 1 381 ? 3.007 1.876 -14.056 1.00 96.38 381 PHE A C 1
ATOM 2888 O O . PHE A 1 381 ? 3.087 2.522 -15.096 1.00 96.38 381 PHE A O 1
ATOM 2895 N N . GLU A 1 382 ? 4.003 1.100 -13.623 1.00 96.06 382 GLU A N 1
ATOM 2896 C CA . GLU A 1 382 ? 5.264 0.932 -14.361 1.00 96.06 382 GLU A CA 1
ATOM 2897 C C . GLU A 1 382 ? 5.053 0.296 -15.745 1.00 96.06 382 GLU A C 1
ATOM 2899 O O . GLU A 1 382 ? 5.728 0.662 -16.707 1.00 96.06 382 GLU A O 1
ATOM 2904 N N . VAL A 1 383 ? 4.099 -0.634 -15.881 1.00 96.75 383 VAL A N 1
ATOM 2905 C CA . VAL A 1 383 ? 3.739 -1.219 -17.185 1.00 96.75 383 VAL A CA 1
ATOM 2906 C C . VAL A 1 383 ? 3.131 -0.163 -18.113 1.00 96.75 383 VAL A C 1
ATOM 2908 O O . VAL A 1 383 ? 3.531 -0.087 -19.274 1.00 96.75 383 VAL A O 1
ATOM 2911 N N . PHE A 1 384 ? 2.224 0.682 -17.613 1.00 95.38 384 PHE A N 1
ATOM 2912 C CA . PHE A 1 384 ? 1.674 1.794 -18.399 1.00 95.38 384 PHE A CA 1
ATOM 2913 C C . PHE A 1 384 ? 2.730 2.840 -18.746 1.00 95.38 384 PHE A C 1
ATOM 2915 O O . PHE A 1 384 ? 2.787 3.290 -19.886 1.00 95.38 384 PHE A O 1
ATOM 2922 N N . TYR A 1 385 ? 3.603 3.188 -17.800 1.00 93.44 385 TYR A N 1
ATOM 2923 C CA . TYR A 1 385 ? 4.690 4.132 -18.040 1.00 93.44 385 TYR A CA 1
ATOM 2924 C C . TYR A 1 385 ? 5.635 3.627 -19.138 1.00 93.44 385 TYR A C 1
ATOM 2926 O O . TYR A 1 385 ? 5.997 4.376 -20.040 1.00 93.44 385 TYR A O 1
ATOM 2934 N N . ALA A 1 386 ? 5.958 2.331 -19.131 1.00 93.81 386 ALA A N 1
ATOM 2935 C CA . ALA A 1 386 ? 6.750 1.704 -20.188 1.00 93.81 386 ALA A CA 1
ATOM 2936 C C . ALA A 1 386 ? 6.057 1.699 -21.567 1.00 93.81 386 ALA A C 1
ATOM 2938 O O . ALA A 1 386 ? 6.738 1.559 -22.580 1.00 93.81 386 ALA A O 1
ATOM 2939 N N . ALA A 1 387 ? 4.729 1.840 -21.618 1.00 93.94 387 ALA A N 1
ATOM 2940 C CA . ALA A 1 387 ? 3.932 1.886 -22.845 1.00 93.94 387 ALA A CA 1
ATOM 2941 C C . ALA A 1 387 ? 3.512 3.311 -23.265 1.00 93.94 387 ALA A C 1
ATOM 2943 O O . ALA A 1 387 ? 2.864 3.466 -24.303 1.00 93.94 387 ALA A O 1
ATOM 2944 N N . ALA A 1 388 ? 3.872 4.343 -22.492 1.00 91.25 388 ALA A N 1
ATOM 2945 C CA . ALA A 1 388 ? 3.348 5.702 -22.648 1.00 91.25 388 ALA A CA 1
ATOM 2946 C C . ALA A 1 388 ? 3.690 6.348 -24.004 1.00 91.25 388 ALA A C 1
ATOM 2948 O O . ALA A 1 388 ? 2.893 7.116 -24.541 1.00 91.25 388 ALA A O 1
ATOM 2949 N N . ASP A 1 389 ? 4.839 5.998 -24.589 1.00 90.19 389 ASP A N 1
ATOM 2950 C CA . ASP A 1 389 ? 5.290 6.532 -25.883 1.00 90.19 389 ASP A CA 1
ATOM 2951 C C . ASP A 1 389 ? 4.624 5.851 -27.097 1.00 90.19 389 ASP A C 1
ATOM 2953 O O . ASP A 1 389 ? 4.840 6.253 -28.242 1.00 90.19 389 ASP A O 1
ATOM 2957 N N . ALA A 1 390 ? 3.811 4.815 -26.870 1.00 92.31 390 ALA A N 1
ATOM 2958 C CA . ALA A 1 390 ? 3.182 4.013 -27.913 1.00 92.31 390 ALA A CA 1
ATOM 2959 C C . ALA A 1 390 ? 1.660 3.912 -27.685 1.00 92.31 390 ALA A C 1
ATOM 2961 O O . ALA A 1 390 ? 1.194 2.976 -27.025 1.00 92.31 390 ALA A O 1
ATOM 2962 N N . PRO A 1 391 ? 0.863 4.838 -28.258 1.00 91.31 391 PRO A N 1
ATOM 2963 C CA . PRO A 1 391 ? -0.583 4.911 -28.027 1.00 91.31 391 PRO A CA 1
ATOM 2964 C C . PRO A 1 391 ? -1.314 3.596 -28.311 1.00 91.31 391 PRO A C 1
ATOM 2966 O O . PRO A 1 391 ? -2.105 3.142 -27.497 1.00 91.31 391 PRO A O 1
ATOM 2969 N N . THR A 1 392 ? -0.958 2.903 -29.396 1.00 93.50 392 THR A N 1
ATOM 2970 C CA . THR A 1 392 ? -1.554 1.608 -29.768 1.00 93.50 392 THR A CA 1
ATOM 2971 C C . THR A 1 392 ? -1.320 0.512 -28.725 1.00 93.50 392 THR A C 1
ATOM 2973 O O . THR A 1 392 ? -2.171 -0.358 -28.535 1.00 93.50 392 THR A O 1
ATOM 2976 N N . ILE A 1 393 ? -0.172 0.535 -28.037 1.00 95.00 393 ILE A N 1
ATOM 2977 C CA . ILE A 1 393 ? 0.132 -0.396 -26.947 1.00 95.00 393 ILE A CA 1
ATOM 2978 C C . ILE A 1 393 ? -0.691 -0.016 -25.720 1.00 95.00 393 ILE A C 1
ATOM 2980 O O . ILE A 1 393 ? -1.336 -0.889 -25.142 1.00 95.00 393 ILE A O 1
ATOM 2984 N N . SER A 1 394 ? -0.693 1.268 -25.355 1.00 94.00 394 SER A N 1
ATOM 2985 C CA . SER A 1 394 ? -1.453 1.792 -24.216 1.00 94.00 394 SER A CA 1
ATOM 2986 C C . SER A 1 394 ? -2.951 1.507 -24.342 1.00 94.00 394 SER A C 1
ATOM 2988 O O . SER A 1 394 ? -3.526 0.945 -23.413 1.00 94.00 394 SER A O 1
ATOM 2990 N N . ASP A 1 395 ? -3.555 1.765 -25.504 1.00 94.56 395 ASP A N 1
ATOM 2991 C CA . ASP A 1 395 ? -4.970 1.484 -25.786 1.00 94.56 395 ASP A CA 1
ATOM 2992 C C . ASP A 1 395 ? -5.304 0.005 -25.567 1.00 94.56 395 ASP A C 1
ATOM 2994 O O . ASP A 1 395 ? -6.312 -0.348 -24.950 1.00 94.56 395 ASP A O 1
ATOM 2998 N N . ARG A 1 396 ? -4.423 -0.889 -26.031 1.00 96.06 396 ARG A N 1
ATOM 2999 C CA . ARG A 1 396 ? -4.607 -2.334 -25.875 1.00 96.06 396 ARG A CA 1
ATOM 3000 C C . ARG A 1 396 ? -4.446 -2.789 -24.423 1.00 96.06 396 ARG A C 1
ATOM 3002 O O . ARG A 1 396 ? -5.152 -3.701 -24.004 1.00 96.06 396 ARG A O 1
ATOM 3009 N N . LEU A 1 397 ? -3.549 -2.174 -23.649 1.00 96.56 397 LEU A N 1
ATOM 3010 C CA . LEU A 1 397 ? -3.417 -2.451 -22.213 1.00 96.56 397 LEU A CA 1
ATOM 3011 C C . LEU A 1 397 ? -4.625 -1.919 -21.424 1.00 96.56 397 LEU A C 1
ATOM 3013 O O . LEU A 1 397 ? -5.110 -2.614 -20.527 1.00 96.56 397 LEU A O 1
ATOM 3017 N N . LEU A 1 398 ? -5.124 -0.727 -21.780 1.00 96.12 398 LEU A N 1
ATOM 3018 C CA . LEU A 1 398 ? -6.306 -0.092 -21.187 1.00 96.12 398 LEU A CA 1
ATOM 3019 C C . LEU A 1 398 ? -7.585 -0.900 -21.433 1.00 96.12 398 LEU A C 1
ATOM 3021 O O . LEU A 1 398 ? -8.417 -1.028 -20.533 1.00 96.12 398 LEU A O 1
ATOM 3025 N N . ALA A 1 399 ? -7.724 -1.507 -22.613 1.00 96.31 399 ALA A N 1
ATOM 3026 C CA . ALA A 1 399 ? -8.866 -2.359 -22.930 1.00 96.31 399 ALA A CA 1
ATOM 3027 C C . ALA A 1 399 ? -9.045 -3.510 -21.916 1.00 96.31 399 ALA A C 1
ATOM 3029 O O . ALA A 1 399 ? -10.166 -3.804 -21.514 1.00 96.31 399 ALA A O 1
ATOM 3030 N N . GLU A 1 400 ? -7.954 -4.109 -21.426 1.00 97.31 400 GLU A N 1
ATOM 3031 C CA . GLU A 1 400 ? -8.012 -5.220 -20.458 1.00 97.31 400 GLU A CA 1
ATOM 3032 C C . GLU A 1 400 ? -8.412 -4.777 -19.037 1.00 97.31 400 GLU A C 1
ATOM 3034 O O . GLU A 1 400 ? -9.038 -5.537 -18.289 1.00 97.31 400 GLU A O 1
ATOM 3039 N N . VAL A 1 401 ? -8.087 -3.537 -18.652 1.00 96.69 401 VAL A N 1
ATOM 3040 C CA . VAL A 1 401 ? -8.479 -2.952 -17.354 1.00 96.69 401 VAL A CA 1
ATOM 3041 C C . VAL A 1 401 ? -9.831 -2.239 -17.410 1.00 96.69 401 VAL A C 1
ATOM 3043 O O . VAL A 1 401 ? -10.277 -1.717 -16.394 1.00 96.69 401 VAL A O 1
ATOM 3046 N N . THR A 1 402 ? -10.511 -2.239 -18.558 1.00 96.56 402 THR A N 1
ATOM 3047 C CA . THR A 1 402 ? -11.857 -1.670 -18.690 1.00 96.56 402 THR A CA 1
ATOM 3048 C C . THR A 1 402 ? -12.901 -2.639 -18.111 1.00 96.56 402 THR A C 1
ATOM 3050 O O . THR A 1 402 ? -12.865 -3.828 -18.445 1.00 96.56 402 THR A O 1
ATOM 3053 N N . PRO A 1 403 ? -13.799 -2.183 -17.212 1.00 94.94 403 PRO A N 1
ATOM 3054 C CA . PRO A 1 403 ? -14.905 -2.996 -16.704 1.00 94.94 403 PRO A CA 1
ATOM 3055 C C . PRO A 1 403 ? -15.840 -3.455 -17.828 1.00 94.94 403 PRO A C 1
ATOM 3057 O O . PRO A 1 403 ? -16.132 -2.671 -18.733 1.00 94.94 403 PRO A O 1
ATOM 3060 N N . ASP A 1 404 ? -16.342 -4.689 -17.754 1.00 93.38 404 ASP A N 1
ATOM 3061 C CA . ASP A 1 404 ? -17.322 -5.219 -18.713 1.00 93.38 404 ASP A CA 1
ATOM 3062 C C . ASP A 1 404 ? -18.711 -5.299 -18.055 1.00 93.38 404 ASP A C 1
ATOM 3064 O O . ASP A 1 404 ? -19.057 -6.319 -17.453 1.00 93.38 404 ASP A O 1
ATOM 3068 N N . PRO A 1 405 ? -19.558 -4.258 -18.192 1.00 87.88 405 PRO A N 1
ATOM 3069 C CA . PRO A 1 405 ? -20.843 -4.199 -17.496 1.00 87.88 405 PRO A CA 1
ATOM 3070 C C . PRO A 1 405 ? -21.806 -5.320 -17.908 1.00 87.88 405 PRO A C 1
ATOM 3072 O O . PRO A 1 405 ? -22.789 -5.561 -17.210 1.00 87.88 405 PRO A O 1
ATOM 3075 N N . SER A 1 406 ? -21.540 -6.025 -19.015 1.00 91.25 406 SER A N 1
ATOM 3076 C CA . SER A 1 406 ? -22.357 -7.163 -19.446 1.00 91.25 406 SER A CA 1
ATOM 3077 C C . SER A 1 406 ? -22.236 -8.389 -18.531 1.00 91.25 406 SER A C 1
ATOM 3079 O O . SER A 1 406 ? -23.036 -9.315 -18.652 1.00 91.25 406 SER A O 1
ATOM 3081 N N . ARG A 1 407 ? -21.267 -8.403 -17.603 1.00 87.69 407 ARG A N 1
ATOM 3082 C CA . ARG A 1 407 ? -20.964 -9.542 -16.719 1.00 87.69 407 ARG A CA 1
ATOM 3083 C C . ARG A 1 407 ? -21.366 -9.337 -15.261 1.00 87.69 407 ARG A C 1
ATOM 3085 O O . ARG A 1 407 ? -21.014 -10.158 -14.414 1.00 87.69 407 ARG A O 1
ATOM 3092 N N . ALA A 1 408 ? -22.132 -8.288 -14.965 1.00 83.75 408 ALA A N 1
ATOM 3093 C CA . ALA A 1 408 ? -22.523 -7.922 -13.602 1.00 83.75 408 ALA A CA 1
ATOM 3094 C C . ALA A 1 408 ? -23.307 -9.019 -12.847 1.00 83.75 408 ALA A C 1
ATOM 3096 O O . ALA A 1 408 ? -23.355 -9.001 -11.618 1.00 83.75 408 ALA A O 1
ATOM 3097 N N . ASP A 1 409 ? -23.874 -9.998 -13.557 1.00 83.62 409 ASP A N 1
ATOM 3098 C CA . ASP A 1 409 ? -24.631 -11.107 -12.965 1.00 83.62 409 ASP A CA 1
ATOM 3099 C C . ASP A 1 409 ? -23.745 -12.161 -12.274 1.00 83.62 409 ASP A C 1
ATOM 3101 O O . ASP A 1 409 ? -24.242 -12.996 -11.516 1.00 83.62 409 ASP A O 1
ATOM 3105 N N . VAL A 1 410 ? -22.428 -12.151 -12.514 1.00 86.56 410 VAL A N 1
ATOM 3106 C CA . VAL A 1 410 ? -21.485 -13.083 -11.883 1.00 86.56 410 VAL A CA 1
ATOM 3107 C C . VAL A 1 410 ? -20.826 -12.393 -10.681 1.00 86.56 410 VAL A C 1
ATOM 3109 O O . VAL A 1 410 ? -20.074 -11.438 -10.873 1.00 86.56 410 VAL A O 1
ATOM 3112 N N . PRO A 1 411 ? -21.006 -12.881 -9.434 1.00 86.00 411 PRO A N 1
ATOM 3113 C CA . PRO A 1 411 ? -20.521 -12.185 -8.235 1.00 86.00 411 PRO A CA 1
ATOM 3114 C C . PRO A 1 411 ? -19.023 -11.849 -8.245 1.00 86.00 411 PRO A C 1
ATOM 3116 O O . PRO A 1 411 ? -18.613 -10.794 -7.765 1.00 86.00 411 PRO A O 1
ATOM 3119 N N . LEU A 1 412 ? -18.197 -12.735 -8.810 1.00 90.06 412 LEU A N 1
ATOM 3120 C CA . LEU A 1 412 ? -16.756 -12.507 -8.924 1.00 90.06 412 LEU A CA 1
ATOM 3121 C C . LEU A 1 412 ? -16.410 -11.439 -9.974 1.00 90.06 412 LEU A C 1
ATOM 3123 O O . LEU A 1 412 ? -15.439 -10.708 -9.793 1.00 90.06 412 LEU A O 1
ATOM 3127 N N . GLU A 1 413 ? -17.202 -11.316 -11.041 1.00 92.88 413 GLU A N 1
ATOM 3128 C CA . GLU A 1 413 ? -17.006 -10.278 -12.060 1.00 92.88 413 GLU A CA 1
ATOM 3129 C C . GLU A 1 413 ? -17.308 -8.896 -11.477 1.00 92.88 413 GLU A C 1
ATOM 3131 O O . GLU A 1 413 ? -16.535 -7.975 -11.707 1.00 92.88 413 GLU A O 1
ATOM 3136 N N . VAL A 1 414 ? -18.302 -8.771 -10.586 1.00 90.50 414 VAL A N 1
ATOM 3137 C CA . VAL A 1 414 ? -18.552 -7.518 -9.846 1.00 90.50 414 VAL A CA 1
ATOM 3138 C C . VAL A 1 414 ? -17.311 -7.072 -9.064 1.00 90.50 414 VAL A C 1
ATOM 3140 O O . VAL A 1 414 ? -16.966 -5.891 -9.059 1.00 90.50 414 VAL A O 1
ATOM 3143 N N . TRP A 1 415 ? -16.600 -8.002 -8.415 1.00 92.31 415 TRP A N 1
ATOM 3144 C CA . TRP A 1 415 ? -15.368 -7.677 -7.682 1.00 92.31 415 TRP A CA 1
ATOM 3145 C C . TRP A 1 415 ? -14.231 -7.258 -8.611 1.00 92.31 415 TRP A C 1
ATOM 3147 O O . TRP A 1 415 ? -13.471 -6.343 -8.275 1.00 92.31 415 TRP A O 1
ATOM 3157 N N . ARG A 1 416 ? -14.111 -7.930 -9.759 1.00 95.56 416 ARG A N 1
ATOM 3158 C CA . ARG A 1 416 ? -13.096 -7.636 -10.774 1.00 95.56 416 ARG A CA 1
ATOM 3159 C C . ARG A 1 416 ? -13.334 -6.263 -11.395 1.00 95.56 416 ARG A C 1
ATOM 3161 O O . ARG A 1 416 ? -12.411 -5.455 -11.450 1.00 95.56 416 ARG A O 1
ATOM 3168 N N . ASP A 1 417 ? -14.571 -5.980 -11.781 1.00 95.38 417 ASP A N 1
ATOM 3169 C CA . ASP A 1 417 ? -14.988 -4.721 -12.393 1.00 95.38 417 ASP A CA 1
ATOM 3170 C C . ASP A 1 417 ? -14.883 -3.545 -11.423 1.00 95.38 417 ASP A C 1
ATOM 3172 O O . ASP A 1 417 ? -14.405 -2.478 -11.806 1.00 95.38 417 ASP A O 1
ATOM 3176 N N . ALA A 1 418 ? -15.231 -3.740 -10.146 1.00 94.69 418 ALA A N 1
ATOM 3177 C CA . ALA A 1 418 ? -15.043 -2.716 -9.120 1.00 94.69 418 ALA A CA 1
ATOM 3178 C C . ALA A 1 418 ? -13.561 -2.342 -8.950 1.00 94.69 418 ALA A C 1
ATOM 3180 O O . ALA A 1 418 ? -13.215 -1.160 -8.874 1.00 94.69 418 ALA A O 1
ATOM 3181 N N . TRP A 1 419 ? -12.667 -3.336 -8.931 1.00 97.00 419 TRP A N 1
ATOM 3182 C CA . TRP A 1 419 ? -11.228 -3.082 -8.863 1.00 97.00 419 TRP A CA 1
ATOM 3183 C C . TRP A 1 419 ? -10.705 -2.391 -10.120 1.00 97.00 419 TRP A C 1
ATOM 3185 O O . TRP A 1 419 ? -9.949 -1.428 -10.008 1.00 97.00 419 TRP A O 1
ATOM 3195 N N . LYS A 1 420 ? -11.138 -2.841 -11.302 1.00 97.19 420 LYS A N 1
ATOM 3196 C CA . LYS A 1 420 ? -10.796 -2.240 -12.597 1.00 97.19 420 LYS A CA 1
ATOM 3197 C C . LYS A 1 420 ? -11.216 -0.773 -12.665 1.00 97.19 420 LYS A C 1
ATOM 3199 O O . LYS A 1 420 ? -10.392 0.081 -12.979 1.00 97.19 420 LYS A O 1
ATOM 3204 N N . ALA A 1 421 ? -12.452 -0.463 -12.276 1.00 95.56 421 ALA A N 1
ATOM 3205 C CA . ALA A 1 421 ? -12.964 0.902 -12.208 1.00 95.56 421 ALA A CA 1
ATOM 3206 C C . ALA A 1 421 ? -12.156 1.767 -11.226 1.00 95.56 421 ALA A C 1
ATOM 3208 O O . ALA A 1 421 ? -11.744 2.876 -11.567 1.00 95.56 421 ALA A O 1
ATOM 3209 N N . GLY A 1 422 ? -11.868 1.249 -10.026 1.00 95.56 422 GLY A N 1
ATOM 3210 C CA . GLY A 1 422 ? -11.047 1.950 -9.037 1.00 95.56 422 GLY A CA 1
ATOM 3211 C C . GLY A 1 422 ? -9.609 2.185 -9.509 1.00 95.56 422 GLY A C 1
ATOM 3212 O O . GLY A 1 422 ? -9.039 3.250 -9.272 1.00 95.56 422 GLY A O 1
ATOM 3213 N N . PHE A 1 423 ? -9.018 1.218 -10.211 1.00 96.31 423 PHE A N 1
ATOM 3214 C CA . PHE A 1 423 ? -7.690 1.354 -10.797 1.00 96.31 423 PHE A CA 1
ATOM 3215 C C . PHE A 1 423 ? -7.677 2.371 -11.948 1.00 96.31 423 PHE A C 1
ATOM 3217 O O . PHE A 1 423 ? -6.809 3.239 -11.964 1.00 96.31 423 PHE A O 1
ATOM 3224 N N . LEU A 1 424 ? -8.665 2.348 -12.848 1.00 95.25 424 LEU A N 1
ATOM 3225 C CA . LEU A 1 424 ? -8.817 3.356 -13.904 1.00 95.25 424 LEU A CA 1
ATOM 3226 C C . LEU A 1 424 ? -8.988 4.768 -13.339 1.00 95.25 424 LEU A C 1
ATOM 3228 O O . LEU A 1 424 ? -8.364 5.699 -13.839 1.00 95.25 424 LEU A O 1
ATOM 3232 N N . ALA A 1 425 ? -9.760 4.933 -12.262 1.00 93.44 425 ALA A N 1
ATOM 3233 C CA . ALA A 1 425 ? -9.879 6.218 -11.578 1.00 93.44 425 ALA A CA 1
ATOM 3234 C C . ALA A 1 425 ? -8.519 6.704 -11.045 1.00 93.44 425 ALA A C 1
ATOM 3236 O O . ALA A 1 425 ? -8.178 7.877 -11.200 1.00 93.44 425 ALA A O 1
ATOM 3237 N N . LYS A 1 426 ? -7.699 5.799 -10.485 1.00 92.88 426 LYS A N 1
ATOM 3238 C CA . LYS A 1 426 ? -6.323 6.127 -10.082 1.00 92.88 426 LYS A CA 1
ATOM 3239 C C . LYS A 1 426 ? -5.468 6.541 -11.281 1.00 92.88 426 LYS A C 1
ATOM 3241 O O . LYS A 1 426 ? -4.767 7.545 -11.181 1.00 92.88 426 LYS A O 1
ATOM 3246 N N . VAL A 1 427 ? -5.541 5.815 -12.398 1.00 91.75 427 VAL A N 1
ATOM 3247 C CA . VAL A 1 427 ? -4.813 6.147 -13.635 1.00 91.75 427 VAL A CA 1
ATOM 3248 C C . VAL A 1 427 ? -5.206 7.533 -14.149 1.00 91.75 427 VAL A C 1
ATOM 3250 O O . VAL A 1 427 ? -4.327 8.369 -14.336 1.00 91.75 427 VAL A O 1
ATOM 3253 N N . ALA A 1 428 ? -6.506 7.817 -14.265 1.00 89.62 428 ALA A N 1
ATOM 3254 C CA . ALA A 1 428 ? -7.029 9.107 -14.719 1.00 89.62 428 ALA A CA 1
ATOM 3255 C C . ALA A 1 428 ? -6.648 10.273 -13.789 1.00 89.62 428 ALA A C 1
ATOM 3257 O O . ALA A 1 428 ? -6.456 11.400 -14.238 1.00 89.62 428 ALA A O 1
ATOM 3258 N N . SER A 1 429 ? -6.513 10.013 -12.485 1.00 87.19 429 SER A N 1
ATOM 3259 C CA . SER A 1 429 ? -6.085 11.019 -11.503 1.00 87.19 429 SER A CA 1
ATOM 3260 C C . SER A 1 429 ? -4.570 11.269 -11.479 1.00 87.19 429 SER A C 1
ATOM 3262 O O . SER A 1 429 ? -4.108 12.220 -10.842 1.00 87.19 429 SER A O 1
ATOM 3264 N N . SER A 1 430 ? -3.777 10.420 -12.137 1.00 88.69 430 SER A N 1
ATOM 3265 C CA . SER A 1 430 ? -2.321 10.480 -12.066 1.00 88.69 430 SER A CA 1
ATOM 3266 C C . SER A 1 430 ? -1.766 11.554 -12.999 1.00 88.69 430 SER A C 1
ATOM 3268 O O . SER A 1 430 ? -1.758 11.394 -14.215 1.00 88.69 430 SER A O 1
ATOM 3270 N N . GLN A 1 431 ? -1.204 12.624 -12.429 1.00 80.50 431 GLN A N 1
ATOM 3271 C CA . GLN A 1 431 ? -0.596 13.733 -13.190 1.00 80.50 431 GLN A CA 1
ATOM 3272 C C . GLN A 1 431 ? 0.645 13.327 -14.004 1.00 80.50 431 GLN A C 1
ATOM 3274 O O . GLN A 1 431 ? 1.142 14.104 -14.814 1.00 80.50 431 GLN A O 1
ATOM 3279 N N . THR A 1 432 ? 1.185 12.136 -13.750 1.00 77.50 432 THR A N 1
ATOM 3280 C CA . THR A 1 432 ? 2.393 11.615 -14.398 1.00 77.50 432 THR A CA 1
ATOM 3281 C C . THR A 1 432 ? 2.118 10.894 -15.714 1.00 77.50 432 THR A C 1
ATOM 3283 O O . THR A 1 432 ? 3.065 10.612 -16.446 1.00 77.50 432 THR A O 1
ATOM 3286 N N . MET A 1 433 ? 0.856 10.581 -16.023 1.00 72.94 433 MET A N 1
ATOM 3287 C CA . MET A 1 433 ? 0.488 9.949 -17.288 1.00 72.94 433 MET A CA 1
ATOM 3288 C C . MET A 1 433 ? 0.422 11.000 -18.399 1.00 72.94 433 MET A C 1
ATOM 3290 O O . MET A 1 433 ? -0.056 12.116 -18.192 1.00 72.94 433 MET A O 1
ATOM 3294 N N . SER A 1 434 ? 0.923 10.647 -19.585 1.00 69.06 434 SER A N 1
ATOM 3295 C CA . SER A 1 434 ? 0.800 11.490 -20.776 1.00 69.06 434 SER A CA 1
ATOM 3296 C C . SER A 1 434 ? -0.681 11.795 -21.045 1.00 69.06 434 SER A C 1
ATOM 3298 O O . SER A 1 434 ? -1.508 10.895 -20.898 1.00 69.06 434 SER A O 1
ATOM 3300 N N . PRO A 1 435 ? -1.043 13.006 -21.510 1.00 66.44 435 PRO A N 1
ATOM 3301 C CA . PRO A 1 435 ? -2.415 13.315 -21.921 1.00 66.44 435 PRO A CA 1
ATOM 3302 C C . PRO A 1 435 ? -2.905 12.470 -23.109 1.00 66.44 435 PRO A C 1
ATOM 3304 O O . PRO A 1 435 ? -4.059 12.580 -23.487 1.00 66.44 435 PRO A O 1
ATOM 3307 N N . ALA A 1 436 ? -2.045 11.652 -23.726 1.00 59.56 436 ALA A N 1
ATOM 3308 C CA . ALA A 1 436 ? -2.465 10.645 -24.700 1.00 59.56 436 ALA A CA 1
ATOM 3309 C C . ALA A 1 436 ? -3.046 9.370 -24.052 1.00 59.56 436 ALA A C 1
ATOM 3311 O O . ALA A 1 436 ? -3.632 8.555 -24.753 1.00 59.56 436 ALA A O 1
ATOM 3312 N N . THR A 1 437 ? -2.839 9.170 -22.748 1.00 57.53 437 THR A N 1
ATOM 3313 C CA . THR A 1 437 ? -3.268 7.984 -21.984 1.00 57.53 437 THR A CA 1
ATOM 3314 C C . THR A 1 437 ? -4.474 8.269 -21.077 1.00 57.53 437 THR A C 1
ATOM 3316 O O . THR A 1 437 ? -5.109 7.329 -20.603 1.00 57.53 437 THR A O 1
ATOM 3319 N N . VAL A 1 438 ? -4.778 9.549 -20.830 1.00 53.03 438 VAL A N 1
ATOM 3320 C CA . VAL A 1 438 ? -5.950 10.052 -20.084 1.00 53.03 438 VAL A CA 1
ATOM 3321 C C . VAL A 1 438 ? -6.983 10.556 -21.077 1.00 53.03 438 VAL A C 1
ATOM 3323 O O . VAL A 1 438 ? -8.176 10.227 -20.897 1.00 53.03 438 VAL A O 1
#

Foldseek 3Di:
DDDQLLCVQPVADPPDALCVLLPHDLDDDDLVVLVVSLVVSLVSLCPDPCSPPVSSVVSNVSNVVSSVQCNPPVSSVVVSVVVVVVVVVVVPPDPPPDDDPPDDDDDDDDDDDDDDDDDDDDPDPPDPPPDPDPPDDLLLLVLVLLQVVVVHDDPNSLVVLCVSCVVVVHDPVRSVVSVVVVVVCVVVVHDPDDVVSSVVSVVPDPDPPDPPPPPDPCVVVVVCVVCVVLVVPPDPVSVVVVVVVVVVVVVVVVVVVVVVVVVVPPPPPDDDDDDDDDDDDDDDPPPPPPPPDPDPPPPDDDDPDPDDPPDPDLPVLLVVLQVCLVCLLVLLVVLLVQLQVDPDDDDVVSLVSLLVSLLSCLSHVVVHDPVSNVSNLVSLVSSLVSCQVPLVNLVSSLVSLAQDPVPCVDVSSVSSNVVSVVSVVVVVPDPPHDPSND